Protein 8BDK (pdb70)

InterPro domains:
  IPR003958 Transcription factor CBF/NF-Y/archaeal histone domain [PF00808] (2-62)
  IPR009072 Histone-fold [G3DSA:1.10.20.10] (1-62)
  IPR009072 Histone-fold [SSF47113] (2-60)
  IPR050004 DNA-binding protein HMf-2-like [NF043032] (3-62)

Radius of gyration: 21.97 Å; Cα contacts (8 Å, |Δi|>4): 533; chains: 4; bounding box: 47×57×58 Å

Structure (mmCIF, N/CA/C/O backbone):
data_8BDK
#
_entry.id   8BDK
#
_cell.length_a   42.016
_cell.length_b   81.154
_cell.length_c   53.543
_cell.angle_alpha   90.000
_cell.angle_beta   98.710
_cell.angle_gamma   90.000
#
_symmetry.space_group_name_H-M   'P 1 21 1'
#
loop_
_entity.id
_entity.type
_entity.pdbx_description
1 polymer 'DNA-binding protein HmvA'
2 water water
#
loop_
_atom_site.group_PDB
_atom_site.id
_atom_site.type_symbol
_atom_site.label_atom_id
_atom_site.label_alt_id
_atom_site.label_comp_id
_atom_site.label_asym_id
_atom_site.label_entity_id
_atom_site.label_seq_id
_atom_site.pdbx_PDB_ins_code
_atom_site.Cartn_x
_atom_site.Cartn_y
_atom_site.Cartn_z
_atom_site.occupancy
_atom_site.B_iso_or_equiv
_atom_site.auth_seq_id
_atom_site.auth_comp_id
_atom_site.auth_asym_id
_atom_site.auth_atom_id
_atom_site.pdbx_PDB_model_num
ATOM 1 N N . MET A 1 1 ? 7.257 26.667 92.575 1.00 58.47 1 MET A N 1
ATOM 2 C CA . MET A 1 1 ? 7.905 27.796 93.240 1.00 56.49 1 MET A CA 1
ATOM 3 C C . MET A 1 1 ? 7.770 27.680 94.760 1.00 49.07 1 MET A C 1
ATOM 4 O O . MET A 1 1 ? 6.775 27.161 95.263 1.00 49.99 1 MET A O 1
ATOM 9 N N . LEU A 1 2 ? 8.781 28.169 95.492 1.00 46.00 2 LEU A N 1
ATOM 10 C CA . LEU A 1 2 ? 8.763 28.123 96.950 1.00 43.08 2 LEU A CA 1
ATOM 11 C C . LEU A 1 2 ? 8.001 29.326 97.512 1.00 39.69 2 LEU A C 1
ATOM 12 O O . LEU A 1 2 ? 8.102 30.432 96.976 1.00 39.67 2 LEU A O 1
ATOM 17 N N . PRO A 1 3 ? 7.215 29.136 98.577 1.00 35.34 3 PRO A N 1
ATOM 18 C CA . PRO A 1 3 ? 6.448 30.260 99.144 1.00 38.52 3 PRO A CA 1
ATOM 19 C C . PRO A 1 3 ? 7.358 31.195 99.925 1.00 36.46 3 PRO A C 1
ATOM 20 O O . PRO A 1 3 ? 7.980 30.799 100.914 1.00 30.23 3 PRO A O 1
ATOM 24 N N . LYS A 1 4 ? 7.418 32.457 99.486 1.00 43.44 4 LYS A N 1
ATOM 25 C CA . LYS A 1 4 ? 8.324 33.421 100.106 1.00 40.22 4 LYS A CA 1
ATOM 26 C C . LYS A 1 4 ? 7.991 33.630 101.579 1.00 38.86 4 LYS A C 1
ATOM 27 O O . LYS A 1 4 ? 8.895 33.780 102.413 1.00 34.98 4 LYS A O 1
ATOM 33 N N . ALA A 1 5 ? 6.703 33.599 101.925 1.00 38.65 5 ALA A N 1
ATOM 34 C CA . ALA A 1 5 ? 6.317 33.769 103.322 1.00 41.56 5 ALA A CA 1
ATOM 35 C C . ALA A 1 5 ? 6.872 32.646 104.193 1.00 38.41 5 ALA A C 1
ATOM 36 O O . ALA A 1 5 ? 7.266 32.878 105.343 1.00 37.08 5 ALA A O 1
ATOM 38 N N . THR A 1 6 ? 6.928 31.423 103.662 1.00 38.25 6 THR A N 1
ATOM 39 C CA . THR A 1 6 ? 7.482 30.317 104.440 1.00 38.96 6 THR A CA 1
ATOM 40 C C . THR A 1 6 ? 8.996 30.437 104.582 1.00 33.58 6 THR A C 1
ATOM 41 O O . THR A 1 6 ? 9.539 30.224 105.671 1.00 33.29 6 THR A O 1
ATOM 45 N N . VAL A 1 7 ? 9.692 30.796 103.502 1.00 29.38 7 VAL A N 1
ATOM 46 C CA . VAL A 1 7 ? 11.143 30.962 103.585 1.00 24.48 7 VAL A CA 1
ATOM 47 C C . VAL A 1 7 ? 11.497 32.059 104.587 1.00 25.74 7 VAL A C 1
ATOM 48 O O . VAL A 1 7 ? 12.397 31.898 105.416 1.00 30.68 7 VAL A O 1
ATOM 52 N N . LYS A 1 8 ? 10.810 33.201 104.517 1.00 23.82 8 LYS A N 1
ATOM 53 C CA . LYS A 1 8 ? 11.147 34.281 105.438 1.00 24.01 8 LYS A CA 1
ATOM 54 C C . LYS A 1 8 ? 10.849 33.882 106.877 1.00 32.93 8 LYS A C 1
ATOM 55 O O . LYS A 1 8 ? 11.597 34.238 107.798 1.00 29.27 8 LYS A O 1
ATOM 61 N N . ARG A 1 9 ? 9.769 33.121 107.084 1.00 31.46 9 ARG A N 1
ATOM 62 C CA . ARG A 1 9 ? 9.458 32.626 108.421 1.00 39.60 9 ARG A CA 1
ATOM 63 C C . ARG A 1 9 ? 10.610 31.802 108.981 1.00 34.92 9 ARG A C 1
ATOM 64 O O . ARG A 1 9 ? 10.986 31.960 110.149 1.00 30.99 9 ARG A O 1
ATOM 72 N N . ILE A 1 10 ? 11.180 30.916 108.160 1.00 26.38 10 ILE A N 1
ATOM 73 C CA . ILE A 1 10 ? 12.284 30.077 108.614 1.00 25.80 10 ILE A CA 1
ATOM 74 C C . ILE A 1 10 ? 13.536 30.920 108.832 1.00 33.39 10 ILE A C 1
ATOM 75 O O . ILE A 1 10 ? 14.266 30.728 109.813 1.00 24.96 10 ILE A O 1
ATOM 80 N N . MET A 1 11 ? 13.810 31.864 107.922 1.00 25.38 11 MET A N 1
ATOM 81 C CA . MET A 1 11 ? 14.916 32.796 108.134 1.00 23.51 11 MET A CA 1
ATOM 82 C C . MET A 1 11 ? 14.814 33.494 109.486 1.00 25.72 11 MET A C 1
ATOM 83 O O . MET A 1 11 ? 15.814 33.640 110.195 1.00 29.66 11 MET A O 1
ATOM 88 N N . LYS A 1 12 ? 13.617 33.949 109.858 1.00 30.30 12 LYS A N 1
ATOM 89 C CA . LYS A 1 12 ? 13.503 34.664 111.124 1.00 36.12 12 LYS A CA 1
ATOM 90 C C . LYS A 1 12 ? 13.563 33.731 112.321 1.00 36.06 12 LYS A C 1
ATOM 91 O O . LYS A 1 12 ? 13.559 34.211 113.458 1.00 35.96 12 LYS A O 1
ATOM 97 N N . GLN A 1 13 ? 13.632 32.421 112.093 1.00 35.74 13 GLN A N 1
ATOM 98 C CA . GLN A 1 13 ? 13.960 31.507 113.177 1.00 32.24 13 GLN A CA 1
ATOM 99 C C . GLN A 1 13 ? 15.456 31.492 113.469 1.00 29.65 13 GLN A C 1
ATOM 100 O O . GLN A 1 13 ? 15.868 30.947 114.495 1.00 33.62 13 GLN A O 1
ATOM 106 N N . HIS A 1 14 ? 16.263 32.138 112.627 1.00 27.15 14 HIS A N 1
ATOM 107 C CA . HIS A 1 14 ? 17.703 32.192 112.798 1.00 30.98 14 HIS A CA 1
ATOM 108 C C . HIS A 1 14 ? 18.254 33.611 112.896 1.00 37.93 14 HIS A C 1
ATOM 109 O O . HIS A 1 14 ? 19.481 33.780 112.939 1.00 38.95 14 HIS A O 1
ATOM 116 N N . THR A 1 15 ? 17.397 34.630 112.939 1.00 35.58 15 THR A N 1
ATOM 117 C CA . THR A 1 15 ? 17.863 36.001 113.083 1.00 32.89 15 THR A CA 1
ATOM 118 C C . THR A 1 15 ? 16.757 36.829 113.712 1.00 38.10 15 THR A C 1
ATOM 119 O O . THR A 1 15 ? 15.570 36.585 113.478 1.00 31.21 15 THR A O 1
ATOM 123 N N . ASP A 1 16 ? 17.159 37.790 114.540 1.00 35.06 16 ASP A N 1
ATOM 124 C CA . ASP A 1 16 ? 16.243 38.825 114.984 1.00 43.15 16 ASP A CA 1
ATOM 125 C C . ASP A 1 16 ? 16.129 39.953 113.967 1.00 41.51 16 ASP A C 1
ATOM 126 O O . ASP A 1 16 ? 15.197 40.753 114.053 1.00 43.36 16 ASP A O 1
ATOM 131 N N . PHE A 1 17 ? 17.039 40.022 112.993 1.00 38.67 17 PHE A N 1
ATOM 132 C CA . PHE A 1 17 ? 17.088 41.169 112.091 1.00 37.00 17 PHE A CA 1
ATOM 133 C C . PHE A 1 17 ? 15.833 41.234 111.227 1.00 33.58 17 PHE A C 1
ATOM 134 O O . PHE A 1 17 ? 15.187 40.219 110.956 1.00 33.48 17 PHE A O 1
ATOM 142 N N . ASN A 1 18 ? 15.479 42.447 110.802 1.00 30.54 18 ASN A N 1
ATOM 143 C CA . ASN A 1 18 ? 14.533 42.580 109.708 1.00 31.25 18 ASN A CA 1
ATOM 144 C C . ASN A 1 18 ? 15.150 41.977 108.440 1.00 28.36 18 ASN A C 1
ATOM 145 O O . ASN A 1 18 ? 16.369 41.832 108.324 1.00 25.50 18 ASN A O 1
ATOM 150 N N . ILE A 1 19 ? 14.298 41.610 107.486 1.00 26.48 19 ILE A N 1
ATOM 151 C CA . ILE A 1 19 ? 14.760 40.979 106.252 1.00 24.77 19 ILE A CA 1
ATOM 152 C C . ILE A 1 19 ? 14.009 41.589 105.077 1.00 29.13 19 ILE A C 1
ATOM 153 O O . ILE A 1 19 ? 12.774 41.575 105.049 1.00 29.15 19 ILE A O 1
ATOM 158 N N . SER A 1 20 ? 14.747 42.101 104.097 1.00 26.04 20 SER A N 1
ATOM 159 C CA . SER A 1 20 ? 14.082 42.763 102.982 1.00 35.38 20 SER A CA 1
ATOM 160 C C . SER A 1 20 ? 13.448 41.745 102.036 1.00 29.43 20 SER A C 1
ATOM 161 O O . SER A 1 20 ? 13.853 40.578 101.966 1.00 27.98 20 SER A O 1
ATOM 164 N N . ALA A 1 21 ? 12.434 42.208 101.296 1.00 27.11 21 ALA A N 1
ATOM 165 C CA . ALA A 1 21 ? 11.800 41.351 100.297 1.00 29.66 21 ALA A CA 1
ATOM 166 C C . ALA A 1 21 ? 12.807 40.869 99.261 1.00 30.08 21 ALA A C 1
ATOM 167 O O . ALA A 1 21 ? 12.757 39.712 98.828 1.00 25.72 21 ALA A O 1
ATOM 169 N N . GLU A 1 22 ? 13.740 41.738 98.860 1.00 30.62 22 GLU A N 1
ATOM 170 C CA . GLU A 1 22 ? 14.757 41.325 97.896 1.00 28.18 22 GLU A CA 1
ATOM 171 C C . GLU A 1 22 ? 15.670 40.241 98.468 1.00 25.05 22 GLU A C 1
ATOM 172 O O . GLU A 1 22 ? 16.121 39.353 97.735 1.00 24.91 22 GLU A O 1
ATOM 178 N N . ALA A 1 23 ? 15.991 40.314 99.760 1.00 23.63 23 ALA A N 1
ATOM 179 C CA . ALA A 1 23 ? 16.819 39.262 100.354 1.00 22.02 23 ALA A CA 1
ATOM 180 C C . ALA A 1 23 ? 16.089 37.930 100.354 1.00 20.82 23 ALA A C 1
ATOM 181 O O . ALA A 1 23 ? 16.691 36.882 100.094 1.00 20.12 23 ALA A O 1
ATOM 183 N N . VAL A 1 24 ? 14.800 37.943 100.679 1.00 20.84 24 VAL A N 1
ATOM 184 C CA . VAL A 1 24 ? 14.030 36.702 100.658 1.00 27.08 24 VAL A CA 1
ATOM 185 C C . VAL A 1 24 ? 14.009 36.111 99.250 1.00 26.99 24 VAL A C 1
ATOM 186 O O . VAL A 1 24 ? 14.205 34.905 99.064 1.00 24.83 24 VAL A O 1
ATOM 190 N N . ASP A 1 25 ? 13.798 36.962 98.243 1.00 22.66 25 ASP A N 1
ATOM 191 C CA . ASP A 1 25 ? 13.788 36.531 96.848 1.00 23.88 25 ASP A CA 1
ATOM 192 C C . ASP A 1 25 ? 15.094 35.854 96.465 1.00 26.26 25 ASP A C 1
ATOM 193 O O . ASP A 1 25 ? 15.089 34.820 95.786 1.00 22.98 25 ASP A O 1
ATOM 198 N N . GLU A 1 26 ? 16.227 36.424 96.890 1.00 26.70 26 GLU A N 1
ATOM 199 C CA . GLU A 1 26 ? 17.512 35.851 96.509 1.00 26.44 26 GLU A CA 1
ATOM 200 C C . GLU A 1 26 ? 17.708 34.479 97.140 1.00 22.87 26 GLU A C 1
ATOM 201 O O . GLU A 1 26 ? 18.149 33.541 96.468 1.00 21.55 26 GLU A O 1
ATOM 207 N N . LEU A 1 27 ? 17.382 34.333 98.421 1.00 19.41 27 LEU A N 1
ATOM 208 C CA . LEU A 1 27 ? 17.451 33.000 99.032 1.00 18.05 27 LEU A CA 1
ATOM 209 C C . LEU A 1 27 ? 16.532 32.009 98.320 1.00 17.98 27 LEU A C 1
ATOM 210 O O . LEU A 1 27 ? 16.925 30.868 98.058 1.00 17.45 27 LEU A O 1
ATOM 215 N N . CYS A 1 28 ? 15.305 32.422 97.993 1.00 23.72 28 CYS A N 1
ATOM 216 C CA . CYS A 1 28 ? 14.414 31.544 97.238 1.00 21.26 28 CYS A CA 1
ATOM 217 C C . CYS A 1 28 ? 15.036 31.122 95.915 1.00 25.96 28 CYS A C 1
ATOM 218 O O . CYS A 1 28 ? 14.924 29.957 95.505 1.00 20.07 28 CYS A O 1
ATOM 221 N N . ASN A 1 29 ? 15.684 32.061 95.225 1.00 21.07 29 ASN A N 1
ATOM 222 C CA . ASN A 1 29 ? 16.348 31.730 93.964 1.00 22.15 29 ASN A CA 1
ATOM 223 C C . ASN A 1 29 ? 17.438 30.685 94.174 1.00 24.25 29 ASN A C 1
ATOM 224 O O . ASN A 1 29 ? 17.531 29.700 93.423 1.00 20.93 29 ASN A O 1
ATOM 229 N N . MET A 1 30 ? 18.291 30.894 95.182 1.00 20.36 30 MET A N 1
ATOM 230 C CA . MET A 1 30 ? 19.324 29.908 95.488 1.00 18.96 30 MET A CA 1
ATOM 231 C C . MET A 1 30 ? 18.714 28.560 95.831 1.00 22.62 30 MET A C 1
ATOM 232 O O . MET A 1 30 ? 19.205 27.519 95.380 1.00 18.83 30 MET A O 1
ATOM 237 N N . LEU A 1 31 ? 17.664 28.557 96.658 1.00 22.35 31 LEU A N 1
ATOM 238 C CA . LEU A 1 31 ? 17.022 27.302 97.043 1.00 20.61 31 LEU A CA 1
ATOM 239 C C . LEU A 1 31 ? 16.516 26.542 95.823 1.00 22.79 31 LEU A C 1
ATOM 240 O O . LEU A 1 31 ? 16.689 25.317 95.722 1.00 22.64 31 LEU A O 1
ATOM 245 N N . GLU A 1 32 ? 15.875 27.251 94.889 1.00 23.64 32 GLU A N 1
ATOM 246 C CA . GLU A 1 32 ? 15.382 26.603 93.671 1.00 25.51 32 GLU A CA 1
ATOM 247 C C . GLU A 1 32 ? 16.522 26.032 92.833 1.00 23.78 32 GLU A C 1
ATOM 248 O O . GLU A 1 32 ? 16.400 24.935 92.267 1.00 23.22 32 GLU A O 1
ATOM 254 N N . GLU A 1 33 ? 17.630 26.765 92.723 1.00 24.25 33 GLU A N 1
ATOM 255 C CA . GLU A 1 33 ? 18.793 26.232 92.029 1.00 23.81 33 GLU A CA 1
ATOM 256 C C . GLU A 1 33 ? 19.294 24.967 92.713 1.00 30.08 33 GLU A C 1
ATOM 257 O O . GLU A 1 33 ? 19.641 23.988 92.044 1.00 22.49 33 GLU A O 1
ATOM 263 N N . ILE A 1 34 ? 19.310 24.962 94.048 1.00 17.33 34 ILE A N 1
ATOM 264 C CA . ILE A 1 34 ? 19.754 23.783 94.793 1.00 20.54 34 ILE A CA 1
ATOM 265 C C . ILE A 1 34 ? 18.850 22.593 94.508 1.00 20.55 34 ILE A C 1
ATOM 266 O O . ILE A 1 34 ? 19.330 21.474 94.267 1.00 18.06 34 ILE A O 1
ATOM 271 N N . ILE A 1 35 ? 17.530 22.811 94.562 1.00 17.64 35 ILE A N 1
ATOM 272 C CA . ILE A 1 35 ? 16.584 21.736 94.263 1.00 19.31 35 ILE A CA 1
ATOM 273 C C . ILE A 1 35 ? 16.848 21.166 92.874 1.00 22.20 35 ILE A C 1
ATOM 274 O O . ILE A 1 35 ? 16.845 19.945 92.671 1.00 19.33 35 ILE A O 1
ATOM 279 N N . LYS A 1 36 ? 17.079 22.045 91.903 1.00 18.37 36 LYS A N 1
ATOM 280 C CA . LYS A 1 36 ? 17.360 21.615 90.535 1.00 24.77 36 LYS A CA 1
ATOM 281 C C . LYS A 1 36 ? 18.595 20.727 90.455 1.00 27.34 36 LYS A C 1
ATOM 282 O O . LYS A 1 36 ? 18.551 19.624 89.887 1.00 26.24 36 LYS A O 1
ATOM 288 N N . ILE A 1 37 ? 19.725 21.207 90.969 1.00 20.75 37 ILE A N 1
ATOM 289 C CA . ILE A 1 37 ? 20.949 20.453 90.709 1.00 20.12 37 ILE A CA 1
ATOM 290 C C . ILE A 1 37 ? 21.019 19.207 91.590 1.00 17.46 37 ILE A C 1
ATOM 291 O O . ILE A 1 37 ? 21.580 18.185 91.171 1.00 23.33 37 ILE A O 1
ATOM 296 N N . THR A 1 38 ? 20.439 19.235 92.795 1.00 16.56 38 THR A N 1
ATOM 297 C CA . THR A 1 38 ? 20.393 18.007 93.596 1.00 16.06 38 THR A CA 1
ATOM 298 C C . THR A 1 38 ? 19.558 16.949 92.890 1.00 19.83 38 THR A C 1
ATOM 299 O O . THR A 1 38 ? 19.945 15.773 92.813 1.00 16.39 38 THR A O 1
ATOM 303 N N . THR A 1 39 ? 18.399 17.354 92.368 1.00 19.48 39 THR A N 1
ATOM 304 C CA . THR A 1 39 ? 17.510 16.396 91.721 1.00 17.93 39 THR A CA 1
ATOM 305 C C . THR A 1 39 ? 18.157 15.813 90.478 1.00 23.73 39 THR A C 1
ATOM 306 O O . THR A 1 39 ? 18.043 14.606 90.217 1.00 19.31 39 THR A O 1
ATOM 310 N N . GLU A 1 40 ? 18.877 16.641 89.723 1.00 20.99 40 GLU A N 1
ATOM 311 C CA . GLU A 1 40 ? 19.529 16.147 88.511 1.00 19.36 40 GLU A CA 1
ATOM 312 C C . GLU A 1 40 ? 20.645 15.166 88.854 1.00 20.53 40 GLU A C 1
ATOM 313 O O . GLU A 1 40 ? 20.780 14.105 88.214 1.00 19.21 40 GLU A O 1
ATOM 319 N N . VAL A 1 41 ? 21.459 15.503 89.857 1.00 18.65 41 VAL A N 1
ATOM 320 C CA . VAL A 1 41 ? 22.510 14.597 90.312 1.00 19.66 41 VAL A CA 1
ATOM 321 C C . VAL A 1 41 ? 21.902 13.317 90.883 1.00 17.57 41 VAL A C 1
ATOM 322 O O . VAL A 1 41 ? 22.388 12.207 90.615 1.00 21.49 41 VAL A O 1
ATOM 326 N N . ALA A 1 42 ? 20.831 13.443 91.674 1.00 21.00 42 ALA A N 1
ATOM 327 C CA . ALA A 1 42 ? 20.191 12.245 92.210 1.00 19.84 42 ALA A CA 1
ATOM 328 C C . ALA A 1 42 ? 19.720 11.320 91.089 1.00 19.46 42 ALA A C 1
ATOM 329 O O . ALA A 1 42 ? 19.896 10.095 91.172 1.00 18.78 42 ALA A O 1
ATOM 331 N N . GLU A 1 43 ? 19.122 11.883 90.028 1.00 18.22 43 GLU A N 1
ATOM 332 C CA . GLU A 1 43 ? 18.685 11.047 88.906 1.00 25.17 43 GLU A CA 1
ATOM 333 C C . GLU A 1 43 ? 19.864 10.337 88.252 1.00 19.32 43 GLU A C 1
ATOM 334 O O . GLU A 1 43 ? 19.775 9.147 87.901 1.00 19.79 43 GLU A O 1
ATOM 340 N N . GLN A 1 44 ? 20.987 11.042 88.090 1.00 19.22 44 GLN A N 1
ATOM 341 C CA . GLN A 1 44 ? 22.169 10.408 87.519 1.00 26.00 44 GLN A CA 1
ATOM 342 C C . GLN A 1 44 ? 22.635 9.253 88.393 1.00 19.46 44 GLN A C 1
ATOM 343 O O . GLN A 1 44 ? 23.137 8.243 87.893 1.00 20.05 44 GLN A O 1
ATOM 349 N N . ASN A 1 45 ? 22.474 9.390 89.704 1.00 18.84 45 ASN A N 1
ATOM 350 C CA . ASN A 1 45 ? 22.902 8.342 90.619 1.00 21.17 45 ASN A CA 1
ATOM 351 C C . ASN A 1 45 ? 21.967 7.136 90.566 1.00 22.15 45 ASN A C 1
ATOM 352 O O . ASN A 1 45 ? 22.424 5.994 90.639 1.00 21.16 45 ASN A O 1
ATOM 357 N N . ALA A 1 46 ? 20.661 7.366 90.438 1.00 19.34 46 ALA A N 1
ATOM 358 C CA . ALA A 1 46 ? 19.728 6.256 90.314 1.00 23.07 46 ALA A CA 1
ATOM 359 C C . ALA A 1 46 ? 19.950 5.498 89.008 1.00 22.11 46 ALA A C 1
ATOM 360 O O . ALA A 1 46 ? 19.834 4.267 88.962 1.00 21.47 46 ALA A O 1
ATOM 362 N N . ARG A 1 47 ? 20.283 6.223 87.937 1.00 20.57 47 ARG A N 1
ATOM 363 C CA . ARG A 1 47 ? 20.598 5.586 86.662 1.00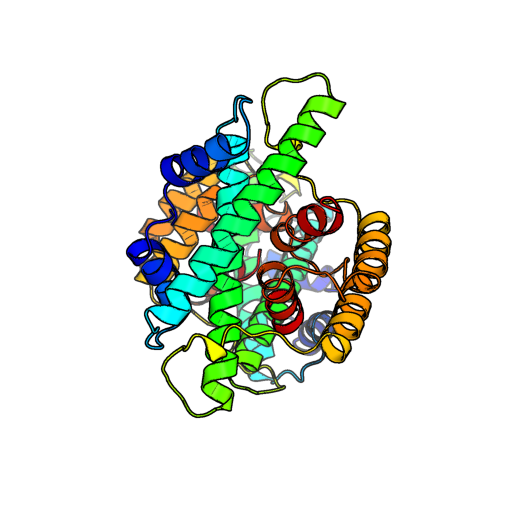 21.36 47 ARG A CA 1
ATOM 364 C C . ARG A 1 47 ? 21.772 4.626 86.769 1.00 30.15 47 ARG A C 1
ATOM 365 O O . ARG A 1 47 ? 21.734 3.534 86.193 1.00 28.46 47 ARG A O 1
ATOM 373 N N . LYS A 1 48 ? 22.841 5.027 87.459 1.00 21.15 48 LYS A N 1
ATOM 374 C CA . LYS A 1 48 ? 24.002 4.159 87.598 1.00 21.79 48 LYS A CA 1
ATOM 375 C C . LYS A 1 48 ? 23.651 2.822 88.241 1.00 26.66 48 LYS A C 1
ATOM 376 O O . LYS A 1 48 ? 24.375 1.842 88.033 1.00 27.26 48 LYS A O 1
ATOM 382 N N . GLU A 1 49 ? 22.570 2.765 89.019 1.00 26.68 49 GLU A N 1
ATOM 383 C CA . GLU A 1 49 ? 22.075 1.528 89.601 1.00 26.36 49 GLU A CA 1
ATOM 384 C C . GLU A 1 49 ? 20.889 0.947 88.831 1.00 24.98 49 GLU A C 1
ATOM 385 O O . GLU A 1 49 ? 20.235 0.024 89.327 1.00 25.87 49 GLU A O 1
ATOM 391 N N . GLY A 1 50 ? 20.581 1.478 87.650 1.00 23.02 50 GLY A N 1
ATOM 392 C CA . GLY A 1 50 ? 19.515 0.914 86.841 1.00 25.29 50 GLY A CA 1
ATOM 393 C C . GLY A 1 50 ? 18.120 1.148 87.368 1.00 24.78 50 GLY A C 1
ATOM 394 O O . GLY A 1 50 ? 17.183 0.457 86.959 1.00 27.01 50 GLY A O 1
ATOM 395 N N . ARG A 1 51 ? 17.952 2.102 88.272 1.00 27.89 51 ARG A N 1
ATOM 396 C CA . ARG A 1 51 ? 16.652 2.427 88.832 1.00 32.28 51 ARG A CA 1
ATOM 397 C C . ARG A 1 51 ? 16.003 3.592 88.093 1.00 28.66 51 ARG A C 1
ATOM 398 O O . ARG A 1 51 ? 16.674 4.457 87.525 1.00 32.20 51 ARG A O 1
ATOM 406 N N . LYS A 1 52 ? 14.674 3.634 88.164 1.00 26.81 52 LYS A N 1
ATOM 407 C CA . LYS A 1 52 ? 13.898 4.762 87.658 1.00 31.31 52 LYS A CA 1
ATOM 408 C C . LYS A 1 52 ? 13.244 5.548 88.785 1.00 32.88 52 LYS A C 1
ATOM 409 O O . LYS A 1 52 ? 12.290 6.301 88.545 1.00 30.39 52 LYS A O 1
ATOM 415 N N . THR A 1 53 ? 13.740 5.365 90.007 1.00 27.67 53 THR A N 1
ATOM 416 C CA . THR A 1 53 ? 13.220 5.976 91.216 1.00 25.20 53 THR A CA 1
ATOM 417 C C . THR A 1 53 ? 14.399 6.536 91.987 1.00 23.87 53 THR A C 1
ATOM 418 O O . THR A 1 53 ? 15.369 5.813 92.250 1.00 21.34 53 THR A O 1
ATOM 422 N N . ILE A 1 54 ? 14.310 7.816 92.338 1.00 22.86 54 ILE A N 1
ATOM 423 C CA . ILE A 1 54 ? 15.318 8.462 93.170 1.00 21.01 54 ILE A CA 1
ATOM 424 C C . ILE A 1 54 ? 15.077 8.063 94.618 1.00 20.90 54 ILE A C 1
ATOM 425 O O . ILE A 1 54 ? 13.953 8.153 95.124 1.00 23.23 54 ILE A O 1
ATOM 430 N N . LYS A 1 55 ? 16.125 7.589 95.271 1.00 18.91 55 LYS A N 1
ATOM 431 C CA . LYS A 1 55 ? 16.077 7.147 96.653 1.00 19.24 55 LYS A CA 1
ATOM 432 C C . LYS A 1 55 ? 17.055 7.980 97.469 1.00 20.16 55 LYS A C 1
ATOM 433 O O . LYS A 1 55 ? 17.890 8.702 96.920 1.00 19.69 55 LYS A O 1
ATOM 439 N N . ALA A 1 56 ? 16.922 7.874 98.795 1.00 24.18 56 ALA A N 1
ATOM 440 C CA . ALA A 1 56 ? 17.815 8.590 99.694 1.00 27.19 56 ALA A CA 1
ATOM 441 C C . ALA A 1 56 ? 19.275 8.280 99.393 1.00 29.98 56 ALA A C 1
ATOM 442 O O . ALA A 1 56 ? 20.143 9.142 99.585 1.00 22.67 56 ALA A O 1
ATOM 444 N N . ARG A 1 57 ? 19.566 7.071 98.891 1.00 26.29 57 ARG A N 1
ATOM 445 C CA . ARG A 1 57 ? 20.951 6.731 98.617 1.00 22.15 57 ARG A CA 1
ATOM 446 C C . ARG A 1 57 ? 21.526 7.522 97.448 1.00 17.14 57 ARG A C 1
ATOM 447 O O . ARG A 1 57 ? 22.745 7.491 97.239 1.00 16.35 57 ARG A O 1
ATOM 455 N N . ASP A 1 58 ? 20.697 8.234 96.695 1.00 19.18 58 ASP A N 1
ATOM 456 C CA . ASP A 1 58 ? 21.161 8.983 95.533 1.00 18.84 58 ASP A CA 1
ATOM 457 C C . ASP A 1 58 ? 21.633 10.386 95.896 1.00 21.86 58 ASP A C 1
ATOM 458 O O . ASP A 1 58 ? 22.121 11.122 95.032 1.00 22.72 58 ASP A O 1
ATOM 463 N N . ILE A 1 59 ? 21.525 10.755 97.159 1.00 17.22 59 ILE A N 1
ATOM 464 C CA . ILE A 1 59 ? 22.112 11.981 97.672 1.00 18.90 59 ILE A CA 1
ATOM 465 C C . ILE A 1 59 ? 23.286 11.556 98.543 1.00 21.19 59 ILE A C 1
ATOM 466 O O . ILE A 1 59 ? 23.097 10.947 99.603 1.00 25.68 59 ILE A O 1
ATOM 471 N N . LYS A 1 60 ? 24.501 11.817 98.066 1.00 19.56 60 LYS A N 1
ATOM 472 C CA . LYS A 1 60 ? 25.710 11.158 98.543 1.00 19.98 60 LYS A CA 1
ATOM 473 C C . LYS A 1 60 ? 26.648 12.162 99.186 1.00 28.42 60 LYS A C 1
ATOM 474 O O . LYS A 1 60 ? 26.713 13.322 98.781 1.00 24.92 60 LYS A O 1
ATOM 480 N N . GLN A 1 61 ? 27.400 11.690 100.169 1.00 35.04 61 GLN A N 1
ATOM 481 C CA . GLN A 1 61 ? 28.557 12.400 100.695 1.00 40.36 61 GLN A CA 1
ATOM 482 C C . GLN A 1 61 ? 29.782 11.582 100.311 1.00 52.65 61 GLN A C 1
ATOM 483 O O . GLN A 1 61 ? 29.955 10.452 100.780 1.00 62.37 61 GLN A O 1
ATOM 489 N N . CYS A 1 62 ? 30.619 12.125 99.437 1.00 59.13 62 CYS A N 1
ATOM 490 C CA . CYS A 1 62 ? 31.869 11.443 99.147 1.00 66.17 62 CYS A CA 1
ATOM 491 C C . CYS A 1 62 ? 32.744 11.443 100.393 1.00 67.58 62 CYS A C 1
ATOM 492 O O . CYS A 1 62 ? 32.674 12.352 101.228 1.00 71.48 62 CYS A O 1
ATOM 495 N N . ASP A 1 63 ? 33.561 10.403 100.532 1.00 62.55 63 ASP A N 1
ATOM 496 C CA . ASP A 1 63 ? 34.493 10.388 101.648 1.00 63.76 63 ASP A CA 1
ATOM 497 C C . ASP A 1 63 ? 35.394 11.617 101.578 1.00 57.04 63 ASP A C 1
ATOM 498 O O . ASP A 1 63 ? 35.641 12.173 100.505 1.00 56.63 63 ASP A O 1
ATOM 503 N N . ASP A 1 64 ? 35.865 12.048 102.750 1.00 53.57 64 ASP A N 1
ATOM 504 C CA . ASP A 1 64 ? 36.504 13.351 102.886 1.00 59.47 64 ASP A CA 1
ATOM 505 C C . ASP A 1 64 ? 37.639 13.560 101.895 1.00 61.72 64 ASP A C 1
ATOM 506 O O . ASP A 1 64 ? 37.846 14.684 101.420 1.00 59.52 64 ASP A O 1
ATOM 511 N N . GLU A 1 65 ? 38.383 12.502 101.567 1.00 65.06 65 GLU A N 1
ATOM 512 C CA . GLU A 1 65 ? 39.549 12.673 100.709 1.00 67.40 65 GLU A CA 1
ATOM 513 C C . GLU A 1 65 ? 39.153 12.894 99.253 1.00 56.26 65 GLU A C 1
ATOM 514 O O . GLU A 1 65 ? 39.821 13.649 98.538 1.00 58.42 65 GLU A O 1
ATOM 520 N N . ARG A 1 66 ? 38.073 12.255 98.792 1.00 47.03 66 ARG A N 1
ATOM 521 C CA . ARG A 1 66 ? 37.601 12.511 97.432 1.00 44.47 66 ARG A CA 1
ATOM 522 C C . ARG A 1 66 ? 36.898 13.859 97.336 1.00 40.04 66 ARG A C 1
ATOM 523 O O . ARG A 1 66 ? 37.060 14.582 96.348 1.00 40.53 66 ARG A O 1
ATOM 531 N N . LEU A 1 67 ? 36.106 14.211 98.349 1.00 41.46 67 LEU A N 1
ATOM 532 C CA . LEU A 1 67 ? 35.432 15.504 98.333 1.00 35.18 67 LEU A CA 1
ATOM 533 C C . LEU A 1 67 ? 36.437 16.648 98.422 1.00 42.67 67 LEU A C 1
ATOM 534 O O . LEU A 1 67 ? 36.165 17.756 97.948 1.00 39.92 67 LEU A O 1
ATOM 539 N N . LYS A 1 68 ? 37.606 16.395 99.011 1.00 45.28 68 LYS A N 1
ATOM 540 C CA . LYS A 1 68 ? 38.646 17.417 99.070 1.00 41.47 68 LYS A CA 1
ATOM 541 C C . LYS A 1 68 ? 39.242 17.680 97.690 1.00 46.19 68 LYS A C 1
ATOM 542 O O . LYS A 1 68 ? 39.519 18.831 97.337 1.00 41.76 68 LYS A O 1
ATOM 548 N N . ARG A 1 69 ? 39.458 16.626 96.897 1.00 46.00 69 ARG A N 1
ATOM 549 C CA . ARG A 1 69 ? 39.880 16.827 95.514 1.00 46.98 69 ARG A CA 1
ATOM 550 C C . ARG A 1 69 ? 38.785 17.502 94.696 1.00 40.98 69 ARG A C 1
ATOM 551 O O . ARG A 1 69 ? 39.069 18.378 93.875 1.00 41.46 69 ARG A O 1
ATOM 559 N N . LYS A 1 70 ? 37.530 17.096 94.902 1.00 38.21 70 LYS A N 1
ATOM 560 C CA . LYS A 1 70 ? 36.430 17.609 94.100 1.00 35.85 70 LYS A CA 1
ATOM 561 C C . LYS A 1 70 ? 36.200 19.085 94.366 1.00 39.56 70 LYS A C 1
ATOM 562 O O . LYS A 1 70 ? 35.799 19.824 93.459 1.00 46.17 70 LYS A O 1
ATOM 568 N N . ILE A 1 71 ? 36.456 19.529 95.597 1.00 34.67 71 ILE A N 1
ATOM 569 C CA . ILE A 1 71 ? 36.365 20.950 95.912 1.00 40.30 71 ILE A CA 1
ATOM 570 C C . ILE A 1 71 ? 37.546 21.702 95.310 1.00 44.12 71 ILE A C 1
ATOM 571 O O . ILE A 1 71 ? 37.381 22.778 94.717 1.00 47.06 71 ILE A O 1
ATOM 576 N N . MET A 1 72 ? 38.749 21.138 95.430 1.00 39.11 72 MET A N 1
ATOM 577 C CA . MET A 1 72 ? 39.928 21.785 94.867 1.00 46.60 72 MET A CA 1
ATOM 578 C C . MET A 1 72 ? 39.789 21.963 93.360 1.00 47.26 72 MET A C 1
ATOM 579 O O . MET A 1 72 ? 40.151 23.011 92.815 1.00 49.46 72 MET A O 1
ATOM 584 N N . GLU A 1 73 ? 39.284 20.943 92.666 1.00 45.17 73 GLU A N 1
ATOM 585 C CA . GLU A 1 73 ? 39.062 21.075 91.229 1.00 50.94 73 GLU A CA 1
ATOM 586 C C . GLU A 1 73 ? 37.988 22.113 90.927 1.00 52.59 73 GLU A C 1
ATOM 587 O O . GLU A 1 73 ? 38.090 22.853 89.940 1.00 53.26 73 GLU A O 1
ATOM 593 N N . LEU A 1 74 ? 36.955 22.183 91.772 1.00 50.14 74 LEU A N 1
ATOM 594 C CA . LEU A 1 74 ? 35.908 23.184 91.603 1.00 45.28 74 LEU A CA 1
ATOM 595 C C . LEU A 1 74 ? 36.460 24.596 91.725 1.00 49.06 74 LEU A C 1
ATOM 596 O O . LEU A 1 74 ? 35.924 25.528 91.108 1.00 50.48 74 LEU A O 1
ATOM 601 N N . SER A 1 75 ? 37.534 24.773 92.504 1.00 48.62 75 SER A N 1
ATOM 602 C CA . SER A 1 75 ? 38.099 26.102 92.712 1.00 51.48 75 SER A CA 1
ATOM 603 C C . SER A 1 75 ? 38.574 26.734 91.415 1.00 57.76 75 SER A C 1
ATOM 604 O O . SER A 1 75 ? 38.795 27.948 91.376 1.00 67.97 75 SER A O 1
ATOM 607 N N . GLU A 1 76 ? 38.726 25.944 90.354 1.00 55.22 76 GLU A N 1
ATOM 608 C CA . GLU A 1 76 ? 39.197 26.452 89.074 1.00 60.47 76 GLU A CA 1
ATOM 609 C C . GLU A 1 76 ? 38.136 26.333 87.982 1.00 63.83 76 GLU A C 1
ATOM 610 O O . GLU A 1 76 ? 38.472 26.319 86.796 1.00 71.92 76 GLU A O 1
ATOM 616 N N . ARG A 1 77 ? 36.860 26.245 88.355 1.00 61.51 77 ARG A N 1
ATOM 617 C CA . ARG A 1 77 ? 35.759 26.383 87.408 1.00 55.11 77 ARG A CA 1
ATOM 618 C C . ARG A 1 77 ? 34.839 27.537 87.806 1.00 49.07 77 ARG A C 1
ATOM 619 O O . ARG A 1 77 ? 33.641 27.508 87.524 1.00 48.69 77 ARG A O 1
ATOM 627 N N . THR A 1 78 ? 35.396 28.571 88.447 1.00 43.99 78 THR A N 1
ATOM 628 C CA . THR A 1 78 ? 34.597 29.660 89.001 1.00 56.86 78 THR A CA 1
ATOM 629 C C . THR A 1 78 ? 34.187 30.685 87.946 1.00 59.24 78 THR A C 1
ATOM 630 O O . THR A 1 78 ? 33.112 31.287 88.054 1.00 62.29 78 THR A O 1
ATOM 634 N N . ASP A 1 79 ? 35.008 30.898 86.918 1.00 60.27 79 ASP A N 1
ATOM 635 C CA . ASP A 1 79 ? 34.751 32.008 86.005 1.00 62.71 79 ASP A CA 1
ATOM 636 C C . ASP A 1 79 ? 33.490 31.812 85.168 1.00 59.21 79 ASP A C 1
ATOM 637 O O . ASP A 1 79 ? 32.907 32.802 84.712 1.00 61.18 79 ASP A O 1
ATOM 642 N N . LYS A 1 80 ? 33.042 30.573 84.968 1.00 52.37 80 LYS A N 1
ATOM 643 C CA . LYS A 1 80 ? 31.792 30.307 84.268 1.00 47.54 80 LYS A CA 1
ATOM 644 C C . LYS A 1 80 ? 30.731 29.744 85.203 1.00 43.02 80 LYS A C 1
ATOM 645 O O . LYS A 1 80 ? 29.712 29.218 84.748 1.00 42.38 80 LYS A O 1
ATOM 651 N N . MET A 1 81 ? 30.949 29.875 86.495 1.00 40.41 81 MET A N 1
ATOM 652 C CA . MET A 1 81 ? 30.067 29.357 87.534 1.00 34.89 81 MET A CA 1
ATOM 653 C C . MET A 1 81 ? 28.820 30.230 87.674 1.00 42.58 81 MET A C 1
ATOM 654 O O . MET A 1 81 ? 28.936 31.460 87.734 1.00 32.36 81 MET A O 1
ATOM 659 N N . PRO A 1 82 ? 27.625 29.636 87.724 1.00 34.94 82 PRO A N 1
ATOM 660 C CA . PRO A 1 82 ? 26.406 30.438 87.904 1.00 34.27 82 PRO A CA 1
ATOM 661 C C . PRO A 1 82 ? 26.478 31.303 89.158 1.00 33.87 82 PRO A C 1
ATOM 662 O O . PRO A 1 82 ? 27.101 30.932 90.158 1.00 31.01 82 PRO A O 1
ATOM 666 N N . ILE A 1 83 ? 25.854 32.489 89.075 1.00 28.50 83 ILE A N 1
ATOM 667 C CA . ILE A 1 83 ? 25.873 33.428 90.197 1.00 32.24 83 ILE A CA 1
ATOM 668 C C . ILE A 1 83 ? 25.265 32.794 91.435 1.00 21.75 83 ILE A C 1
ATOM 669 O O . ILE A 1 83 ? 25.779 32.945 92.549 1.00 23.77 83 ILE A O 1
ATOM 674 N N . LEU A 1 84 ? 24.148 32.091 91.261 1.00 20.70 84 LEU A N 1
ATOM 675 C CA . LEU A 1 84 ? 23.501 31.446 92.395 1.00 26.05 84 LEU A CA 1
ATOM 676 C C . LEU A 1 84 ? 24.417 30.434 93.069 1.00 25.13 84 LEU A C 1
ATOM 677 O O . LEU A 1 8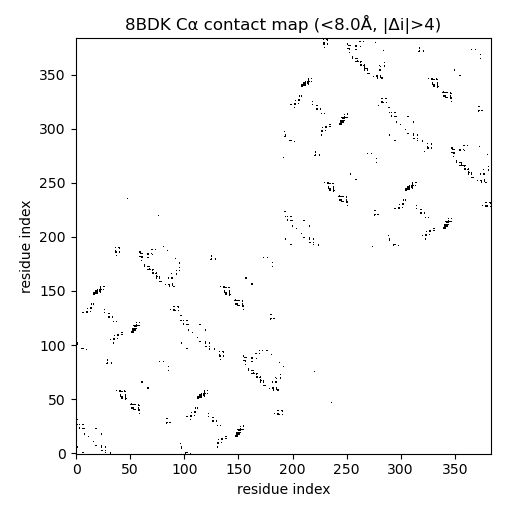4 ? 24.351 30.260 94.291 1.00 28.92 84 LEU A O 1
ATOM 682 N N . ILE A 1 85 ? 25.275 29.762 92.300 1.00 24.97 85 ILE A N 1
ATOM 683 C CA . ILE A 1 85 ? 26.212 28.808 92.887 1.00 24.21 85 ILE A CA 1
ATOM 684 C C . ILE A 1 85 ? 27.357 29.533 93.584 1.00 22.46 85 ILE A C 1
ATOM 685 O O . ILE A 1 85 ? 27.787 29.122 94.659 1.00 19.63 85 ILE A O 1
ATOM 690 N N . LYS A 1 86 ? 27.889 30.606 92.976 1.00 20.71 86 LYS A N 1
ATOM 691 C CA . LYS A 1 86 ? 28.899 31.407 93.661 1.00 22.60 86 LYS A CA 1
ATOM 692 C C . LYS A 1 86 ? 28.374 31.896 95.007 1.00 26.08 86 LYS A C 1
ATOM 693 O O . LYS A 1 86 ? 29.112 31.923 95.999 1.00 22.26 86 LYS A O 1
ATOM 699 N N . GLU A 1 87 ? 27.104 32.310 95.047 1.00 21.36 87 GLU A N 1
ATOM 700 C CA . GLU A 1 87 ? 26.515 32.802 96.286 1.00 21.85 87 GLU A CA 1
ATOM 701 C C . GLU A 1 87 ? 26.450 31.698 97.329 1.00 21.10 87 GLU A C 1
ATOM 702 O O . GLU A 1 87 ? 26.791 31.912 98.499 1.00 28.47 87 GLU A O 1
ATOM 708 N N . MET A 1 88 ? 25.991 30.508 96.927 1.00 21.11 88 MET A N 1
ATOM 709 C CA A MET A 1 88 ? 25.992 29.362 97.828 0.50 19.89 88 MET A CA 1
ATOM 710 C CA B MET A 1 88 ? 25.990 29.368 97.839 0.50 19.90 88 MET A CA 1
ATOM 711 C C . MET A 1 88 ? 27.389 29.110 98.386 1.00 20.43 88 MET A C 1
ATOM 712 O O . MET A 1 88 ? 27.570 28.941 99.599 1.00 21.35 88 MET A O 1
ATOM 721 N N . LEU A 1 89 ? 28.382 29.072 97.504 1.00 20.39 89 LEU A N 1
ATOM 722 C CA . LEU A 1 89 ? 29.747 28.789 97.936 1.00 21.27 89 LEU A CA 1
ATOM 723 C C . LEU A 1 89 ? 30.279 29.904 98.815 1.00 22.41 89 LEU A C 1
ATOM 724 O O . LEU A 1 89 ? 31.039 29.655 99.758 1.00 24.89 89 LEU A O 1
ATOM 729 N N . ASN A 1 90 ? 29.906 31.145 98.505 1.00 22.81 90 ASN A N 1
ATOM 730 C CA . ASN A 1 90 ? 30.299 32.267 99.352 1.00 24.56 90 ASN A CA 1
ATOM 731 C C . ASN A 1 90 ? 29.771 32.081 100.766 1.00 25.02 90 ASN A C 1
ATOM 732 O O . ASN A 1 90 ? 30.500 32.289 101.744 1.00 26.53 90 ASN A O 1
ATOM 737 N N . VAL A 1 91 ? 28.507 31.668 100.885 1.00 24.15 91 VAL A N 1
ATOM 738 C CA . VAL A 1 91 ? 27.903 31.399 102.190 1.00 25.12 91 VAL A CA 1
ATOM 739 C C . VAL A 1 91 ? 28.648 30.272 102.898 1.00 25.36 91 VAL A C 1
ATOM 740 O O . VAL A 1 91 ? 29.033 30.393 104.070 1.00 27.08 91 VAL A O 1
ATOM 744 N N . ILE A 1 92 ? 28.857 29.149 102.190 1.00 24.11 92 ILE A N 1
ATOM 745 C CA . ILE A 1 92 ? 29.495 27.985 102.799 1.00 24.83 92 ILE A CA 1
ATOM 746 C C . ILE A 1 92 ? 30.906 28.324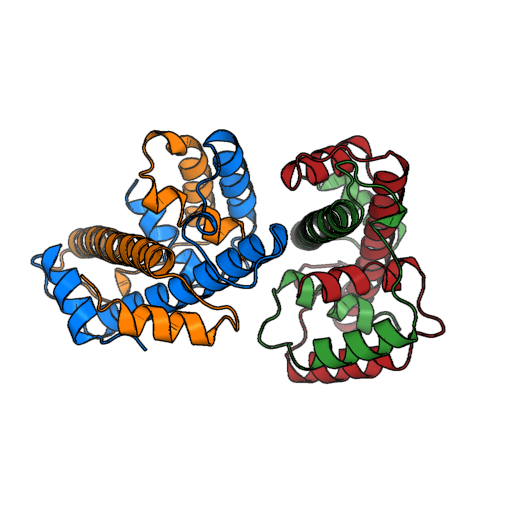 103.252 1.00 33.73 92 ILE A C 1
ATOM 747 O O . ILE A 1 92 ? 31.339 27.916 104.335 1.00 38.77 92 ILE A O 1
ATOM 752 N N . THR A 1 93 ? 31.654 29.067 102.436 1.00 25.72 93 THR A N 1
ATOM 753 C CA . THR A 1 93 ? 33.020 29.388 102.833 1.00 27.29 93 THR A CA 1
ATOM 754 C C . THR A 1 93 ? 33.052 30.459 103.914 1.00 33.73 93 THR A C 1
ATOM 755 O O . THR A 1 93 ? 33.944 30.436 104.770 1.00 36.76 93 THR A O 1
ATOM 759 N N . SER A 1 94 ? 32.083 31.382 103.918 1.00 29.03 94 SER A N 1
ATOM 760 C CA . SER A 1 94 ? 32.021 32.387 104.977 1.00 47.40 94 SER A CA 1
ATOM 761 C C . SER A 1 94 ? 31.592 31.799 106.315 1.00 46.13 94 SER A C 1
ATOM 762 O O . SER A 1 94 ? 31.911 32.369 107.360 1.00 49.21 94 SER A O 1
ATOM 765 N N . GLU A 1 95 ? 30.867 30.684 106.303 1.00 46.79 95 GLU A N 1
ATOM 766 C CA . GLU A 1 95 ? 30.338 30.119 107.535 1.00 48.15 95 GLU A CA 1
ATOM 767 C C . GLU A 1 95 ? 31.364 29.225 108.226 1.00 57.34 95 GLU A C 1
ATOM 768 O O . GLU A 1 95 ? 31.469 29.238 109.458 1.00 57.21 95 GLU A O 1
ATOM 774 N N . LEU A 1 96 ? 32.125 28.449 107.454 1.00 59.61 96 LEU A N 1
ATOM 775 C CA . LEU A 1 96 ? 33.167 27.582 108.003 1.00 65.54 96 LEU A CA 1
ATOM 776 C C . LEU A 1 96 ? 34.489 28.332 108.164 1.00 71.55 96 LEU A C 1
ATOM 777 O O . LEU A 1 96 ? 34.509 29.512 108.525 1.00 74.93 96 LEU A O 1
ATOM 782 N N . MET B 1 1 ? 11.037 23.565 108.849 1.00 64.80 1 MET B N 1
ATOM 783 C CA . MET B 1 1 ? 10.096 22.675 108.183 1.00 65.91 1 MET B CA 1
ATOM 784 C C . MET B 1 1 ? 9.483 23.303 106.936 1.00 59.49 1 MET B C 1
ATOM 785 O O . MET B 1 1 ? 8.525 24.058 107.008 1.00 59.01 1 MET B O 1
ATOM 790 N N . LEU B 1 2 ? 10.065 22.984 105.776 1.00 59.95 2 LEU B N 1
ATOM 791 C CA . LEU B 1 2 ? 9.434 23.308 104.510 1.00 56.06 2 LEU B CA 1
ATOM 792 C C . LEU B 1 2 ? 8.349 22.284 104.201 1.00 49.90 2 LEU B C 1
ATOM 793 O O . LEU B 1 2 ? 8.427 21.134 104.645 1.00 53.21 2 LEU B O 1
ATOM 798 N N . PRO B 1 3 ? 7.329 22.667 103.442 1.00 45.10 3 PRO B N 1
ATOM 799 C CA . PRO B 1 3 ? 6.307 21.685 103.061 1.00 41.75 3 PRO B CA 1
ATOM 800 C C . PRO B 1 3 ? 6.891 20.660 102.098 1.00 37.05 3 PRO B C 1
ATOM 801 O O . PRO B 1 3 ? 7.279 21.004 100.979 1.00 32.39 3 PRO B O 1
ATOM 805 N N . LYS B 1 4 ? 6.986 19.400 102.528 1.00 32.59 4 LYS B N 1
ATOM 806 C CA . LYS B 1 4 ? 7.677 18.409 101.709 1.00 34.99 4 LYS B CA 1
ATOM 807 C C . LYS B 1 4 ? 6.967 18.179 100.384 1.00 31.73 4 LYS B C 1
ATOM 808 O O . LYS B 1 4 ? 7.616 17.849 99.387 1.00 29.09 4 LYS B O 1
ATOM 814 N N . ALA B 1 5 ? 5.652 18.391 100.341 1.00 36.39 5 ALA B N 1
ATOM 815 C CA . ALA B 1 5 ? 4.911 18.198 99.097 1.00 43.79 5 ALA B CA 1
ATOM 816 C C . ALA B 1 5 ? 5.324 19.206 98.030 1.00 43.39 5 ALA B C 1
ATOM 817 O O . ALA B 1 5 ? 5.403 18.867 96.844 1.00 46.97 5 ALA B O 1
ATOM 819 N N . THR B 1 6 ? 5.571 20.456 98.418 1.00 42.89 6 THR B N 1
ATOM 820 C CA . THR B 1 6 ? 5.902 21.446 97.403 1.00 38.30 6 THR B CA 1
ATOM 821 C C . THR B 1 6 ? 7.361 21.341 96.971 1.00 35.90 6 THR B C 1
ATOM 822 O O . THR B 1 6 ? 7.683 21.637 95.814 1.00 36.90 6 THR B O 1
ATOM 826 N N . VAL B 1 7 ? 8.251 20.892 97.860 1.00 29.21 7 VAL B N 1
ATOM 827 C CA . VAL B 1 7 ? 9.626 20.627 97.442 1.00 27.32 7 VAL B CA 1
ATOM 828 C C . VAL B 1 7 ? 9.668 19.485 96.429 1.00 29.37 7 VAL B C 1
ATOM 829 O O . VAL B 1 7 ? 10.363 19.570 95.408 1.00 29.09 7 VAL B O 1
ATOM 833 N N . LYS B 1 8 ? 8.926 18.404 96.683 1.00 31.61 8 LYS B N 1
ATOM 834 C CA . LYS B 1 8 ? 8.894 17.304 95.723 1.00 31.11 8 LYS B CA 1
ATOM 835 C C . LYS B 1 8 ? 8.299 17.756 94.397 1.00 35.61 8 LYS B C 1
ATOM 836 O O . LYS B 1 8 ? 8.764 17.349 93.327 1.00 34.65 8 LYS B O 1
ATOM 842 N N . ARG B 1 9 ? 7.289 18.625 94.446 1.00 40.53 9 ARG B N 1
ATOM 843 C CA . ARG B 1 9 ? 6.721 19.157 93.215 1.00 41.27 9 ARG B CA 1
ATOM 844 C C . ARG B 1 9 ? 7.761 19.921 92.399 1.00 39.97 9 ARG B C 1
ATOM 845 O O . ARG B 1 9 ? 7.809 19.788 91.172 1.00 36.31 9 ARG B O 1
ATOM 853 N N . ILE B 1 10 ? 8.600 20.731 93.059 1.00 29.49 10 ILE B N 1
ATOM 854 C CA . ILE B 1 10 ? 9.691 21.401 92.350 1.00 29.77 10 ILE B CA 1
ATOM 855 C C . ILE B 1 10 ? 10.685 20.382 91.792 1.00 30.25 10 ILE B C 1
ATOM 856 O O . ILE B 1 10 ? 11.204 20.548 90.680 1.00 28.77 10 ILE B O 1
ATOM 861 N N . MET B 1 11 ? 10.995 19.330 92.562 1.00 25.67 11 MET B N 1
ATOM 862 C CA . MET B 1 11 ? 11.898 18.297 92.063 1.00 27.86 11 MET B CA 1
ATOM 863 C C . MET B 1 11 ? 11.401 17.717 90.746 1.00 28.68 11 MET B C 1
ATOM 864 O O . MET B 1 11 ? 12.188 17.488 89.826 1.00 32.36 11 MET B O 1
ATOM 869 N N . LYS B 1 12 ? 10.093 17.466 90.644 1.00 27.22 12 LYS B N 1
ATOM 870 C CA . LYS B 1 12 ? 9.538 16.812 89.463 1.00 32.03 12 LYS B CA 1
ATOM 871 C C . LYS B 1 12 ? 9.529 17.709 88.238 1.00 34.18 12 LYS B C 1
ATOM 872 O O . LYS B 1 12 ? 9.219 17.223 87.147 1.00 33.35 12 LYS B O 1
ATOM 878 N N . GLN B 1 13 ? 9.864 18.990 88.383 1.00 33.27 13 GLN B N 1
ATOM 879 C CA . GLN B 1 13 ? 10.084 19.850 87.227 1.00 37.31 13 GLN B CA 1
ATOM 880 C C . GLN B 1 13 ? 11.449 19.626 86.588 1.00 32.92 13 GLN B C 1
ATOM 881 O O . GLN B 1 13 ? 11.736 20.223 85.546 1.00 50.67 13 GLN B O 1
ATOM 887 N N . HIS B 1 14 ? 12.292 18.784 87.191 1.00 32.11 14 HIS B N 1
ATOM 888 C CA . HIS B 1 14 ? 13.642 18.552 86.715 1.00 29.30 14 HIS B CA 1
ATOM 889 C C . HIS B 1 14 ? 13.979 17.081 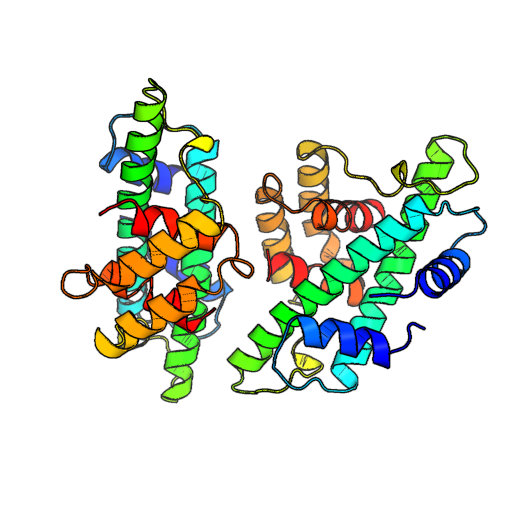86.558 1.00 32.20 14 HIS B C 1
ATOM 890 O O . HIS B 1 14 ? 15.122 16.762 86.217 1.00 33.52 14 HIS B O 1
ATOM 897 N N . THR B 1 15 ? 13.049 16.175 86.849 1.00 29.21 15 THR B N 1
ATOM 898 C CA . THR B 1 15 ? 13.298 14.764 86.600 1.00 25.82 15 THR B CA 1
ATOM 899 C C . THR B 1 15 ? 11.985 14.094 86.236 1.00 32.41 15 THR B C 1
ATOM 900 O O . THR B 1 15 ? 10.926 14.489 86.726 1.00 31.77 15 THR B O 1
ATOM 904 N N . ASP B 1 16 ? 12.060 13.102 85.349 1.00 33.40 16 ASP B N 1
ATOM 905 C CA . ASP B 1 16 ? 10.929 12.234 85.063 1.00 30.71 16 ASP B CA 1
ATOM 906 C C . ASP B 1 16 ? 10.834 11.041 86.013 1.00 28.24 16 ASP B C 1
ATOM 907 O O . ASP B 1 16 ? 9.846 10.302 85.960 1.00 29.88 16 ASP B O 1
ATOM 912 N N . PHE B 1 17 ? 11.834 10.823 86.859 1.00 31.04 17 PHE B N 1
ATOM 913 C CA . PHE B 1 17 ? 11.843 9.658 87.733 1.00 30.89 17 PHE B CA 1
ATOM 914 C C . PHE B 1 17 ? 10.834 9.818 88.872 1.00 29.08 17 PHE B C 1
ATOM 915 O O . PHE B 1 17 ? 10.492 10.931 89.287 1.00 26.40 17 PHE B O 1
ATOM 923 N N . ASN B 1 18 ? 10.374 8.679 89.393 1.00 32.96 18 ASN B N 1
ATOM 924 C CA . ASN B 1 18 ? 9.747 8.667 90.707 1.00 30.52 18 ASN B CA 1
ATOM 925 C C . ASN B 1 18 ? 10.737 9.177 91.748 1.00 24.44 18 ASN B C 1
ATOM 926 O O . ASN B 1 18 ? 11.950 9.214 91.518 1.00 25.58 18 ASN B O 1
ATOM 931 N N . ILE B 1 19 ? 10.205 9.597 92.901 1.00 24.54 19 ILE B N 1
ATOM 932 C CA . ILE B 1 19 ? 11.009 10.146 93.995 1.00 20.23 19 ILE B CA 1
ATOM 933 C C . ILE B 1 19 ? 10.445 9.629 95.317 1.00 22.91 19 ILE B C 1
ATOM 934 O O . ILE B 1 19 ? 9.266 9.849 95.619 1.00 23.11 19 ILE B O 1
ATOM 939 N N . SER B 1 20 ? 11.280 8.952 96.107 1.00 22.03 20 SER B N 1
ATOM 940 C CA . SER B 1 20 ? 10.833 8.393 97.378 1.00 22.13 20 SER B CA 1
ATOM 941 C C . SER B 1 20 ? 10.674 9.488 98.433 1.00 33.03 20 SER B C 1
ATOM 942 O O . SER B 1 20 ? 11.267 10.565 98.343 1.00 26.90 20 SER B O 1
ATOM 945 N N . ALA B 1 21 ? 9.872 9.181 99.458 1.00 36.30 21 ALA B N 1
ATOM 946 C CA . ALA B 1 21 ? 9.702 10.103 100.578 1.00 40.50 21 ALA B CA 1
ATOM 947 C C . ALA B 1 21 ? 11.034 10.412 101.246 1.00 35.18 21 ALA B C 1
ATOM 948 O O . ALA B 1 21 ? 11.295 11.560 101.615 1.00 30.15 21 ALA B O 1
ATOM 950 N N . GLU B 1 22 ? 11.900 9.405 101.396 1.00 37.64 22 GLU B N 1
ATOM 951 C CA . GLU B 1 22 ? 13.147 9.631 102.121 1.00 34.39 22 GLU B CA 1
ATOM 952 C C . GLU B 1 22 ? 14.085 10.543 101.345 1.00 28.48 22 GLU B C 1
ATOM 953 O O . GLU B 1 22 ? 14.822 11.330 101.953 1.00 26.83 22 GLU B O 1
ATOM 959 N N . ALA B 1 23 ? 14.058 10.464 100.009 1.00 26.18 23 ALA B N 1
ATOM 960 C CA . ALA B 1 23 ? 14.834 11.395 99.196 1.00 24.29 23 ALA B CA 1
ATOM 961 C C . ALA B 1 23 ? 14.336 12.821 99.379 1.00 22.41 23 ALA B C 1
ATOM 962 O O . ALA B 1 23 ? 15.138 13.750 99.533 1.00 22.46 23 ALA B O 1
ATOM 964 N N . VAL B 1 24 ? 13.009 13.015 99.351 1.00 22.21 24 VAL B N 1
ATOM 965 C CA . VAL B 1 24 ? 12.445 14.350 99.560 1.00 21.50 24 VAL B CA 1
ATOM 966 C C . VAL B 1 24 ? 12.866 14.886 100.920 1.00 22.19 24 VAL B C 1
ATOM 967 O O . VAL B 1 24 ? 13.291 16.037 101.038 1.00 28.97 24 VAL B O 1
ATOM 971 N N . ASP B 1 25 ? 12.797 14.041 101.957 1.00 27.59 25 ASP B N 1
ATOM 972 C CA . ASP B 1 25 ? 13.191 14.453 103.306 1.00 30.73 25 ASP B CA 1
ATOM 973 C C . ASP B 1 25 ? 14.641 14.920 103.338 1.00 26.59 25 ASP B C 1
ATOM 974 O O . ASP B 1 25 ? 14.964 15.944 103.954 1.00 24.04 25 ASP B O 1
ATOM 979 N N . GLU B 1 26 ? 15.532 14.164 102.697 1.00 24.08 26 GLU B N 1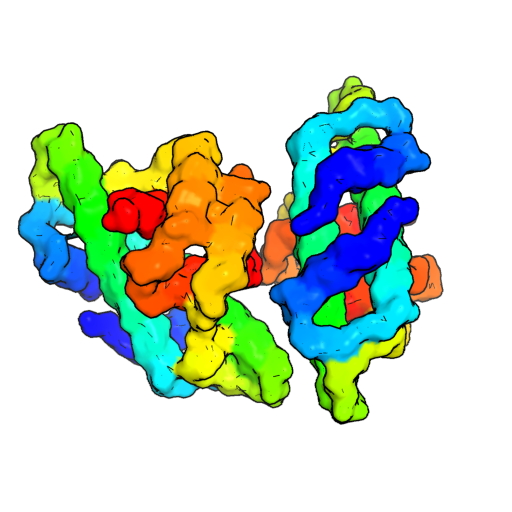
ATOM 980 C CA . GLU B 1 26 ? 16.949 14.513 102.677 1.00 26.38 26 GLU B CA 1
ATOM 981 C C . GLU B 1 26 ? 17.164 15.883 102.054 1.00 26.08 26 GLU B C 1
ATOM 982 O O . GLU B 1 26 ? 17.827 16.749 102.637 1.00 24.67 26 GLU B O 1
ATOM 988 N N . LEU B 1 27 ? 16.606 16.096 100.865 1.00 19.66 27 LEU B N 1
ATOM 989 C CA . LEU B 1 27 ? 16.716 17.409 100.237 1.00 17.94 27 LEU B CA 1
ATOM 990 C C . LEU B 1 27 ? 16.152 18.503 101.142 1.00 17.97 27 LEU B C 1
ATOM 991 O O . LEU B 1 27 ? 16.733 19.586 101.250 1.00 21.55 27 LEU B O 1
ATOM 996 N N . CYS B 1 28 ? 15.011 18.251 101.788 1.00 24.85 28 CYS B N 1
ATOM 997 C CA . CYS B 1 28 ? 14.445 19.262 102.677 1.00 27.38 28 CYS B CA 1
ATOM 998 C C . CYS B 1 28 ? 15.396 19.592 103.823 1.00 28.99 28 CYS B C 1
ATOM 999 O O . CYS B 1 28 ? 15.529 20.760 104.215 1.00 30.97 28 CYS B O 1
ATOM 1002 N N . ASN B 1 29 ? 16.048 18.575 104.388 1.00 25.11 29 ASN B N 1
ATOM 1003 C CA . ASN B 1 29 ? 17.082 18.829 105.386 1.00 24.97 29 ASN B CA 1
ATOM 1004 C C . ASN B 1 29 ? 18.174 19.746 104.835 1.00 22.40 29 ASN B C 1
ATOM 1005 O O . ASN B 1 29 ? 18.608 20.686 105.513 1.00 23.31 29 ASN B O 1
ATOM 1010 N N . MET B 1 30 ? 18.641 19.475 103.611 1.00 20.29 30 MET B N 1
ATOM 1011 C CA . MET B 1 30 ? 19.645 20.322 102.976 1.00 18.17 30 MET B CA 1
ATOM 1012 C C . MET B 1 30 ? 19.140 21.735 102.826 1.00 20.19 30 MET B C 1
ATOM 1013 O O . MET B 1 30 ? 19.866 22.688 103.107 1.00 23.95 30 MET B O 1
ATOM 1018 N N . LEU B 1 31 ? 17.894 21.888 102.384 1.00 16.53 31 LEU B N 1
ATOM 1019 C CA . LEU B 1 31 ? 17.344 23.226 102.177 1.00 15.86 31 LEU B CA 1
ATOM 1020 C C . LEU B 1 31 ? 17.257 23.993 103.495 1.00 17.34 31 LEU B C 1
ATOM 1021 O O . LEU B 1 31 ? 17.598 25.177 103.551 1.00 21.28 31 LEU B O 1
ATOM 1026 N N . GLU B 1 32 ? 16.787 23.335 104.560 1.00 19.62 32 GLU B N 1
ATOM 1027 C CA . GLU B 1 32 ? 16.709 23.986 105.863 1.00 23.28 32 GLU B CA 1
ATOM 1028 C C . GLU B 1 32 ? 18.088 24.412 106.351 1.00 26.01 32 GLU B C 1
ATOM 1029 O O . GLU B 1 32 ? 18.243 25.503 106.912 1.00 24.62 32 GLU B O 1
ATOM 1035 N N . GLU B 1 33 ? 19.110 23.581 106.113 1.00 25.07 33 GLU B N 1
ATOM 1036 C CA . GLU B 1 33 ? 20.470 23.969 106.471 1.00 23.09 33 GLU B CA 1
ATOM 1037 C C . GLU B 1 33 ? 20.937 25.173 105.656 1.00 20.65 33 GLU B C 1
ATOM 1038 O O . GLU B 1 33 ? 21.581 26.078 106.197 1.00 20.15 33 GLU B O 1
ATOM 1044 N N . ILE B 1 34 ? 20.640 25.192 104.358 1.00 16.49 34 ILE B N 1
ATOM 1045 C CA . ILE B 1 34 ? 21.009 26.345 103.525 1.00 15.43 34 ILE B CA 1
ATOM 1046 C C . ILE B 1 34 ? 20.318 27.611 104.011 1.00 16.03 34 ILE B C 1
ATOM 1047 O O . ILE B 1 34 ? 20.928 28.689 104.048 1.00 15.31 34 ILE B O 1
ATOM 1052 N N . ILE B 1 35 ? 19.036 27.516 104.373 1.00 21.09 35 ILE B N 1
ATOM 1053 C CA . ILE B 1 35 ? 18.357 28.692 104.913 1.00 20.79 35 ILE B CA 1
ATOM 1054 C C . ILE B 1 35 ? 19.088 29.193 106.149 1.00 23.29 35 ILE B C 1
ATOM 1055 O O . ILE B 1 35 ? 19.319 30.398 106.305 1.00 21.60 35 ILE B O 1
ATOM 1060 N N . LYS B 1 36 ? 19.475 28.272 107.036 1.00 20.07 36 LYS B N 1
ATOM 1061 C CA . LYS B 1 36 ? 20.142 28.651 108.274 1.00 19.32 36 LYS B CA 1
ATOM 1062 C C . LYS B 1 36 ? 21.458 29.349 108.002 1.00 24.05 36 LYS B C 1
ATOM 1063 O O . LYS B 1 36 ? 21.723 30.424 108.553 1.00 21.50 36 LYS B O 1
ATOM 1069 N N . ILE B 1 37 ? 22.312 28.751 107.175 1.00 17.96 37 ILE B N 1
ATOM 1070 C CA . ILE B 1 37 ? 23.652 29.320 107.086 1.00 24.49 37 ILE B CA 1
ATOM 1071 C C . ILE B 1 37 ? 23.651 30.584 106.220 1.00 19.44 37 ILE B C 1
ATOM 1072 O O . ILE B 1 37 ? 24.409 31.525 106.504 1.00 19.78 37 ILE B O 1
ATOM 1077 N N . THR B 1 38 ? 22.768 30.649 105.213 1.00 15.95 38 THR B N 1
ATOM 1078 C CA . THR B 1 38 ? 22.644 31.863 104.403 1.00 15.45 38 THR B CA 1
ATOM 1079 C C . THR B 1 38 ? 22.182 33.034 105.263 1.00 24.46 38 THR B C 1
ATOM 1080 O O . THR B 1 38 ? 22.714 34.145 105.152 1.00 22.03 38 THR B O 1
ATOM 1084 N N . THR B 1 39 ? 21.208 32.796 106.148 1.00 16.53 39 THR B N 1
ATOM 1085 C CA . THR B 1 39 ? 20.723 33.859 107.024 1.00 17.44 39 THR B CA 1
ATOM 1086 C C . THR B 1 39 ? 21.792 34.273 108.025 1.00 18.07 39 THR B C 1
ATOM 1087 O O . THR B 1 39 ? 21.959 35.464 108.302 1.00 18.48 39 THR B O 1
ATOM 1091 N N . GLU B 1 40 ? 22.516 33.301 108.585 1.00 18.50 40 GLU B N 1
ATOM 1092 C CA . GLU B 1 40 ? 23.534 33.614 109.579 1.00 26.02 40 GLU B CA 1
ATOM 1093 C C . GLU B 1 40 ? 24.668 34.423 108.972 1.00 27.01 40 GLU B C 1
ATOM 1094 O O . GLU B 1 40 ? 25.145 35.387 109.587 1.00 22.41 40 GLU B O 1
ATOM 1100 N N . VAL B 1 41 ? 25.106 34.049 107.761 1.00 23.37 41 VAL B N 1
ATOM 1101 C CA . VAL B 1 41 ? 26.141 34.811 107.070 1.00 20.67 41 VAL B CA 1
ATOM 1102 C C . VAL B 1 41 ? 25.614 36.189 106.676 1.00 20.08 41 VAL B C 1
ATOM 1103 O O . VAL B 1 41 ? 26.304 37.207 106.843 1.00 20.95 41 VAL B O 1
ATOM 1107 N N . ALA B 1 42 ? 24.372 36.241 106.175 1.00 19.16 42 ALA B N 1
ATOM 1108 C CA . ALA B 1 42 ? 23.738 37.514 105.840 1.00 22.30 42 ALA B CA 1
ATOM 1109 C C . ALA B 1 42 ? 23.713 38.467 107.033 1.00 22.22 42 ALA B C 1
ATOM 1110 O O . ALA B 1 42 ? 24.010 39.657 106.888 1.00 22.38 42 ALA B O 1
ATOM 1112 N N . GLU B 1 43 ? 23.339 37.974 108.218 1.00 18.99 43 GLU B N 1
ATOM 1113 C CA . GLU B 1 43 ? 23.308 38.845 109.391 1.00 20.17 43 GLU B CA 1
ATOM 1114 C C . GLU B 1 43 ? 24.689 39.410 109.701 1.00 25.60 43 GLU B C 1
ATOM 1115 O O . GLU B 1 43 ? 24.818 40.584 110.080 1.00 22.20 43 GLU B O 1
ATOM 1121 N N . GLN B 1 44 ? 25.736 38.593 109.533 1.00 21.97 44 GLN B N 1
ATOM 1122 C CA . GLN B 1 44 ? 27.098 39.047 109.795 1.00 28.13 44 GLN B CA 1
ATOM 1123 C C . GLN B 1 44 ? 27.513 40.154 108.833 1.00 27.82 44 GLN B C 1
ATOM 1124 O O . GLN B 1 44 ? 28.146 41.135 109.246 1.00 25.13 44 GLN B O 1
ATOM 1130 N N . ASN B 1 45 ? 27.185 40.000 107.544 1.00 20.31 45 ASN B N 1
ATOM 1131 C CA . ASN B 1 45 ? 27.450 41.046 106.560 1.00 25.86 45 ASN B CA 1
ATOM 1132 C C . ASN B 1 45 ? 26.645 42.310 106.867 1.00 21.34 45 ASN B C 1
ATOM 1133 O O . ASN B 1 45 ? 27.124 43.428 106.662 1.00 23.44 45 ASN B O 1
ATOM 1138 N N . ALA B 1 46 ? 25.409 42.153 107.334 1.00 21.04 46 ALA B N 1
ATOM 1139 C CA . ALA B 1 46 ? 24.638 43.312 107.744 1.00 24.11 46 ALA B CA 1
ATOM 1140 C C . ALA B 1 46 ? 25.317 44.022 108.913 1.00 32.85 46 ALA B C 1
ATOM 1141 O O . ALA B 1 46 ? 25.466 45.251 108.904 1.00 24.07 46 ALA B O 1
ATOM 1143 N N . ARG B 1 47 ? 25.788 43.249 109.897 1.00 22.82 47 ARG B N 1
ATOM 1144 C CA . ARG B 1 47 ? 26.471 43.820 111.054 1.00 24.81 47 ARG B CA 1
ATOM 1145 C C . ARG B 1 47 ? 27.750 44.539 110.652 1.00 28.28 47 ARG B C 1
ATOM 1146 O O . ARG B 1 47 ? 28.041 45.629 111.155 1.00 26.69 47 ARG B O 1
ATOM 1154 N N . LYS B 1 48 ? 28.536 43.939 109.754 1.00 29.56 48 LYS B N 1
ATOM 1155 C CA . LYS B 1 48 ? 29.792 44.564 109.352 1.00 31.60 48 LYS B CA 1
ATOM 1156 C C . LYS B 1 48 ? 29.574 45.969 108.802 1.00 33.09 48 LYS B C 1
ATOM 1157 O O . LYS B 1 48 ? 30.479 46.810 108.880 1.00 35.48 48 LYS B O 1
ATOM 1163 N N . GLU B 1 49 ? 28.388 46.241 108.250 1.00 31.39 49 GLU B N 1
ATOM 1164 C CA . GLU B 1 49 ? 28.048 47.544 107.690 1.00 33.90 49 GLU B CA 1
ATOM 1165 C C . GLU B 1 49 ? 27.138 48.353 108.606 1.00 36.08 49 GLU B C 1
ATOM 1166 O O . GLU B 1 49 ? 26.634 49.410 108.200 1.00 28.74 49 GLU B O 1
ATOM 1172 N N . GLY B 1 50 ? 26.931 47.886 109.833 1.00 31.78 50 GLY B N 1
ATOM 1173 C CA . GLY B 1 50 ? 26.215 48.657 110.826 1.00 29.39 50 GLY B CA 1
ATOM 1174 C C . GLY B 1 50 ? 24.715 48.624 110.690 1.00 30.00 50 GLY B C 1
ATOM 1175 O O . GLY B 1 50 ? 24.047 49.540 111.158 1.00 30.03 50 GLY B O 1
ATOM 1176 N N . ARG B 1 51 ? 24.158 47.596 110.057 1.00 27.19 51 ARG B N 1
ATOM 1177 C CA . ARG B 1 51 ? 22.721 47.546 109.836 1.00 29.43 51 ARG B CA 1
ATOM 1178 C C . ARG B 1 51 ? 22.067 46.482 110.707 1.00 30.15 51 ARG B C 1
ATOM 1179 O O . ARG B 1 51 ? 22.700 45.517 111.143 1.00 31.05 51 ARG B O 1
ATOM 1187 N N . LYS B 1 52 ? 20.767 46.664 110.934 1.00 28.77 52 LYS B N 1
ATOM 1188 C CA . LYS B 1 52 ? 19.941 45.683 111.622 1.00 41.06 52 LYS B CA 1
ATOM 1189 C C . LYS B 1 52 ? 18.868 45.122 110.697 1.00 38.46 52 LYS B C 1
ATOM 1190 O O . LYS B 1 52 ? 17.843 44.619 111.168 1.00 29.94 52 LYS B O 1
ATOM 1196 N N . THR B 1 53 ? 19.094 45.215 109.387 1.00 29.49 53 THR B N 1
ATOM 1197 C CA . THR B 1 53 ? 18.211 44.682 108.358 1.00 32.98 53 THR B CA 1
ATOM 1198 C C . THR B 1 53 ? 19.059 43.905 107.364 1.00 31.06 53 THR B C 1
ATOM 1199 O O . THR B 1 53 ? 20.083 44.411 106.898 1.00 25.23 53 THR B O 1
ATOM 1203 N N . ILE B 1 54 ? 18.649 42.676 107.063 1.00 24.59 54 ILE B N 1
ATOM 1204 C CA . ILE B 1 54 ? 19.282 41.887 106.015 1.00 23.48 54 ILE B CA 1
ATOM 1205 C C . ILE B 1 54 ? 18.746 42.378 104.679 1.00 25.85 54 ILE B C 1
ATOM 1206 O O . ILE B 1 54 ? 17.529 42.412 104.456 1.00 25.40 54 ILE B O 1
ATOM 1211 N N . LYS B 1 55 ? 19.647 42.790 103.799 1.00 23.76 55 LYS B N 1
ATOM 1212 C CA . LYS B 1 55 ? 19.285 43.227 102.461 1.00 25.14 55 LYS B CA 1
ATOM 1213 C C . LYS B 1 55 ? 19.940 42.310 101.432 1.00 25.46 55 LYS B C 1
ATOM 1214 O O . LYS B 1 55 ? 20.797 41.487 101.756 1.00 23.52 55 LYS B O 1
ATOM 1217 N N . ALA B 1 56 ? 19.525 42.466 100.171 1.00 26.24 56 ALA B N 1
ATOM 1218 C CA . ALA B 1 56 ? 20.016 41.583 99.114 1.00 26.82 56 ALA B CA 1
ATOM 1219 C C . ALA B 1 56 ? 21.536 41.632 98.994 1.00 28.52 56 ALA B C 1
ATOM 1220 O O . ALA B 1 56 ? 22.166 40.622 98.659 1.00 32.73 56 ALA B O 1
ATOM 1222 N N . ARG B 1 57 ? 22.138 42.791 99.275 1.00 28.80 57 ARG B N 1
ATOM 1223 C CA . ARG B 1 57 ? 23.591 42.938 99.245 1.00 30.29 57 ARG B CA 1
ATOM 1224 C C . ARG B 1 57 ? 24.300 42.013 100.235 1.00 29.12 57 ARG B C 1
ATOM 1225 O O . ARG B 1 57 ? 25.494 41.745 100.069 1.00 30.83 57 ARG B O 1
ATOM 1233 N N . ASP B 1 58 ? 23.611 41.555 101.281 1.00 26.78 58 ASP B N 1
ATOM 1234 C CA . ASP B 1 58 ? 24.227 40.669 102.266 1.00 26.63 58 ASP B CA 1
ATOM 1235 C C . ASP B 1 58 ? 24.265 39.219 101.806 1.00 25.36 58 ASP B C 1
ATOM 1236 O O . ASP B 1 58 ? 24.953 38.397 102.424 1.00 25.47 58 ASP B O 1
ATOM 1241 N N . ILE B 1 59 ? 23.560 38.890 100.735 1.00 25.32 59 ILE B N 1
ATOM 1242 C CA . ILE B 1 59 ? 23.709 37.606 100.063 1.00 25.86 59 ILE B CA 1
ATOM 1243 C C . ILE B 1 59 ? 24.568 37.929 98.840 1.00 41.92 59 ILE B C 1
ATOM 1244 O O . ILE B 1 59 ? 24.101 38.444 97.824 1.00 37.20 59 ILE B O 1
ATOM 1249 N N . LYS B 1 60 ? 25.864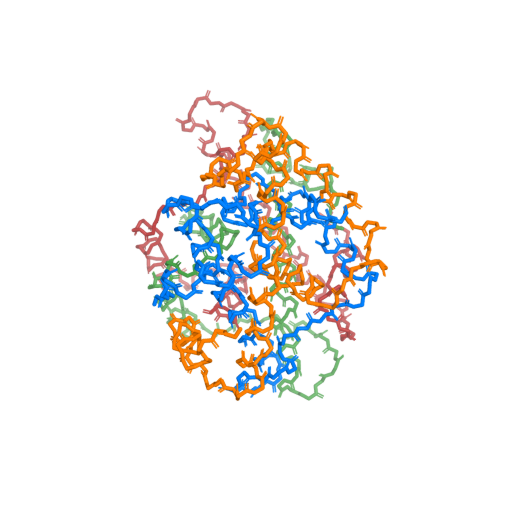 37.689 98.974 1.00 51.63 60 LYS B N 1
ATOM 1250 C CA . LYS B 1 60 ? 26.858 38.378 98.173 1.00 63.88 60 LYS B CA 1
ATOM 1251 C C . LYS B 1 60 ? 27.794 37.397 97.489 1.00 75.64 60 LYS B C 1
ATOM 1252 O O . LYS B 1 60 ? 27.969 36.250 97.917 1.00 80.44 60 LYS B O 1
ATOM 1258 N N . GLN B 1 61 ? 28.393 37.881 96.413 1.00 75.63 61 GLN B N 1
ATOM 1259 C CA . GLN B 1 61 ? 29.567 37.271 95.820 1.00 75.11 61 GLN B CA 1
ATOM 1260 C C . GLN B 1 61 ? 30.683 38.299 95.878 1.00 74.57 61 GLN B C 1
ATOM 1261 O O . GLN B 1 61 ? 30.455 39.490 95.642 1.00 70.60 61 GLN B O 1
ATOM 1267 N N . CYS B 1 62 ? 31.876 37.846 96.242 1.00 80.74 62 CYS B N 1
ATOM 1268 C CA . CYS B 1 62 ? 33.038 38.718 96.210 1.00 85.33 62 CYS B CA 1
ATOM 1269 C C . CYS B 1 62 ? 33.581 38.729 94.788 1.00 83.59 62 CYS B C 1
ATOM 1270 O O . CYS B 1 62 ? 32.816 38.877 93.830 1.00 84.86 62 CYS B O 1
ATOM 1273 N N . ASP B 1 63 ? 34.888 38.574 94.631 1.00 82.06 63 ASP B N 1
ATOM 1274 C CA . ASP B 1 63 ? 35.464 38.385 93.311 1.00 84.75 63 ASP B CA 1
ATOM 1275 C C . ASP B 1 63 ? 35.611 36.897 93.040 1.00 80.93 63 ASP B C 1
ATOM 1276 O O . ASP B 1 63 ? 35.526 36.063 93.944 1.00 76.70 63 ASP B O 1
ATOM 1281 N N . ASP B 1 64 ? 35.826 36.569 91.766 1.00 92.21 64 ASP B N 1
ATOM 1282 C CA . ASP B 1 64 ? 36.282 35.229 91.431 1.00 92.23 64 ASP B CA 1
ATOM 1283 C C . ASP B 1 64 ? 37.662 34.953 92.014 1.00 96.16 64 ASP B C 1
ATOM 1284 O O . ASP B 1 64 ? 38.070 33.789 92.095 1.00 94.75 64 ASP B O 1
ATOM 1289 N N . GLU B 1 65 ? 38.385 35.999 92.429 1.00 99.13 65 GLU B N 1
ATOM 1290 C CA . GLU B 1 65 ? 39.703 35.822 93.029 1.00 97.95 65 GLU B CA 1
ATOM 1291 C C . GLU B 1 65 ? 39.597 35.440 94.501 1.00 89.25 65 GLU B C 1
ATOM 1292 O O . GLU B 1 65 ? 40.255 34.496 94.952 1.00 83.47 65 GLU B O 1
ATOM 1298 N N . ARG B 1 66 ? 38.781 36.163 95.269 1.00 85.79 66 ARG B N 1
ATOM 1299 C CA . ARG B 1 66 ? 38.629 35.823 96.679 1.00 85.41 66 ARG B CA 1
ATOM 1300 C C . ARG B 1 66 ? 37.846 34.529 96.851 1.00 78.64 66 ARG B C 1
ATOM 1301 O O . ARG B 1 66 ? 38.142 33.733 97.750 1.00 74.72 66 ARG B O 1
ATOM 1309 N N . LEU B 1 67 ? 36.836 34.310 96.003 1.00 76.45 67 LEU B N 1
ATOM 1310 C CA . LEU B 1 67 ? 36.070 33.068 96.061 1.00 67.09 67 LEU B CA 1
ATOM 1311 C C . LEU B 1 67 ? 36.960 31.862 95.792 1.00 68.17 67 LEU B C 1
ATOM 1312 O O . LEU B 1 67 ? 36.897 30.862 96.517 1.00 60.71 67 LEU B O 1
ATOM 1317 N N . LYS B 1 68 ? 37.800 31.945 94.756 1.00 69.45 68 LYS B N 1
ATOM 1318 C CA . LYS B 1 68 ? 38.733 30.866 94.444 1.00 63.96 68 LYS B CA 1
ATOM 1319 C C . LYS B 1 68 ? 39.621 30.529 95.638 1.00 65.39 68 LYS B C 1
ATOM 1320 O O . LYS B 1 68 ? 39.883 29.353 95.911 1.00 62.28 68 LYS B O 1
ATOM 1326 N N . ARG B 1 69 ? 40.090 31.545 96.364 1.00 70.58 69 ARG B N 1
ATOM 1327 C CA . ARG B 1 69 ? 40.938 31.289 97.524 1.00 72.73 69 ARG B CA 1
ATOM 1328 C C . ARG B 1 69 ? 40.164 30.597 98.641 1.00 68.93 69 ARG B C 1
ATOM 1329 O O . ARG B 1 69 ? 40.685 29.683 99.291 1.00 67.94 69 ARG B O 1
ATOM 1337 N N . LYS B 1 70 ? 38.922 31.019 98.881 1.00 70.99 70 LYS B N 1
ATOM 1338 C CA . LYS B 1 70 ? 38.143 30.432 99.965 1.00 68.03 70 LYS B CA 1
ATOM 1339 C C . LYS B 1 70 ? 37.704 29.009 99.638 1.00 63.54 70 LYS B C 1
ATOM 1340 O O . LYS B 1 70 ? 37.535 28.191 100.550 1.00 56.06 70 LYS B O 1
ATOM 1346 N N . ILE B 1 71 ? 37.511 28.700 98.352 1.00 63.57 71 ILE B N 1
ATOM 1347 C CA . ILE B 1 71 ? 37.158 27.343 97.950 1.00 51.03 71 ILE B CA 1
ATOM 1348 C C . ILE B 1 71 ? 38.355 26.417 98.120 1.00 56.36 71 ILE B C 1
ATOM 1349 O O . ILE B 1 71 ? 38.210 25.257 98.529 1.00 51.43 71 ILE B O 1
ATOM 1354 N N . MET B 1 72 ? 39.556 26.916 97.817 1.00 57.80 72 MET B N 1
ATOM 1355 C CA . MET B 1 72 ? 40.773 26.172 98.123 1.00 57.14 72 MET B CA 1
ATOM 1356 C C . MET B 1 72 ? 40.869 25.879 99.614 1.00 58.09 72 MET B C 1
ATOM 1357 O O . MET B 1 72 ? 41.042 24.727 100.024 1.00 56.37 72 MET B O 1
ATOM 1362 N N . GLU B 1 73 ? 40.753 26.920 100.444 1.00 65.37 73 GLU B N 1
ATOM 1363 C CA . GLU B 1 73 ? 40.863 26.734 101.887 1.00 66.01 73 GLU B CA 1
ATOM 1364 C C . GLU B 1 73 ? 39.717 25.889 102.431 1.00 58.35 73 GLU B C 1
ATOM 1365 O O . GLU B 1 73 ? 39.884 25.189 103.436 1.00 59.09 73 GLU B O 1
ATOM 1371 N N . LEU B 1 74 ? 38.557 25.925 101.773 1.00 53.88 74 LEU B N 1
ATOM 1372 C CA . LEU B 1 74 ? 37.463 25.038 102.151 1.00 49.45 74 LEU B CA 1
ATOM 1373 C C . LEU B 1 74 ? 37.857 23.575 101.973 1.00 52.31 74 LEU B C 1
ATOM 1374 O O . LEU B 1 74 ? 37.474 22.720 102.781 1.00 49.33 74 LEU B O 1
ATOM 1379 N N . SER B 1 75 ? 38.631 23.270 100.925 1.00 50.45 75 SER B N 1
ATOM 1380 C CA . SER B 1 75 ? 39.008 21.886 100.650 1.00 50.24 75 SER B CA 1
ATOM 1381 C C . SER B 1 75 ? 39.762 21.260 101.816 1.00 58.01 75 SER B C 1
ATOM 1382 O O . SER B 1 75 ? 39.704 20.041 102.007 1.00 61.11 75 SER B O 1
ATOM 1385 N N . GLU B 1 76 ? 40.461 22.065 102.609 1.00 59.96 76 GLU B N 1
ATOM 1386 C CA . GLU B 1 76 ? 41.194 21.561 103.760 1.00 60.91 76 GLU B CA 1
ATOM 1387 C C . GLU B 1 76 ? 40.352 21.518 105.031 1.00 54.92 76 GLU B C 1
ATOM 1388 O O . GLU B 1 76 ? 40.903 21.310 106.114 1.00 65.14 76 GLU B O 1
ATOM 1394 N N . ARG B 1 77 ? 39.033 21.694 104.926 1.00 51.00 77 ARG B N 1
ATOM 1395 C CA . ARG B 1 77 ? 38.167 21.785 106.099 1.00 56.77 77 ARG B CA 1
ATOM 1396 C C . ARG B 1 77 ? 37.045 20.752 106.064 1.00 52.77 77 ARG B C 1
ATOM 1397 O O . ARG B 1 77 ? 35.969 20.987 106.620 1.00 54.29 77 ARG B O 1
ATOM 1405 N N . THR B 1 78 ? 37.282 19.601 105.430 1.00 48.17 78 THR B N 1
ATOM 1406 C CA . THR B 1 78 ? 36.257 18.562 105.365 1.00 50.57 78 THR B CA 1
ATOM 1407 C C . THR B 1 78 ? 35.903 18.020 106.749 1.00 52.36 78 THR B C 1
ATOM 1408 O O . THR B 1 78 ? 34.769 17.580 106.971 1.00 54.23 78 THR B O 1
ATOM 1412 N N . ASP B 1 79 ? 36.851 18.044 107.688 1.00 55.73 79 ASP B N 1
ATOM 1413 C CA . ASP B 1 79 ? 36.651 17.383 108.974 1.00 63.79 79 ASP B CA 1
ATOM 1414 C C . ASP B 1 79 ? 35.639 18.115 109.843 1.00 66.07 79 ASP B C 1
ATOM 1415 O O . ASP B 1 79 ? 34.955 17.487 110.661 1.00 66.41 79 ASP B O 1
ATOM 1420 N N . LYS B 1 80 ? 35.541 19.436 109.703 1.00 66.39 80 LYS B N 1
ATOM 1421 C CA . LYS B 1 80 ? 34.554 20.219 110.432 1.00 66.01 80 LYS B CA 1
ATOM 1422 C C . LYS B 1 80 ? 33.268 20.406 109.639 1.00 63.35 80 LYS B C 1
ATOM 1423 O O . LYS B 1 80 ? 32.370 21.117 110.101 1.00 61.24 80 LYS B O 1
ATOM 1429 N N . MET B 1 81 ? 33.162 19.777 108.467 1.00 60.74 81 MET B N 1
ATOM 1430 C CA . MET B 1 81 ? 31.981 19.930 107.620 1.00 46.50 81 MET B CA 1
ATOM 1431 C C . MET B 1 81 ? 30.866 19.017 108.103 1.00 37.70 81 MET B C 1
ATOM 1432 O O . MET B 1 81 ? 31.056 17.800 108.162 1.00 36.95 81 MET B O 1
ATOM 1437 N N . PRO B 1 82 ? 29.693 19.553 108.437 1.00 38.27 82 PRO B N 1
ATOM 1438 C CA . PRO B 1 82 ? 28.538 18.688 108.687 1.00 37.88 82 PRO B CA 1
ATOM 1439 C C . PRO B 1 82 ? 28.090 17.958 107.432 1.00 32.66 82 PRO B C 1
ATOM 1440 O O . PRO B 1 82 ? 28.299 18.415 106.303 1.00 27.75 82 PRO B O 1
ATOM 1444 N N . ILE B 1 83 ? 27.437 16.811 107.648 1.00 33.50 83 ILE B N 1
ATOM 1445 C CA . ILE B 1 83 ? 27.060 15.936 106.535 1.00 27.62 83 ILE B CA 1
ATOM 1446 C C . ILE B 1 83 ? 26.257 16.699 105.487 1.00 28.42 83 ILE B C 1
ATOM 1447 O O . ILE B 1 83 ? 26.461 16.527 104.275 1.00 23.88 83 ILE B O 1
ATOM 1452 N N . LEU B 1 84 ? 25.351 17.575 105.933 1.00 26.90 84 LEU B N 1
ATOM 1453 C CA . LEU B 1 84 ? 24.485 18.283 104.990 1.00 24.62 84 LEU B CA 1
ATOM 1454 C C . LEU B 1 84 ? 25.281 19.223 104.093 1.00 27.24 84 LEU B C 1
ATOM 1455 O O . LEU B 1 84 ? 24.949 19.388 102.913 1.00 18.84 84 LEU B O 1
ATOM 1460 N N . ILE B 1 85 ? 26.320 19.861 104.641 1.00 25.84 85 ILE B N 1
ATOM 1461 C CA . ILE B 1 85 ? 27.202 20.699 103.840 1.00 23.30 85 ILE B CA 1
ATOM 1462 C C . ILE B 1 85 ? 28.009 19.847 102.862 1.00 26.21 85 ILE B C 1
ATOM 1463 O O . ILE B 1 85 ? 28.266 20.256 101.720 1.00 23.23 85 ILE B O 1
ATOM 1468 N N . LYS B 1 86 ? 28.464 18.681 103.308 1.00 21.69 86 LYS B N 1
ATOM 1469 C CA . LYS B 1 86 ? 29.167 17.760 102.415 1.00 22.39 86 LYS B CA 1
ATOM 1470 C C . LYS B 1 86 ? 28.278 17.331 101.254 1.00 24.17 86 LYS B C 1
ATOM 1471 O O . LYS B 1 86 ? 28.742 17.218 100.110 1.00 21.17 86 LYS B O 1
ATOM 1477 N N . GLU B 1 87 ? 27.006 17.059 101.527 1.00 20.58 87 GLU B N 1
ATOM 1478 C CA . GLU B 1 87 ? 26.117 16.649 100.447 1.00 20.52 87 GLU B CA 1
ATOM 1479 C C . GLU B 1 87 ? 25.874 17.794 99.481 1.00 22.73 87 GLU B C 1
ATOM 1480 O O . GLU B 1 87 ? 25.819 17.583 98.266 1.00 20.88 87 GLU B O 1
ATOM 1486 N N . MET B 1 88 ? 25.709 19.010 100.002 1.00 17.79 88 MET B N 1
ATOM 1487 C CA A MET B 1 88 ? 25.586 20.164 99.121 0.50 17.34 88 MET B CA 1
ATOM 1488 C CA B MET B 1 88 ? 25.601 20.184 99.134 0.50 17.34 88 MET B CA 1
ATOM 1489 C C . MET B 1 88 ? 26.810 20.298 98.221 1.00 22.91 88 MET B C 1
ATOM 1490 O O . MET B 1 88 ? 26.682 20.452 96.997 1.00 19.52 88 MET B O 1
ATOM 1499 N N . LEU B 1 89 ? 28.006 20.252 98.808 1.00 21.68 89 LEU B N 1
ATOM 1500 C CA . LEU B 1 89 ? 29.235 20.369 98.041 1.00 23.69 89 LEU B CA 1
ATOM 1501 C C . LEU B 1 89 ? 29.422 19.197 97.092 1.00 20.38 89 LEU B C 1
ATOM 1502 O O . LEU B 1 89 ? 29.970 19.374 96.002 1.00 23.27 89 LEU B O 1
ATOM 1507 N N . ASN B 1 90 ? 28.982 17.998 97.477 1.00 20.47 90 ASN B N 1
ATOM 1508 C CA . ASN B 1 90 ? 29.063 16.884 96.540 1.00 21.76 90 ASN B CA 1
ATOM 1509 C C . ASN B 1 90 ? 28.162 17.127 95.339 1.00 25.46 90 ASN B C 1
ATOM 1510 O O . ASN B 1 90 ? 28.549 16.861 94.198 1.00 22.60 90 ASN B O 1
ATOM 1515 N N . VAL B 1 91 ? 26.956 17.637 95.585 1.00 19.90 91 VAL B N 1
ATOM 1516 C CA . VAL B 1 91 ? 26.045 17.984 94.502 1.00 24.43 91 VAL B CA 1
ATOM 1517 C C . VAL B 1 91 ? 26.671 19.047 93.597 1.00 23.88 91 VAL B C 1
ATOM 1518 O O . VAL B 1 91 ? 26.716 18.895 92.368 1.00 24.26 91 VAL B O 1
ATOM 1522 N N . ILE B 1 92 ? 27.206 20.117 94.191 1.00 20.17 92 ILE B N 1
ATOM 1523 C CA . ILE B 1 92 ? 27.760 21.215 93.395 1.00 22.59 92 ILE B CA 1
ATOM 1524 C C . ILE B 1 92 ? 28.945 20.755 92.552 1.00 23.07 92 ILE B C 1
ATOM 1525 O O . ILE B 1 92 ? 29.123 21.209 91.412 1.00 24.83 92 ILE B O 1
ATOM 1530 N N . THR B 1 93 ? 29.800 19.887 93.108 1.00 23.14 93 THR B N 1
ATOM 1531 C CA . THR B 1 93 ? 30.954 19.385 92.366 1.00 35.49 93 THR B CA 1
ATOM 1532 C C . THR B 1 93 ? 30.617 18.215 91.450 1.00 34.58 93 THR B C 1
ATOM 1533 O O . THR B 1 93 ? 31.454 17.839 90.627 1.00 32.54 93 THR B O 1
ATOM 1537 N N . SER B 1 94 ? 29.438 17.611 91.588 1.00 25.48 94 SER B N 1
ATOM 1538 C CA . SER B 1 94 ? 29.025 16.592 90.637 1.00 37.61 94 SER B CA 1
ATOM 1539 C C . SER B 1 94 ? 28.285 17.186 89.451 1.00 41.10 94 SER B C 1
ATOM 1540 O O . SER B 1 94 ? 28.408 16.673 88.332 1.00 39.46 94 SER B O 1
ATOM 1543 N N . GLU B 1 95 ? 27.539 18.271 89.674 1.00 47.64 95 GLU B N 1
ATOM 1544 C CA . GLU B 1 95 ? 26.739 18.914 88.640 1.00 58.50 95 GLU B CA 1
ATOM 1545 C C . GLU B 1 95 ? 27.606 19.821 87.780 1.00 65.13 95 GLU B C 1
ATOM 1546 O O . GLU B 1 95 ? 28.406 19.337 86.973 1.00 68.34 95 GLU B O 1
ATOM 1552 N N . LEU B 1 96 ? 27.466 21.129 87.958 1.00 69.00 96 LEU B N 1
ATOM 1553 C CA . LEU B 1 96 ? 28.109 22.110 87.098 1.00 74.02 96 LEU B CA 1
ATOM 1554 C C . LEU B 1 96 ? 28.701 23.262 87.901 1.00 81.81 96 LEU B C 1
ATOM 1555 O O . LEU B 1 96 ? 29.294 23.060 88.960 1.00 83.68 96 LEU B O 1
ATOM 1561 N N . MET C 1 1 ? 44.366 15.888 87.589 1.00 48.13 1 MET D N 1
ATOM 1562 C CA . MET C 1 1 ? 43.889 16.419 86.316 1.00 43.73 1 MET D CA 1
ATOM 1563 C C . MET C 1 1 ? 44.977 16.376 85.249 1.00 37.33 1 MET D C 1
ATOM 1564 O O . MET C 1 1 ? 46.122 16.039 85.530 1.00 41.50 1 MET D O 1
ATOM 1569 N N . LEU C 1 2 ? 44.612 16.722 84.020 1.00 30.26 2 LEU D N 1
ATOM 1570 C CA . LEU C 1 2 ? 45.588 16.737 82.943 1.00 31.96 2 LEU D CA 1
ATOM 1571 C C . LEU C 1 2 ? 46.499 17.952 83.077 1.00 37.91 2 LEU D C 1
ATOM 1572 O O . LEU C 1 2 ? 46.023 19.063 83.336 1.00 41.30 2 LEU D O 1
ATOM 1577 N N . PRO C 1 3 ? 47.802 17.786 82.880 1.00 37.19 3 PRO D N 1
ATOM 1578 C CA . PRO C 1 3 ? 48.712 18.923 83.049 1.00 39.54 3 PRO D CA 1
ATOM 1579 C C . PRO C 1 3 ? 48.521 19.937 81.930 1.00 39.13 3 PRO D C 1
ATOM 1580 O O . PRO C 1 3 ? 48.380 19.578 80.758 1.00 32.44 3 PRO D O 1
ATOM 1584 N N . LYS C 1 4 ? 48.483 21.217 82.313 1.00 39.80 4 LYS D N 1
ATOM 1585 C CA . LYS C 1 4 ? 48.180 22.275 81.354 1.00 31.61 4 LYS D CA 1
ATOM 1586 C C . LYS C 1 4 ? 49.224 22.338 80.243 1.00 32.43 4 LYS D C 1
ATOM 1587 O O . LYS C 1 4 ? 48.894 22.625 79.086 1.00 29.86 4 LYS D O 1
ATOM 1593 N N . ALA C 1 5 ? 50.492 22.084 80.575 1.00 33.44 5 ALA D N 1
ATOM 1594 C CA . ALA C 1 5 ? 51.546 22.169 79.569 1.00 38.95 5 ALA D CA 1
ATOM 1595 C C . ALA C 1 5 ? 51.423 21.071 78.523 1.00 37.81 5 ALA D C 1
ATOM 1596 O O . ALA C 1 5 ? 51.787 21.283 77.360 1.00 41.02 5 ALA D O 1
ATOM 1598 N N . THR C 1 6 ? 50.941 19.893 78.923 1.00 38.49 6 THR D N 1
ATOM 1599 C CA . THR C 1 6 ? 50.766 18.802 77.977 1.00 32.55 6 THR D CA 1
ATOM 1600 C C . THR C 1 6 ? 49.660 19.112 76.981 1.00 28.32 6 THR D C 1
ATOM 1601 O O . THR C 1 6 ? 49.837 18.924 75.773 1.00 33.15 6 THR D O 1
ATOM 1605 N N . VAL C 1 7 ? 48.516 19.604 77.466 1.00 23.85 7 VAL D N 1
ATOM 1606 C CA . VAL C 1 7 ? 47.406 19.921 76.568 1.00 24.24 7 VAL D CA 1
ATOM 1607 C C . VAL C 1 7 ? 47.771 21.077 75.644 1.00 23.17 7 VAL D C 1
ATOM 1608 O O . VAL C 1 7 ? 47.407 21.074 74.464 1.00 22.49 7 VAL D O 1
ATOM 1612 N N . LYS C 1 8 ? 48.510 22.071 76.149 1.00 23.86 8 LYS D N 1
ATOM 1613 C CA . LYS C 1 8 ? 48.962 23.156 75.278 1.00 28.39 8 LYS D CA 1
ATOM 1614 C C . LYS C 1 8 ? 49.922 22.642 74.209 1.00 29.30 8 LYS D C 1
ATOM 1615 O O . LYS C 1 8 ? 49.819 23.015 73.034 1.00 26.56 8 LYS D O 1
ATOM 1621 N N . ARG C 1 9 ? 50.858 21.781 74.605 1.00 29.19 9 ARG D N 1
ATOM 1622 C CA . ARG C 1 9 ? 51.771 21.133 73.668 1.00 37.67 9 ARG D CA 1
ATOM 1623 C C . ARG C 1 9 ? 51.023 20.442 72.532 1.00 27.20 9 ARG D C 1
ATOM 1624 O O . ARG C 1 9 ? 51.418 20.545 71.366 1.00 41.35 9 ARG D O 1
ATOM 1632 N N . ILE C 1 10 ? 49.942 19.728 72.854 1.00 28.48 10 ILE D N 1
ATOM 1633 C CA . ILE C 1 10 ? 49.182 19.028 71.824 1.00 31.13 10 ILE D CA 1
ATOM 1634 C C . ILE C 1 10 ? 48.408 20.020 70.966 1.00 32.28 10 ILE D C 1
ATOM 1635 O O . ILE C 1 10 ? 48.271 19.829 69.753 1.00 27.29 10 ILE D O 1
ATOM 1640 N N . MET C 1 11 ? 47.894 21.095 71.572 1.00 21.82 11 MET D N 1
ATOM 1641 C CA . MET C 1 11 ? 47.247 22.143 70.780 1.00 24.97 11 MET D CA 1
ATOM 1642 C C . MET C 1 11 ? 48.202 22.714 69.736 1.00 29.77 11 MET D C 1
ATOM 1643 O O . MET C 1 11 ? 47.824 22.886 68.573 1.00 29.18 11 MET D O 1
ATOM 1648 N N . LYS C 1 12 ? 49.450 23.001 70.129 1.00 29.73 12 LYS D N 1
ATOM 1649 C CA . LYS C 1 12 ? 50.412 23.617 69.223 1.00 31.68 12 LYS D CA 1
ATOM 1650 C C . LYS C 1 12 ? 50.863 22.683 68.112 1.00 28.35 12 LYS D C 1
ATOM 1651 O O . LYS C 1 12 ? 51.583 23.121 67.211 1.00 38.85 12 LYS D O 1
ATOM 1657 N N . GLN C 1 13 ? 50.449 21.425 68.142 1.00 28.02 13 GLN D N 1
ATOM 1658 C CA . GLN C 1 13 ? 50.611 20.566 66.981 1.00 38.69 13 GLN D CA 1
ATOM 1659 C C . GLN C 1 13 ? 49.599 20.860 65.882 1.00 42.85 13 GLN D C 1
ATOM 1660 O O . GLN C 1 13 ? 49.786 20.400 64.754 1.00 31.34 13 GLN D O 1
ATOM 1666 N N . HIS C 1 14 ? 48.533 21.600 66.179 1.00 34.87 14 HIS D N 1
ATOM 1667 C CA . HIS C 1 14 ? 47.475 21.846 65.213 1.00 31.36 14 HIS D CA 1
ATOM 1668 C C . HIS C 1 14 ? 47.303 23.321 64.877 1.00 35.39 14 HIS D C 1
ATOM 1669 O O . HIS C 1 14 ? 46.440 23.661 64.056 1.00 31.41 14 HIS D O 1
ATOM 1676 N N . THR C 1 15 ? 48.110 24.198 65.468 1.00 27.98 15 THR D N 1
ATOM 1677 C CA . THR C 1 15 ? 48.062 25.621 65.178 1.00 26.28 15 THR D CA 1
ATOM 1678 C C . THR C 1 15 ? 49.447 26.214 65.426 1.00 35.13 15 THR D C 1
ATOM 1679 O O . THR C 1 15 ? 50.205 25.738 66.280 1.00 37.98 15 THR D O 1
ATOM 1683 N N . ASP C 1 16 ? 49.786 27.227 64.640 1.00 31.47 16 ASP D N 1
ATOM 1684 C CA . ASP C 1 16 ? 50.971 28.038 64.874 1.00 38.07 16 ASP D CA 1
ATOM 1685 C C . ASP C 1 16 ? 50.666 29.282 65.704 1.00 40.43 16 ASP D C 1
ATOM 1686 O O . ASP C 1 16 ? 51.587 30.031 66.040 1.00 41.46 16 ASP D O 1
ATOM 1688 N N . PHE C 1 17 ? 49.397 29.507 66.043 1.00 35.89 17 PHE D N 1
ATOM 1689 C CA . PHE C 1 17 ? 48.980 30.669 66.812 1.00 32.25 17 PHE D CA 1
ATOM 1690 C C . PHE C 1 17 ? 49.480 30.581 68.250 1.00 34.28 17 PHE D C 1
ATOM 1691 O O . PHE C 1 17 ? 49.688 29.493 68.793 1.00 31.55 17 PHE D O 1
ATOM 1699 N N . ASN C 1 18 ? 49.669 31.739 68.877 1.00 32.35 18 ASN D N 1
ATOM 1700 C CA . ASN C 1 18 ? 49.822 31.729 70.324 1.00 34.79 18 ASN D CA 1
ATOM 1701 C C . ASN C 1 18 ? 48.514 31.292 70.970 1.00 31.35 18 ASN D C 1
ATOM 1702 O O . ASN C 1 18 ? 47.440 31.396 70.376 1.00 30.04 18 ASN D O 1
ATOM 1707 N N . ILE C 1 19 ? 48.606 30.794 72.203 1.00 28.15 19 ILE D N 1
ATOM 1708 C CA . ILE C 1 19 ? 47.435 30.323 72.936 1.00 26.98 19 ILE D CA 1
ATOM 1709 C C . ILE C 1 19 ? 47.492 30.872 74.357 1.00 23.46 19 ILE D C 1
ATOM 1710 O O . ILE C 1 19 ? 48.485 30.669 75.057 1.00 26.55 19 ILE D O 1
ATOM 1715 N N . SER C 1 20 ? 46.432 31.563 74.783 1.00 23.12 20 SER D N 1
ATOM 1716 C CA . SER C 1 20 ? 46.386 32.127 76.127 1.00 27.23 20 SER D CA 1
ATOM 1717 C C . SER C 1 20 ? 46.220 31.027 77.178 1.00 31.40 20 SER D C 1
ATOM 1718 O O . SER C 1 20 ? 45.643 29.967 76.915 1.00 23.80 20 SER D O 1
ATOM 1721 N N . ALA C 1 21 ? 46.710 31.302 78.391 1.00 26.55 21 ALA D N 1
ATOM 1722 C CA . ALA C 1 21 ? 46.532 30.354 79.493 1.00 27.10 21 ALA D CA 1
ATOM 1723 C C . ALA C 1 21 ? 45.057 30.057 79.721 1.00 25.95 21 ALA D C 1
ATOM 1724 O O . ALA C 1 21 ? 44.677 28.907 79.981 1.00 26.20 21 ALA D O 1
ATOM 1726 N N . GLU C 1 22 ? 44.204 31.076 79.588 1.00 26.10 22 GLU D N 1
ATOM 1727 C CA . GLU C 1 22 ? 42.772 30.881 79.796 1.00 25.60 22 GLU D CA 1
ATOM 1728 C C . GLU C 1 22 ? 42.173 29.951 78.738 1.00 23.19 22 GLU D C 1
ATOM 1729 O O . GLU C 1 22 ? 41.291 29.139 79.045 1.00 22.69 22 GLU D O 1
ATOM 1735 N N . ALA C 1 23 ? 42.645 30.041 77.491 1.00 27.99 23 ALA D N 1
ATOM 1736 C CA . ALA C 1 23 ? 42.188 29.102 76.462 1.00 20.26 23 ALA D CA 1
ATOM 1737 C C . ALA C 1 23 ? 42.596 27.677 76.804 1.00 20.66 23 ALA D C 1
ATOM 1738 O O . ALA C 1 23 ? 41.779 26.747 76.718 1.00 21.78 23 ALA D O 1
ATOM 1740 N N . VAL C 1 24 ? 43.870 27.474 77.156 1.00 20.46 24 VAL D N 1
ATOM 1741 C CA . VAL C 1 24 ? 44.318 26.136 77.546 1.00 20.35 24 VAL D CA 1
ATOM 1742 C C . VAL C 1 24 ? 43.450 25.583 78.669 1.00 25.65 24 VAL D C 1
ATOM 1743 O O . VAL C 1 24 ? 43.033 24.423 78.637 1.00 28.75 24 VAL D O 1
ATOM 1747 N N . ASP C 1 25 ? 43.174 26.404 79.684 1.00 29.41 25 ASP D N 1
ATOM 1748 C CA . ASP C 1 25 ? 42.371 25.944 80.815 1.00 25.56 25 ASP D CA 1
ATOM 1749 C C . ASP C 1 25 ? 40.974 25.532 80.373 1.00 23.79 25 ASP D C 1
ATOM 1750 O O . ASP C 1 25 ? 40.426 24.533 80.856 1.00 22.81 25 ASP D O 1
ATOM 1755 N N . GLU C 1 26 ? 40.359 26.320 79.497 1.00 20.81 26 GLU D N 1
ATOM 1756 C CA . GLU C 1 26 ? 39.016 25.985 79.056 1.00 22.68 26 GLU D CA 1
ATOM 1757 C C . GLU C 1 26 ? 38.997 24.621 78.375 1.00 22.28 26 GLU D C 1
ATOM 1758 O O . GLU C 1 26 ? 38.117 23.799 78.639 1.00 18.24 26 GLU D O 1
ATOM 1764 N N . LEU C 1 27 ? 39.979 24.351 77.521 1.00 17.57 27 LEU D N 1
ATOM 1765 C CA . LEU C 1 27 ? 40.032 23.036 76.892 1.00 19.47 27 LEU D CA 1
ATOM 1766 C C . LEU C 1 27 ? 40.281 21.947 77.935 1.00 23.42 27 LEU D C 1
ATOM 1767 O O . LEU C 1 27 ? 39.637 20.896 77.909 1.00 16.13 27 LEU D O 1
ATOM 1772 N N . CYS C 1 28 ? 41.179 22.195 78.886 1.00 17.87 28 CYS D N 1
ATOM 1773 C CA . CYS C 1 28 ? 41.387 21.223 79.965 1.00 21.72 28 CYS D CA 1
ATOM 1774 C C . CYS C 1 28 ? 40.089 20.894 80.695 1.00 22.97 28 CYS D C 1
ATOM 1775 O O . CYS C 1 28 ? 39.821 19.727 81.004 1.00 31.59 28 CYS D O 1
ATOM 1778 N N . ASN C 1 29 ? 39.275 21.905 80.984 1.00 21.96 29 ASN D N 1
ATOM 1779 C CA . ASN C 1 29 ? 37.994 21.654 81.633 1.00 20.16 29 ASN D CA 1
ATOM 1780 C C . ASN C 1 29 ? 37.105 20.773 80.769 1.00 22.93 29 ASN D C 1
ATOM 1781 O O . ASN C 1 29 ? 36.452 19.852 81.282 1.00 21.54 29 ASN D O 1
ATOM 1786 N N . MET C 1 30 ? 37.079 21.031 79.451 1.00 18.98 30 MET D N 1
ATOM 1787 C CA . MET C 1 30 ? 36.318 20.187 78.529 1.00 16.52 30 MET D CA 1
ATOM 1788 C C . MET C 1 30 ? 36.819 18.752 78.540 1.00 20.41 30 MET D C 1
ATOM 1789 O O . MET C 1 30 ? 36.016 17.810 78.527 1.00 22.83 30 MET D O 1
ATOM 1794 N N . LEU C 1 31 ? 38.141 18.563 78.517 1.00 17.96 31 LEU D N 1
ATOM 1795 C CA . LEU C 1 31 ? 38.684 17.205 78.471 1.00 15.17 31 LEU D CA 1
ATOM 1796 C C . LEU C 1 31 ? 38.346 16.432 79.744 1.00 24.03 31 LEU D C 1
ATOM 1797 O O . LEU C 1 31 ? 38.015 15.240 79.683 1.00 21.06 31 LEU D O 1
ATOM 1802 N N . GLU C 1 32 ? 38.417 17.100 80.902 1.00 17.07 32 GLU D N 1
ATOM 1803 C CA . GLU C 1 32 ? 38.062 16.462 82.171 1.00 18.20 32 GLU D CA 1
ATOM 1804 C C . GLU C 1 32 ? 36.609 16.018 82.171 1.00 30.65 32 GLU D C 1
ATOM 1805 O O . GLU C 1 32 ? 36.293 14.912 82.630 1.00 28.08 32 GLU D O 1
ATOM 1811 N N . GLU C 1 33 ? 35.711 16.859 81.642 1.00 17.94 33 GLU D N 1
ATOM 1812 C CA . GLU C 1 33 ? 34.311 16.465 81.537 1.00 19.75 33 GLU D CA 1
ATOM 1813 C C . GLU C 1 33 ? 34.147 15.271 80.606 1.00 18.64 33 GLU D C 1
ATOM 1814 O O . GLU C 1 33 ? 33.315 14.391 80.854 1.00 20.12 33 GLU D O 1
ATOM 1820 N N . ILE C 1 34 ? 34.919 15.239 79.525 1.00 15.71 34 ILE D N 1
ATOM 1821 C CA . ILE C 1 34 ? 34.850 14.109 78.594 1.00 14.92 34 ILE D CA 1
ATOM 1822 C C . ILE C 1 34 ? 35.337 12.828 79.259 1.00 21.48 34 ILE D C 1
ATOM 1823 O O . ILE C 1 34 ? 34.691 11.779 79.157 1.00 17.74 34 ILE D O 1
ATOM 1828 N N . ILE C 1 35 ? 36.492 12.875 79.929 1.00 15.83 35 ILE D N 1
ATOM 1829 C CA . ILE C 1 35 ? 36.946 11.685 80.646 1.00 15.61 35 ILE D CA 1
ATOM 1830 C C . ILE C 1 35 ? 35.861 11.217 81.603 1.00 20.53 35 ILE D C 1
ATOM 1831 O O . ILE C 1 35 ? 35.579 10.018 81.712 1.00 18.49 35 ILE D O 1
ATOM 1836 N N . LYS C 1 36 ? 35.178 12.162 82.250 1.00 19.38 36 LYS D N 1
ATOM 1837 C CA . LYS C 1 36 ? 34.198 11.789 83.256 1.00 20.57 36 LYS D CA 1
ATOM 1838 C C . LYS C 1 36 ? 32.981 11.112 82.633 1.00 28.58 36 LYS D C 1
ATOM 1839 O O . LYS C 1 36 ? 32.574 10.032 83.075 1.00 21.63 36 LYS D O 1
ATOM 1845 N N . ILE C 1 37 ? 32.371 11.730 81.614 1.00 17.58 37 ILE D N 1
ATOM 1846 C CA . ILE C 1 37 ? 31.127 11.150 81.114 1.00 21.82 37 ILE D CA 1
ATOM 1847 C C . ILE C 1 37 ? 31.417 9.883 80.308 1.00 19.55 37 ILE D C 1
ATOM 1848 O O . ILE C 1 37 ? 30.618 8.934 80.324 1.00 18.48 37 ILE D O 1
ATOM 1853 N N . THR C 1 38 ? 32.579 9.814 79.655 1.00 15.84 38 THR D N 1
ATOM 1854 C CA . THR C 1 38 ? 32.943 8.585 78.949 1.00 17.40 38 THR D CA 1
ATOM 1855 C C . THR C 1 38 ? 33.134 7.431 79.927 1.00 22.93 38 THR D C 1
ATOM 1856 O O . THR C 1 38 ? 32.720 6.297 79.647 1.00 17.60 38 THR D O 1
ATOM 1860 N N . THR C 1 39 ? 33.720 7.706 81.096 1.00 16.14 39 THR D N 1
ATOM 1861 C CA . THR C 1 39 ? 33.951 6.638 82.065 1.00 16.82 39 THR D CA 1
ATOM 1862 C C . THR C 1 39 ? 32.636 6.159 82.658 1.00 22.22 39 THR D C 1
ATOM 1863 O O . THR C 1 39 ? 32.410 4.952 82.784 1.00 17.92 39 THR D O 1
ATOM 1867 N N . GLU C 1 40 ? 31.738 7.096 82.977 1.00 19.55 40 GLU D N 1
ATOM 1868 C CA . GLU C 1 40 ? 30.442 6.755 83.569 1.00 24.44 40 GLU D CA 1
ATOM 1869 C C . GLU C 1 40 ? 29.604 5.896 82.639 1.00 23.58 40 GLU D C 1
ATOM 1870 O O . GLU C 1 40 ? 28.992 4.907 83.069 1.00 20.46 40 GLU D O 1
ATOM 1876 N N . VAL C 1 41 ? 29.528 6.286 81.365 1.00 18.71 41 VAL D N 1
ATOM 1877 C CA . VAL C 1 41 ? 28.794 5.503 80.373 1.00 18.92 41 VAL D CA 1
ATOM 1878 C C . VAL C 1 41 ? 29.458 4.151 80.169 1.00 19.90 41 VAL D C 1
ATOM 1879 O O . VAL C 1 41 ? 28.778 3.116 80.090 1.00 19.07 41 VAL D O 1
ATOM 1883 N N . ALA C 1 42 ? 30.795 4.146 80.065 1.00 17.36 42 ALA D N 1
ATOM 1884 C CA . ALA C 1 42 ? 31.534 2.902 79.903 1.00 21.42 42 ALA D CA 1
ATOM 1885 C C . ALA C 1 42 ? 31.243 1.924 81.042 1.00 22.30 42 ALA D C 1
ATOM 1886 O O . ALA C 1 42 ? 30.997 0.735 80.796 1.00 23.33 42 ALA D O 1
ATOM 1888 N N . GLU C 1 43 ? 31.255 2.401 82.290 1.00 18.44 43 GLU D N 1
ATOM 1889 C CA . GLU C 1 43 ? 30.893 1.529 83.408 1.00 19.54 43 GLU D CA 1
ATOM 1890 C C . GLU C 1 43 ? 29.469 1.010 83.252 1.00 23.68 43 GLU D C 1
ATOM 1891 O O . GLU C 1 43 ? 29.192 -0.162 83.531 1.00 23.25 43 GLU D O 1
ATOM 1897 N N . GLN C 1 44 ? 28.552 1.856 82.778 1.00 20.60 44 GLN D N 1
ATOM 1898 C CA . GLN C 1 44 ? 27.179 1.399 82.593 1.00 27.07 44 GLN D CA 1
ATOM 1899 C C . GLN C 1 44 ? 27.109 0.283 81.556 1.00 28.04 44 GLN D C 1
ATOM 1900 O O . GLN C 1 44 ? 26.442 -0.739 81.779 1.00 22.71 44 GLN D O 1
ATOM 1906 N N . ASN C 1 45 ? 27.818 0.440 80.430 1.00 20.64 45 ASN D N 1
ATOM 1907 C CA . ASN C 1 45 ? 27.849 -0.627 79.435 1.00 22.10 45 ASN D CA 1
ATOM 1908 C C . ASN C 1 45 ? 28.459 -1.902 80.011 1.00 28.94 45 ASN D C 1
ATOM 1909 O O . ASN C 1 45 ? 27.987 -3.012 79.732 1.00 21.86 45 ASN D O 1
ATOM 1914 N N . ALA C 1 46 ? 29.521 -1.765 80.807 1.00 20.22 46 ALA D N 1
ATOM 1915 C CA . ALA C 1 46 ? 30.121 -2.937 81.428 1.00 23.55 46 ALA D CA 1
ATOM 1916 C C . ALA C 1 46 ? 29.123 -3.620 82.352 1.00 22.26 46 ALA D C 1
ATOM 1917 O O . ALA C 1 46 ? 28.995 -4.848 82.327 1.00 22.45 46 ALA D O 1
ATOM 1919 N N . ARG C 1 47 ? 28.369 -2.832 83.132 1.00 22.18 47 ARG D N 1
ATOM 1920 C CA . ARG C 1 47 ? 27.414 -3.402 84.081 1.00 28.97 47 ARG D CA 1
ATOM 1921 C C . ARG C 1 47 ? 26.316 -4.186 83.377 1.00 26.82 47 ARG D C 1
ATOM 1922 O O . ARG C 1 47 ? 25.880 -5.236 83.862 1.00 28.19 47 ARG D O 1
ATOM 1930 N N . LYS C 1 48 ? 25.823 -3.666 82.255 1.00 24.46 48 LYS D N 1
ATOM 1931 C CA . LYS C 1 48 ? 24.756 -4.345 81.538 1.00 30.84 48 LYS D CA 1
ATOM 1932 C C . LYS C 1 48 ? 25.193 -5.711 81.035 1.00 31.22 48 LYS D C 1
ATOM 1933 O O . LYS C 1 48 ? 24.340 -6.580 80.818 1.00 27.42 48 LYS D O 1
ATOM 1939 N N . GLU C 1 49 ? 26.499 -5.917 80.841 1.00 28.27 49 GLU D N 1
ATOM 1940 C CA . GLU C 1 49 ? 27.037 -7.190 80.379 1.00 31.77 49 GLU D CA 1
ATOM 1941 C C . GLU C 1 49 ? 27.616 -8.033 81.512 1.00 33.65 49 GLU D C 1
ATOM 1942 O O . GLU C 1 49 ? 28.292 -9.036 81.248 1.00 33.13 49 GLU D O 1
ATOM 1948 N N . GLY C 1 50 ? 27.348 -7.666 82.761 1.00 31.11 50 GLY D N 1
ATOM 1949 C CA . GLY C 1 50 ? 27.754 -8.487 83.886 1.00 29.78 50 GLY D CA 1
ATOM 1950 C C . GLY C 1 50 ? 29.179 -8.296 84.349 1.00 27.85 50 GLY D C 1
ATOM 1951 O O . GLY C 1 50 ? 29.636 -9.051 85.206 1.00 29.08 50 GLY D O 1
ATOM 1952 N N . ARG C 1 51 ? 29.895 -7.304 83.837 1.00 24.21 51 ARG D N 1
ATOM 1953 C CA . ARG C 1 51 ? 31.321 -7.190 84.098 1.00 24.03 51 ARG D CA 1
ATOM 1954 C C . ARG C 1 51 ? 31.609 -6.101 85.128 1.00 28.95 51 ARG D C 1
ATOM 1955 O O . ARG C 1 51 ? 30.815 -5.179 85.339 1.00 31.97 51 ARG D O 1
ATOM 1963 N N . LYS C 1 52 ? 32.772 -6.225 85.776 1.00 24.60 52 LYS D N 1
ATOM 1964 C CA . LYS C 1 52 ? 33.325 -5.177 86.630 1.00 25.91 52 LYS D CA 1
ATOM 1965 C C . LYS C 1 52 ? 34.650 -4.655 86.082 1.00 24.43 52 LYS D C 1
ATOM 1966 O O . LYS C 1 52 ? 35.455 -4.082 86.825 1.00 27.69 52 LYS D O 1
ATOM 1972 N N . THR C 1 53 ? 34.894 -4.861 84.794 1.00 25.60 53 THR D N 1
ATOM 1973 C CA . THR C 1 53 ? 36.056 -4.327 84.103 1.00 26.73 53 THR D CA 1
ATOM 1974 C C . THR C 1 53 ? 35.565 -3.567 82.881 1.00 22.76 53 THR D C 1
ATOM 1975 O O . THR C 1 53 ? 34.733 -4.081 82.126 1.00 27.36 53 THR D O 1
ATOM 1979 N N . ILE C 1 54 ? 36.052 -2.339 82.706 1.00 21.05 54 ILE D N 1
ATOM 1980 C CA . ILE C 1 54 ? 35.717 -1.553 81.527 1.00 20.60 54 ILE D CA 1
ATOM 1981 C C . ILE C 1 54 ? 36.591 -2.002 80.365 1.00 22.95 54 ILE D C 1
ATOM 1982 O O . ILE C 1 54 ? 37.823 -2.040 80.465 1.00 21.25 54 ILE D O 1
ATOM 1987 N N . LYS C 1 55 ? 35.957 -2.354 79.260 1.00 20.25 55 LYS D N 1
ATOM 1988 C CA . LYS C 1 55 ? 36.667 -2.838 78.089 1.00 22.74 55 LYS D CA 1
ATOM 1989 C C . LYS C 1 55 ? 36.441 -1.874 76.934 1.00 20.69 55 LYS D C 1
ATOM 1990 O O . LYS C 1 55 ? 35.543 -1.030 76.974 1.00 20.79 55 LYS D O 1
ATOM 1996 N N . ALA C 1 56 ? 37.263 -2.013 75.892 1.00 18.73 56 ALA D N 1
ATOM 1997 C CA . ALA C 1 56 ? 37.152 -1.117 74.744 1.00 19.73 56 ALA D CA 1
ATOM 1998 C C . ALA C 1 56 ? 35.753 -1.161 74.136 1.00 37.02 56 ALA D C 1
ATOM 1999 O O . ALA C 1 56 ? 35.269 -0.145 73.623 1.00 21.82 56 ALA D O 1
ATOM 2001 N N . ARG C 1 57 ? 35.085 -2.321 74.206 1.00 21.24 57 ARG D N 1
ATOM 2002 C CA . ARG C 1 57 ? 33.719 -2.452 73.706 1.00 22.85 57 ARG D CA 1
ATOM 2003 C C . ARG C 1 57 ? 32.732 -1.562 74.450 1.00 22.62 57 ARG D C 1
ATOM 2004 O O . ARG C 1 57 ? 31.645 -1.283 73.932 1.00 24.67 57 ARG D O 1
ATOM 2012 N N . ASP C 1 58 ? 33.067 -1.123 75.660 1.00 20.83 58 ASP D N 1
ATOM 2013 C CA . ASP C 1 58 ? 32.158 -0.280 76.431 1.00 24.72 58 ASP D CA 1
ATOM 2014 C C . ASP C 1 58 ? 32.195 1.185 75.987 1.00 22.69 58 ASP D C 1
ATOM 2015 O O . ASP C 1 58 ? 31.333 1.982 76.386 1.00 23.64 58 ASP D O 1
ATOM 2020 N N . ILE C 1 59 ? 33.164 1.539 75.163 1.00 25.71 59 ILE D N 1
ATOM 2021 C CA . ILE C 1 59 ? 33.184 2.789 74.417 1.00 26.92 59 ILE D CA 1
ATOM 2022 C C . ILE C 1 59 ? 32.844 2.404 72.979 1.00 36.01 59 ILE D C 1
ATOM 2023 O O . ILE C 1 59 ? 33.672 1.826 72.266 1.00 34.17 59 ILE D O 1
ATOM 2028 N N . LYS C 1 60 ? 31.603 2.639 72.558 1.00 48.54 60 LYS D N 1
ATOM 2029 C CA . LYS C 1 60 ? 31.085 1.972 71.368 1.00 56.98 60 LYS D CA 1
ATOM 2030 C C . LYS C 1 60 ? 30.448 2.963 70.406 1.00 67.69 60 LYS D C 1
ATOM 2031 O O . LYS C 1 60 ? 30.353 4.169 70.668 1.00 67.21 60 LYS D O 1
ATOM 2037 N N . GLN C 1 61 ? 30.007 2.420 69.275 1.00 73.97 61 GLN D N 1
ATOM 2038 C CA . GLN C 1 61 ? 29.277 3.171 68.260 1.00 77.44 61 GLN D CA 1
ATOM 2039 C C . GLN C 1 61 ? 27.923 2.495 68.075 1.00 79.95 61 GLN D C 1
ATOM 2040 O O . GLN C 1 61 ? 27.820 1.460 67.409 1.00 80.50 61 GLN D O 1
ATOM 2046 N N . CYS C 1 62 ? 26.893 3.054 68.708 1.00 82.21 62 CYS D N 1
ATOM 2047 C CA . CYS C 1 62 ? 25.531 2.792 68.268 1.00 85.49 62 CYS D CA 1
ATOM 2048 C C . CYS C 1 62 ? 25.447 3.095 66.782 1.00 83.19 62 CYS D C 1
ATOM 2049 O O . CYS C 1 62 ? 25.945 4.126 66.324 1.00 84.17 62 CYS D O 1
ATOM 2052 N N . ASP C 1 63 ? 24.841 2.185 66.026 1.00 79.92 63 ASP D N 1
ATOM 2053 C CA . ASP C 1 63 ? 24.879 2.309 64.577 1.00 82.10 63 ASP D CA 1
ATOM 2054 C C . ASP C 1 63 ? 24.263 3.626 64.130 1.00 89.76 63 ASP D C 1
ATOM 2055 O O . ASP C 1 63 ? 23.519 4.284 64.863 1.00 94.18 63 ASP D O 1
ATOM 2060 N N . ASP C 1 64 ? 24.578 3.999 62.891 1.00 70.57 64 ASP D N 1
ATOM 2061 C CA . ASP C 1 64 ? 24.183 5.293 62.356 1.00 80.70 64 ASP D CA 1
ATOM 2062 C C . ASP C 1 64 ? 22.672 5.479 62.306 1.00 84.24 64 ASP D C 1
ATOM 2063 O O . ASP C 1 64 ? 22.217 6.621 62.186 1.00 83.99 64 ASP D O 1
ATOM 2068 N N . GLU C 1 65 ? 21.888 4.398 62.396 1.00 82.49 65 GLU D N 1
ATOM 2069 C CA . GLU C 1 65 ? 20.444 4.535 62.557 1.00 76.65 65 GLU D CA 1
ATOM 2070 C C . GLU C 1 65 ? 20.108 5.033 63.956 1.00 73.50 65 GLU D C 1
ATOM 2071 O O . GLU C 1 65 ? 19.422 6.050 64.119 1.00 73.16 65 GLU D O 1
ATOM 2077 N N . ARG C 1 66 ? 20.583 4.320 64.980 1.00 70.86 66 ARG D N 1
ATOM 2078 C CA . ARG C 1 66 ? 20.463 4.808 66.347 1.00 68.55 66 ARG D CA 1
ATOM 2079 C C . ARG C 1 66 ? 21.017 6.223 66.470 1.00 60.61 66 ARG D C 1
ATOM 2080 O O . ARG C 1 66 ? 20.348 7.123 66.990 1.00 55.32 66 ARG D O 1
ATOM 2088 N N . LEU C 1 67 ? 22.237 6.440 65.970 1.00 55.43 67 LEU D N 1
ATOM 2089 C CA . LEU C 1 67 ? 22.934 7.690 66.249 1.00 51.51 67 LEU D CA 1
ATOM 2090 C C . LEU C 1 67 ? 22.242 8.872 65.584 1.00 55.63 67 LEU D C 1
ATOM 2091 O O . LEU C 1 67 ? 22.031 9.911 66.221 1.00 54.23 67 LEU D O 1
ATOM 2096 N N . LYS C 1 68 ? 21.883 8.738 64.304 1.00 55.32 68 LYS D N 1
ATOM 2097 C CA . LYS C 1 68 ? 21.142 9.802 63.629 1.00 55.16 68 LYS D CA 1
ATOM 2098 C C . LYS C 1 68 ? 19.930 10.231 64.446 1.00 52.85 68 LYS D C 1
ATOM 2099 O O . LYS C 1 68 ? 19.674 11.430 64.617 1.00 51.30 68 LYS D O 1
ATOM 2105 N N . ARG C 1 69 ? 19.206 9.258 65.004 1.00 51.41 69 ARG D N 1
ATOM 2106 C CA . ARG C 1 69 ? 18.013 9.551 65.790 1.00 54.34 69 ARG D CA 1
ATOM 2107 C C . ARG C 1 69 ? 18.367 10.168 67.138 1.00 51.76 69 ARG D C 1
ATOM 2108 O O . ARG C 1 69 ? 17.717 11.125 67.578 1.00 55.92 69 ARG D O 1
ATOM 2116 N N . LYS C 1 70 ? 19.389 9.634 67.812 1.00 49.61 70 LYS D N 1
ATOM 2117 C CA . LYS C 1 70 ? 19.736 10.144 69.133 1.00 44.35 70 LYS D CA 1
ATOM 2118 C C . LYS C 1 70 ? 20.249 11.575 69.064 1.00 41.32 70 LYS D C 1
ATOM 2119 O O . LYS C 1 70 ? 20.010 12.362 69.983 1.00 40.97 70 LYS D O 1
ATOM 2125 N N . ILE C 1 71 ? 20.949 11.930 67.987 1.00 39.53 71 ILE D N 1
ATOM 2126 C CA . ILE C 1 71 ? 21.385 13.308 67.794 1.00 37.22 71 ILE D CA 1
ATOM 2127 C C . ILE C 1 71 ? 20.182 14.227 67.590 1.00 46.54 71 ILE D C 1
ATOM 2128 O O . ILE C 1 71 ? 20.154 15.359 68.095 1.00 41.21 71 ILE D O 1
ATOM 2133 N N . MET C 1 72 ? 19.159 13.746 66.873 1.00 42.63 72 MET D N 1
ATOM 2134 C CA . MET C 1 72 ? 17.939 14.529 66.679 1.00 50.76 72 MET D CA 1
ATOM 2135 C C . MET C 1 72 ? 17.303 14.906 68.013 1.00 51.76 72 MET D C 1
ATOM 2136 O O . MET C 1 72 ? 16.938 16.066 68.234 1.00 47.20 72 MET D O 1
ATOM 2141 N N . GLU C 1 73 ? 17.155 13.929 68.911 1.00 53.63 73 GLU D N 1
ATOM 2142 C CA . GLU C 1 73 ? 16.559 14.193 70.216 1.00 53.97 73 GLU D CA 1
ATOM 2143 C C . GLU C 1 73 ? 17.436 15.103 71.067 1.00 50.56 73 GLU D C 1
ATOM 2144 O O . GLU C 1 73 ? 16.919 15.915 71.842 1.00 56.99 73 GLU D O 1
ATOM 2150 N N . LEU C 1 74 ? 18.757 14.986 70.933 1.00 45.95 74 LEU D N 1
ATOM 2151 C CA . LEU C 1 74 ? 19.668 15.846 71.680 1.00 39.20 74 LEU D CA 1
ATOM 2152 C C . LEU C 1 74 ? 19.490 17.310 71.297 1.00 43.12 74 LEU D C 1
ATOM 2153 O O . LEU C 1 74 ? 19.636 18.195 72.149 1.00 42.64 74 LEU D O 1
ATOM 2158 N N . SER C 1 75 ? 19.161 17.582 70.025 1.00 42.83 75 SER D N 1
ATOM 2159 C CA . SER C 1 75 ? 19.022 18.962 69.563 1.00 39.86 75 SER D CA 1
ATOM 2160 C C . SER C 1 75 ? 17.851 19.675 70.231 1.00 43.29 75 SER D C 1
ATOM 2161 O O . SER C 1 75 ? 17.854 20.907 70.324 1.00 43.41 75 SER D O 1
ATOM 2164 N N . GLU C 1 76 ? 16.846 18.932 70.692 1.00 46.56 76 GLU D N 1
ATOM 2165 C CA . GLU C 1 76 ? 15.716 19.555 71.369 1.00 56.75 76 GLU D CA 1
ATOM 2166 C C . GLU C 1 76 ? 16.030 19.936 72.812 1.00 56.80 76 GLU D C 1
ATOM 2167 O O . GLU C 1 76 ? 15.301 20.745 73.396 1.00 63.76 76 GLU D O 1
ATOM 2173 N N . ARG C 1 77 ? 17.099 19.386 73.389 1.00 51.28 77 ARG D N 1
ATOM 2174 C CA . ARG C 1 77 ? 17.425 19.535 74.808 1.00 49.49 77 ARG D CA 1
ATOM 2175 C C . ARG C 1 77 ? 18.582 20.497 75.049 1.00 48.76 77 ARG D C 1
ATOM 2176 O O . ARG C 1 77 ? 19.432 20.245 75.912 1.00 40.31 77 ARG D O 1
ATOM 2184 N N . THR C 1 78 ? 18.646 21.611 74.314 1.00 44.88 78 THR D N 1
ATOM 2185 C CA . THR C 1 78 ? 19.737 22.560 74.531 1.00 50.79 78 THR D CA 1
ATOM 2186 C C . THR C 1 78 ? 19.576 23.315 75.848 1.00 57.18 78 THR D C 1
ATOM 2187 O O . THR C 1 78 ? 20.576 23.713 76.453 1.00 59.23 78 THR D O 1
ATOM 2191 N N . ASP C 1 79 ? 18.335 23.504 76.312 1.00 62.34 79 ASP D N 1
ATOM 2192 C CA . ASP C 1 79 ? 18.097 24.191 77.581 1.00 66.16 79 ASP D CA 1
ATOM 2193 C C . ASP C 1 79 ? 18.710 23.449 78.763 1.00 68.46 79 ASP D C 1
ATOM 2194 O O . ASP C 1 79 ? 19.083 24.075 79.763 1.00 69.56 79 ASP D O 1
ATOM 2199 N N . LYS C 1 80 ? 18.812 22.124 78.676 1.00 66.80 80 LYS D N 1
ATOM 2200 C CA . LYS C 1 80 ? 19.274 21.299 79.782 1.00 63.95 80 LYS D CA 1
ATOM 2201 C C . LYS C 1 80 ? 20.742 20.916 79.657 1.00 58.43 80 LYS D C 1
ATOM 2202 O O . LYS C 1 80 ? 21.196 20.006 80.361 1.00 60.40 80 LYS D O 1
ATOM 2208 N N . MET C 1 81 ? 21.504 21.600 78.773 1.00 48.20 81 MET D N 1
ATOM 2209 C CA . MET C 1 81 ? 22.872 21.155 78.537 1.00 47.91 81 MET D CA 1
ATOM 2210 C C . MET C 1 81 ? 23.857 21.874 79.451 1.00 44.10 81 MET D C 1
ATOM 2211 O O . MET C 1 81 ? 23.771 23.092 79.626 1.00 53.67 81 MET D O 1
ATOM 2216 N N . PRO C 1 82 ? 24.776 21.102 80.018 1.00 38.84 82 PRO D N 1
ATOM 2217 C CA . PRO C 1 82 ? 25.940 21.690 80.686 1.00 28.98 82 PRO D CA 1
ATOM 2218 C C . PRO C 1 82 ? 26.785 22.496 79.714 1.00 34.07 82 PRO D C 1
ATOM 2219 O O . PRO C 1 82 ? 26.890 22.165 78.531 1.00 26.92 82 PRO D O 1
ATOM 2223 N N . ILE C 1 83 ? 27.414 23.549 80.241 1.00 34.38 83 ILE D N 1
ATOM 2224 C CA . ILE C 1 83 ? 28.213 24.451 79.414 1.00 29.23 83 ILE D CA 1
ATOM 2225 C C . ILE C 1 83 ? 29.278 23.678 78.651 1.00 27.29 83 ILE D C 1
ATOM 2226 O O . ILE C 1 83 ? 29.432 23.832 77.437 1.00 24.42 83 ILE D O 1
ATOM 2231 N N . LEU C 1 84 ? 30.026 22.830 79.355 1.00 24.69 84 LEU D N 1
ATOM 2232 C CA . LEU C 1 84 ? 31.126 22.103 78.725 1.00 26.45 84 LEU D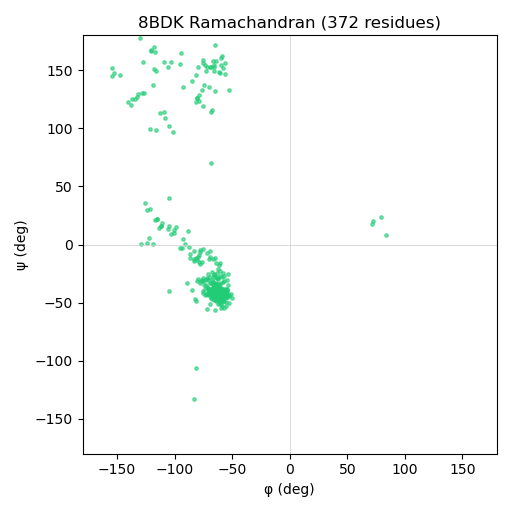 CA 1
ATOM 2233 C C . LEU C 1 84 ? 30.631 21.218 77.588 1.00 23.49 84 LEU D C 1
ATOM 2234 O O . LEU C 1 84 ? 31.282 21.121 76.538 1.00 24.31 84 LEU D O 1
ATOM 2239 N N . ILE C 1 85 ? 29.476 20.574 77.777 1.00 27.96 85 ILE D N 1
ATOM 2240 C CA . ILE C 1 85 ? 28.873 19.784 76.712 1.00 31.83 85 ILE D CA 1
ATOM 2241 C C . ILE C 1 85 ? 28.475 20.689 75.553 1.00 20.94 85 ILE D C 1
ATOM 2242 O O . ILE C 1 85 ? 28.713 20.369 74.381 1.00 20.32 85 ILE D O 1
ATOM 2247 N N . LYS C 1 86 ? 27.857 21.827 75.867 1.00 21.72 86 LYS D N 1
ATOM 2248 C CA . LYS C 1 86 ? 27.493 22.807 74.847 1.00 21.85 86 LYS D CA 1
ATOM 2249 C C . LYS C 1 86 ? 28.701 23.214 74.024 1.00 20.07 86 LYS D C 1
ATOM 2250 O O . LYS C 1 86 ? 28.608 23.364 72.798 1.00 22.29 86 LYS D O 1
ATOM 2256 N N . GLU C 1 87 ? 29.842 23.421 74.685 1.00 18.95 87 GLU D N 1
ATOM 2257 C CA . GLU C 1 87 ? 31.050 23.810 73.974 1.00 17.79 87 GLU D CA 1
ATOM 2258 C C . GLU C 1 87 ? 31.580 22.657 73.134 1.00 18.97 87 GLU D C 1
ATOM 2259 O O . GLU C 1 87 ? 32.043 22.864 72.007 1.00 22.34 87 GLU D O 1
ATOM 2265 N N . MET C 1 88 ? 31.545 21.436 73.678 1.00 20.02 88 MET D N 1
ATOM 2266 C CA A MET C 1 88 ? 31.923 20.261 72.896 0.50 17.56 88 MET D CA 1
ATOM 2267 C CA B MET C 1 88 ? 31.950 20.289 72.885 0.50 17.54 88 MET D CA 1
ATOM 2268 C C . MET C 1 88 ? 31.095 20.169 71.628 1.00 18.17 88 MET D C 1
ATOM 2269 O O . MET C 1 88 ? 31.624 19.918 70.534 1.00 18.93 88 MET D O 1
ATOM 2278 N N . LEU C 1 89 ? 29.782 20.364 71.761 1.00 19.07 89 LEU D N 1
ATOM 2279 C CA . LEU C 1 89 ? 28.886 20.199 70.628 1.00 20.81 89 LEU D CA 1
ATOM 2280 C C . LEU C 1 89 ? 29.036 21.338 69.630 1.00 21.57 89 LEU D C 1
ATOM 2281 O O . LEU C 1 89 ? 28.929 21.114 68.418 1.00 24.21 89 LEU D O 1
ATOM 2286 N N . ASN C 1 90 ? 29.300 22.553 70.112 1.00 24.30 90 ASN D N 1
ATOM 2287 C CA . ASN C 1 90 ? 29.586 23.648 69.194 1.00 23.48 90 ASN D CA 1
ATOM 2288 C C . ASN C 1 90 ? 30.825 23.353 68.360 1.00 19.60 90 ASN D C 1
ATOM 2289 O O . ASN C 1 90 ? 30.820 23.537 67.138 1.00 27.76 90 ASN D O 1
ATOM 2294 N N . VAL C 1 91 ? 31.890 22.872 69.003 1.00 18.49 91 VAL D N 1
ATOM 2295 C CA . VAL C 1 91 ? 33.106 22.498 68.287 1.00 18.56 91 VAL D CA 1
ATOM 2296 C C . VAL C 1 91 ? 32.822 21.402 67.254 1.00 25.71 91 VAL D C 1
ATOM 2297 O O . VAL C 1 91 ? 33.261 21.482 66.101 1.00 24.50 91 VAL D O 1
ATOM 2301 N N . ILE C 1 92 ? 32.089 20.361 67.649 1.00 19.58 92 ILE D N 1
ATOM 2302 C CA . ILE C 1 92 ? 31.813 19.250 66.736 1.00 20.79 92 ILE D CA 1
ATOM 2303 C C . ILE C 1 92 ? 30.969 19.700 65.550 1.00 23.16 92 ILE D C 1
ATOM 2304 O O . ILE C 1 92 ? 31.187 19.259 64.412 1.00 24.27 92 ILE D O 1
ATOM 2309 N N . THR C 1 93 ? 29.962 20.536 65.796 1.00 25.12 93 THR D N 1
ATOM 2310 C CA . THR C 1 93 ? 29.106 20.995 64.708 1.00 35.76 93 THR D CA 1
ATOM 2311 C C . THR C 1 93 ? 29.713 22.135 63.901 1.00 33.35 93 THR D C 1
ATOM 2312 O O . THR C 1 93 ? 29.179 22.463 62.840 1.00 38.94 93 THR D O 1
ATOM 2316 N N . SER C 1 94 ? 30.779 22.771 64.388 1.00 27.90 94 SER D N 1
ATOM 2317 C CA . SER C 1 94 ? 31.449 23.792 63.592 1.00 35.32 94 SER D CA 1
ATOM 2318 C C . SER C 1 94 ? 32.404 23.150 62.599 1.00 43.50 94 SER D C 1
ATOM 2319 O O . SER C 1 94 ? 32.390 23.486 61.410 1.00 49.19 94 SER D O 1
ATOM 2322 N N . GLU C 1 95 ? 33.211 22.191 63.071 1.00 43.85 95 GLU D N 1
ATOM 2323 C CA . GLU C 1 95 ? 34.185 21.488 62.243 1.00 53.75 95 GLU D CA 1
ATOM 2324 C C . GLU C 1 95 ? 33.518 20.595 61.208 1.00 59.90 95 GLU D C 1
ATOM 2325 O O . GLU C 1 95 ? 33.588 19.367 61.311 1.00 58.41 95 GLU D O 1
ATOM 2327 N N . LEU C 1 96 ? 32.879 21.198 60.210 1.00 69.27 96 LEU D N 1
ATOM 2328 C CA . LEU C 1 96 ? 32.216 20.442 59.151 1.00 71.50 96 LEU D CA 1
ATOM 2329 C C . LEU C 1 96 ? 32.751 20.835 57.777 1.00 72.96 96 LEU D C 1
ATOM 2330 O O . LEU C 1 96 ? 32.268 20.354 56.749 1.00 73.39 96 LEU D O 1
ATOM 2332 N N . MET D 1 1 ? 50.060 12.722 71.920 1.00 69.81 1 MET E N 1
ATOM 2333 C CA . MET D 1 1 ? 50.351 11.766 72.983 1.00 60.51 1 MET E CA 1
ATOM 2334 C C . MET D 1 1 ? 50.021 12.312 74.380 1.00 45.03 1 MET E C 1
ATOM 2335 O O . MET D 1 1 ? 50.841 12.989 75.010 1.00 41.88 1 MET E O 1
ATOM 2340 N N . LEU D 1 2 ? 48.832 12.017 74.847 1.00 39.16 2 LEU E N 1
ATOM 2341 C CA . LEU D 1 2 ? 48.484 12.234 76.241 1.00 39.07 2 LEU E CA 1
ATOM 2342 C C . LEU D 1 2 ? 49.010 11.086 77.106 1.00 35.71 2 LEU E C 1
ATOM 2343 O O . LEU D 1 2 ? 49.029 9.934 76.669 1.00 35.82 2 LEU E O 1
ATOM 2348 N N . PRO D 1 3 ? 49.415 11.368 78.345 1.00 36.19 3 PRO E N 1
ATOM 2349 C CA . PRO D 1 3 ? 49.883 10.296 79.239 1.00 31.94 3 PRO E CA 1
ATOM 2350 C C . PRO D 1 3 ? 48.736 9.361 79.606 1.00 28.01 3 PRO E C 1
ATOM 2351 O O . PRO D 1 3 ? 47.784 9.761 80.276 1.00 29.74 3 PRO E O 1
ATOM 2355 N N . LYS D 1 4 ? 48.854 8.103 79.185 1.00 33.06 4 LYS E N 1
ATOM 2356 C CA . LYS D 1 4 ? 47.787 7.133 79.420 1.00 28.73 4 LYS E CA 1
ATOM 2357 C C . LYS D 1 4 ? 47.629 6.805 80.905 1.00 26.23 4 LYS E C 1
ATOM 2358 O O . LYS D 1 4 ? 46.501 6.658 81.391 1.00 25.78 4 LYS E O 1
ATOM 2364 N N . ALA D 1 5 ? 48.732 6.715 81.655 1.00 24.53 5 ALA E N 1
ATOM 2365 C CA . ALA D 1 5 ? 48.593 6.480 83.093 1.00 29.69 5 ALA E CA 1
ATOM 2366 C C . ALA D 1 5 ? 47.808 7.603 83.767 1.00 30.09 5 ALA E C 1
ATOM 2367 O O . ALA D 1 5 ? 47.007 7.337 84.667 1.00 30.27 5 ALA E O 1
ATOM 2369 N N . THR D 1 6 ? 47.989 8.855 83.316 1.00 30.62 6 THR E N 1
ATOM 2370 C CA . THR D 1 6 ? 47.230 9.972 83.879 1.00 24.85 6 THR E CA 1
ATOM 2371 C C . THR D 1 6 ? 45.771 9.929 83.453 1.00 27.10 6 THR E C 1
ATOM 2372 O O . THR D 1 6 ? 44.876 10.173 84.270 1.00 28.24 6 THR E O 1
ATOM 2376 N N . VAL D 1 7 ? 45.502 9.630 82.179 1.00 20.31 7 VAL E N 1
ATOM 2377 C CA . VAL D 1 7 ? 44.112 9.468 81.767 1.00 19.06 7 VAL E CA 1
ATOM 2378 C C . VAL D 1 7 ? 43.448 8.370 82.591 1.00 23.44 7 VAL E C 1
ATOM 2379 O O . VAL D 1 7 ? 42.306 8.516 83.044 1.00 23.12 7 VAL E O 1
ATOM 2383 N N . LYS D 1 8 ? 44.147 7.249 82.796 1.00 24.97 8 LYS E N 1
ATOM 2384 C CA . LYS D 1 8 ? 43.539 6.156 83.553 1.00 18.49 8 LYS E CA 1
ATOM 2385 C C . LYS D 1 8 ? 43.332 6.558 85.005 1.00 24.54 8 LYS E C 1
ATOM 2386 O O . LYS D 1 8 ? 42.294 6.242 85.604 1.00 24.95 8 LYS E O 1
ATOM 2392 N N . ARG D 1 9 ? 44.308 7.258 85.591 1.00 22.39 9 ARG E N 1
ATOM 2393 C CA . ARG D 1 9 ? 44.119 7.786 86.937 1.00 29.65 9 ARG E CA 1
ATOM 2394 C C . ARG D 1 9 ? 42.853 8.629 87.032 1.00 24.49 9 ARG E C 1
ATOM 2395 O O . ARG D 1 9 ? 42.080 8.496 87.991 1.00 24.89 9 ARG E O 1
ATOM 2403 N N . ILE D 1 10 ? 42.619 9.504 86.055 1.00 23.05 10 ILE E N 1
ATOM 2404 C CA . ILE D 1 10 ? 41.409 10.319 86.111 1.00 27.00 10 ILE E CA 1
ATOM 2405 C C . ILE D 1 10 ? 40.173 9.448 85.912 1.00 27.37 10 ILE E C 1
ATOM 2406 O O . ILE D 1 10 ? 39.142 9.653 86.564 1.00 20.75 10 ILE E O 1
ATOM 2411 N N . MET D 1 11 ? 40.255 8.450 85.030 1.00 18.36 11 MET E N 1
ATOM 2412 C CA . MET D 1 11 ? 39.118 7.546 84.876 1.00 18.01 11 MET E CA 1
ATOM 2413 C C . MET D 1 11 ? 38.756 6.887 86.211 1.00 24.45 11 MET E C 1
ATOM 2414 O O . MET D 1 11 ? 37.577 6.768 86.553 1.00 26.19 11 MET E O 1
ATOM 2419 N N . LYS D 1 12 ? 39.763 6.496 86.995 1.00 20.34 12 LYS E N 1
ATOM 2420 C CA . LYS D 1 12 ? 39.544 5.813 88.272 1.00 22.59 12 LYS E CA 1
ATOM 2421 C C . LYS D 1 12 ? 38.949 6.725 89.338 1.00 39.38 12 LYS E C 1
ATOM 2422 O O . LYS D 1 12 ? 38.530 6.235 90.396 1.00 27.34 12 LYS E O 1
ATOM 2428 N N . GLN D 1 13 ? 38.935 8.035 89.109 1.00 24.43 13 GLN E N 1
ATOM 2429 C CA . GLN D 1 13 ? 38.247 8.934 90.025 1.00 27.01 13 GLN E CA 1
ATOM 2430 C C . GLN D 1 13 ? 36.745 8.918 89.815 1.00 27.26 13 GLN E C 1
ATOM 2431 O O . GLN D 1 13 ? 36.022 9.516 90.608 1.00 32.44 13 GLN E O 1
ATOM 2437 N N . HIS D 1 14 ? 36.259 8.232 88.777 1.00 25.01 14 HIS E N 1
ATOM 2438 C CA . HIS D 1 14 ? 34.834 8.182 88.479 1.00 26.65 14 HIS E CA 1
ATOM 2439 C C . HIS D 1 14 ? 34.297 6.761 88.408 1.00 33.65 14 HIS E C 1
ATOM 2440 O O . HIS D 1 14 ? 33.105 6.572 88.137 1.00 35.17 14 HIS E O 1
ATOM 2447 N N . THR D 1 15 ? 35.140 5.762 88.636 1.00 28.70 15 THR E N 1
ATOM 2448 C CA . THR D 1 15 ? 34.690 4.381 88.713 1.00 28.52 15 THR E CA 1
ATOM 2449 C C . THR D 1 15 ? 35.675 3.611 89.574 1.00 27.19 15 THR E C 1
ATOM 2450 O O . THR D 1 15 ? 36.857 3.955 89.647 1.00 34.69 15 THR E O 1
ATOM 2454 N N . ASP D 1 16 ? 35.191 2.565 90.232 1.00 29.69 16 ASP E N 1
ATOM 2455 C CA . ASP D 1 16 ? 36.118 1.629 90.847 1.00 31.55 16 ASP E CA 1
ATOM 2456 C C . ASP D 1 16 ? 36.217 0.346 90.049 1.00 34.17 16 ASP E C 1
ATOM 2457 O O . ASP D 1 16 ? 36.729 -0.652 90.559 1.00 42.11 16 ASP E O 1
ATOM 2462 N N . PHE D 1 17 ? 35.747 0.357 88.800 1.00 27.95 17 PHE E N 1
ATOM 2463 C CA . PHE D 1 17 ? 35.972 -0.773 87.913 1.00 27.41 17 PHE E CA 1
ATOM 2464 C C . PHE D 1 17 ? 37.432 -0.810 87.462 1.00 29.48 17 PHE E C 1
ATOM 2465 O O . PHE D 1 17 ? 38.093 0.223 87.344 1.00 32.46 17 PHE E O 1
ATOM 2473 N N . ASN D 1 18 ? 37.934 -2.022 87.220 1.00 33.19 18 ASN E N 1
ATOM 2474 C CA . ASN D 1 18 ? 39.137 -2.207 86.422 1.00 28.07 18 ASN E CA 1
ATOM 2475 C C . ASN D 1 18 ? 38.943 -1.550 85.054 1.00 28.20 18 ASN E C 1
ATOM 2476 O O . ASN D 1 18 ? 37.816 -1.351 84.591 1.00 30.32 18 ASN E O 1
ATOM 2481 N N . ILE D 1 19 ? 40.052 -1.200 84.400 1.00 27.23 19 ILE E N 1
ATOM 2482 C CA . ILE D 1 19 ? 39.996 -0.559 83.083 1.00 21.44 19 ILE E CA 1
ATOM 2483 C C . ILE D 1 19 ? 41.073 -1.170 82.195 1.00 22.56 19 ILE E C 1
ATOM 2484 O O . ILE D 1 19 ? 42.264 -1.095 82.517 1.00 25.70 19 ILE E O 1
ATOM 2489 N N . SER D 1 20 ? 40.664 -1.775 81.086 1.00 23.23 20 SER E N 1
ATOM 2490 C CA . SER D 1 20 ? 41.636 -2.392 80.199 1.00 27.73 20 SER E CA 1
ATOM 2491 C C . SER D 1 20 ? 42.501 -1.329 79.527 1.00 24.43 20 SER E C 1
ATOM 2492 O O . SER D 1 20 ? 42.075 -0.186 79.313 1.00 22.59 20 SER E O 1
ATOM 2495 N N . ALA D 1 21 ? 43.728 -1.724 79.177 1.00 22.94 21 ALA E N 1
ATOM 2496 C CA . ALA D 1 21 ? 44.598 -0.823 78.422 1.00 33.96 21 ALA E CA 1
ATOM 2497 C C . ALA D 1 21 ? 43.928 -0.353 77.135 1.00 34.32 21 ALA E C 1
ATOM 2498 O O . ALA D 1 21 ? 44.061 0.813 76.750 1.00 23.40 21 ALA E O 1
ATOM 2500 N N . GLU D 1 22 ? 43.185 -1.241 76.469 1.00 28.70 22 GLU E N 1
ATOM 2501 C CA . GLU D 1 22 ? 42.531 -0.863 75.219 1.00 28.59 22 GLU E CA 1
ATOM 2502 C C . GLU D 1 22 ? 41.449 0.190 75.446 1.00 25.95 22 GLU E C 1
ATOM 2503 O O . GLU D 1 22 ? 41.250 1.073 74.603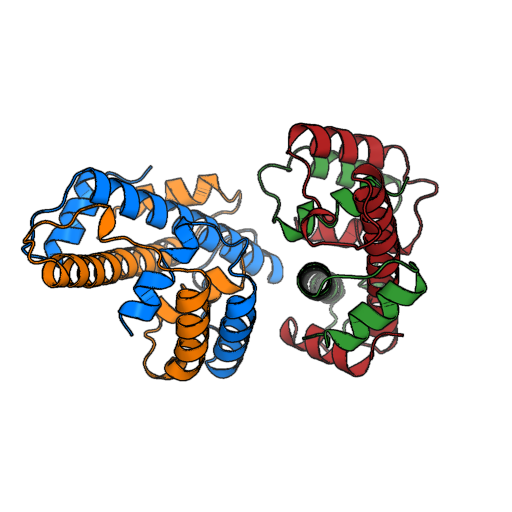 1.00 25.98 22 GLU E O 1
ATOM 2509 N N . ALA D 1 23 ? 40.732 0.121 76.567 1.00 28.27 23 ALA E N 1
ATOM 2510 C CA . ALA D 1 23 ? 39.754 1.173 76.851 1.00 27.16 23 ALA E CA 1
ATOM 2511 C C . ALA D 1 23 ? 40.435 2.513 77.100 1.00 25.67 23 ALA E C 1
ATOM 2512 O O . ALA D 1 23 ? 39.916 3.570 76.710 1.00 21.04 23 ALA E O 1
ATOM 2514 N N . VAL D 1 24 ? 41.587 2.497 77.768 1.00 29.00 24 VAL E N 1
ATOM 2515 C CA . VAL D 1 24 ? 42.332 3.734 77.975 1.00 16.66 24 VAL E CA 1
ATOM 2516 C C . VAL D 1 24 ? 42.790 4.308 76.635 1.00 18.07 24 VAL E C 1
ATOM 2517 O O . VAL D 1 24 ? 42.620 5.506 76.364 1.00 17.31 24 VAL E O 1
ATOM 2521 N N . ASP D 1 25 ? 43.371 3.459 75.780 1.00 20.76 25 ASP E N 1
ATOM 2522 C CA . ASP D 1 25 ? 43.766 3.879 74.432 1.00 27.90 25 ASP E CA 1
ATOM 2523 C C . ASP D 1 25 ? 42.631 4.583 73.703 1.00 22.30 25 ASP E C 1
ATOM 2524 O O . ASP D 1 25 ? 42.835 5.626 73.073 1.00 21.95 25 ASP E O 1
ATOM 2529 N N . GLU D 1 26 ? 41.427 4.012 73.760 1.00 25.31 26 GLU E N 1
ATOM 2530 C CA . GLU D 1 26 ? 40.335 4.556 72.965 1.00 23.15 26 GLU E CA 1
ATOM 2531 C C . GLU D 1 26 ? 39.919 5.932 73.470 1.00 23.92 26 GLU E C 1
ATOM 2532 O O . GLU D 1 26 ? 39.660 6.840 72.673 1.00 24.24 26 GLU E O 1
ATOM 2538 N N . LEU D 1 27 ? 39.844 6.103 74.786 1.00 20.85 27 LEU E N 1
ATOM 2539 C CA . LEU D 1 27 ? 39.566 7.430 75.333 1.00 18.80 27 LEU E CA 1
ATOM 2540 C C . LEU D 1 27 ? 40.691 8.405 75.008 1.00 21.41 27 LEU E C 1
ATOM 2541 O O . LEU D 1 27 ? 40.433 9.545 74.598 1.00 15.71 27 LEU E O 1
ATOM 2546 N N . CYS D 1 28 ? 41.946 7.979 75.158 1.00 17.08 28 CYS E N 1
ATOM 2547 C CA . CYS D 1 28 ? 43.050 8.844 74.755 1.00 21.60 28 CYS E CA 1
ATOM 2548 C C . CYS D 1 28 ? 42.912 9.272 73.300 1.00 29.76 28 CYS E C 1
ATOM 2549 O O . CYS D 1 28 ? 43.179 10.432 72.953 1.00 22.71 28 CYS E O 1
ATOM 2552 N N . ASN D 1 29 ? 42.485 8.347 72.436 1.00 19.31 29 ASN E N 1
ATOM 2553 C CA . ASN D 1 29 ? 42.245 8.683 71.031 1.00 20.92 29 ASN E CA 1
ATOM 2554 C C . ASN D 1 29 ? 41.153 9.738 70.891 1.00 24.50 29 ASN E C 1
ATOM 2555 O O . ASN D 1 29 ? 41.278 10.682 70.093 1.00 25.72 29 ASN E O 1
ATOM 2560 N N . MET D 1 30 ? 40.057 9.570 71.629 1.00 20.14 30 MET E N 1
ATOM 2561 C CA . MET D 1 30 ? 38.971 10.547 71.599 1.00 23.36 30 MET E CA 1
ATOM 2562 C C . MET D 1 30 ? 39.452 11.910 72.063 1.00 20.20 30 MET E C 1
ATOM 2563 O O . MET D 1 30 ? 39.129 12.935 71.449 1.00 22.74 30 MET E O 1
ATOM 2568 N N . LEU D 1 31 ? 40.209 11.944 73.163 1.00 24.32 31 LEU E N 1
ATOM 2569 C CA . LEU D 1 31 ? 40.690 13.216 73.701 1.00 25.14 31 LEU E CA 1
ATOM 2570 C C . LEU D 1 31 ? 41.605 13.928 72.711 1.00 25.06 31 LEU E C 1
ATOM 2571 O O . LEU D 1 31 ? 41.522 15.157 72.549 1.00 21.60 31 LEU E O 1
ATOM 2576 N N . GLU D 1 32 ? 42.512 13.177 72.075 1.00 18.04 32 GLU E N 1
ATOM 2577 C CA . GLU D 1 32 ? 43.386 13.759 71.058 1.00 21.06 32 GLU E CA 1
ATOM 2578 C C . GLU D 1 32 ? 42.568 14.361 69.919 1.00 23.81 32 GLU E C 1
ATOM 2579 O O . GLU D 1 32 ? 42.913 15.423 69.389 1.00 25.77 32 GLU E O 1
ATOM 2585 N N . GLU D 1 33 ? 41.470 13.704 69.539 1.00 22.30 33 GLU E N 1
ATOM 2586 C CA . GLU D 1 33 ? 40.647 14.231 68.461 1.00 23.93 33 GLU E CA 1
ATOM 2587 C C . GLU D 1 33 ? 39.944 15.518 68.891 1.00 21.61 33 GLU E C 1
ATOM 2588 O O . GLU D 1 33 ? 39.941 16.498 68.142 1.00 18.74 33 GLU E O 1
ATOM 2594 N N . ILE D 1 34 ? 39.376 15.548 70.105 1.00 15.18 34 ILE E N 1
ATOM 2595 C CA . ILE D 1 34 ? 38.745 16.774 70.611 1.00 19.34 34 ILE E CA 1
ATOM 2596 C C . ILE D 1 34 ? 39.740 17.926 70.649 1.00 21.30 34 ILE E C 1
ATOM 2597 O O . ILE D 1 34 ? 39.403 19.067 70.287 1.00 23.14 34 ILE E O 1
ATOM 2602 N N . ILE D 1 35 ? 40.963 17.662 71.120 1.00 19.70 35 ILE E N 1
ATOM 2603 C CA . ILE D 1 35 ? 41.987 18.708 71.164 1.00 18.46 35 ILE E CA 1
ATOM 2604 C C . ILE D 1 35 ? 42.212 19.283 69.773 1.00 23.21 35 ILE E C 1
ATOM 2605 O O . ILE D 1 35 ? 42.229 20.506 69.576 1.00 22.48 35 ILE E O 1
ATOM 2610 N N . LYS D 1 36 ? 42.396 18.404 68.787 1.00 18.43 36 LYS E N 1
ATOM 2611 C CA . LYS D 1 36 ? 42.636 18.832 67.409 1.00 16.88 36 LYS E CA 1
ATOM 2612 C C . LYS D 1 36 ? 41.539 19.755 66.902 1.00 21.24 36 LYS E C 1
ATOM 2613 O O . LYS D 1 36 ? 41.814 20.860 66.406 1.00 22.17 36 LYS E O 1
ATOM 2619 N N . ILE D 1 37 ? 40.282 19.324 67.019 1.00 20.10 37 ILE E N 1
ATOM 2620 C CA . ILE D 1 37 ? 39.226 20.094 66.375 1.00 18.56 37 ILE E CA 1
ATOM 2621 C C . ILE D 1 37 ? 38.883 21.331 67.192 1.00 18.13 37 ILE E C 1
ATOM 2622 O O . ILE D 1 37 ? 38.539 22.369 66.623 1.00 17.97 37 ILE E O 1
ATOM 2627 N N . THR D 1 38 ? 38.970 21.257 68.524 1.00 14.68 38 THR E N 1
ATOM 2628 C CA . THR D 1 38 ? 38.795 22.460 69.334 1.00 16.21 38 THR E CA 1
ATOM 2629 C C . THR D 1 38 ? 39.807 23.525 68.958 1.00 14.08 38 THR E C 1
ATOM 2630 O O . THR D 1 38 ? 39.455 24.709 68.800 1.00 18.78 38 THR E O 1
ATOM 2634 N N . THR D 1 39 ? 41.067 23.119 68.774 1.00 15.62 39 THR E N 1
ATOM 2635 C CA . THR D 1 39 ? 42.114 24.070 68.418 1.00 18.49 39 THR E CA 1
ATOM 2636 C C . THR D 1 39 ? 41.882 24.670 67.043 1.00 24.00 39 THR E C 1
ATOM 2637 O O . THR D 1 39 ? 42.057 25.882 66.855 1.00 16.03 39 THR E O 1
ATOM 2641 N N . GLU D 1 40 ? 41.496 23.839 66.071 1.00 20.57 40 GLU E N 1
ATOM 2642 C CA . GLU D 1 40 ? 41.253 24.339 64.721 1.00 21.88 40 GLU E CA 1
ATOM 2643 C C . GLU D 1 40 ? 40.087 25.315 64.713 1.00 20.47 40 GLU E C 1
ATOM 2644 O O . GLU D 1 40 ? 40.177 26.394 64.119 1.00 26.55 40 GLU E O 1
ATOM 2650 N N . VAL D 1 41 ? 38.982 24.954 65.371 1.00 19.25 41 VAL E N 1
ATOM 2651 C CA . VAL D 1 41 ? 37.850 25.873 65.475 1.00 24.20 41 VAL E CA 1
ATOM 2652 C C . VAL D 1 41 ? 38.272 27.153 66.189 1.00 21.35 41 VAL E C 1
ATOM 2653 O O . VAL D 1 41 ? 37.905 28.259 65.778 1.00 19.47 41 VAL E O 1
ATOM 2657 N N . ALA D 1 42 ? 39.076 27.029 67.247 1.00 18.79 42 ALA E N 1
ATOM 2658 C CA . ALA D 1 42 ? 39.501 28.217 67.985 1.00 15.89 42 ALA E CA 1
ATOM 2659 C C . ALA D 1 42 ? 40.374 29.127 67.130 1.00 21.24 42 ALA E C 1
ATOM 2660 O O . ALA D 1 42 ? 40.255 30.359 67.215 1.00 17.39 42 ALA E O 1
ATOM 2662 N N . GLU D 1 43 ? 41.268 28.552 66.310 1.00 16.72 43 GLU E N 1
ATOM 2663 C CA . GLU D 1 43 ? 42.064 29.389 65.408 1.00 24.74 43 GLU E CA 1
ATOM 2664 C C . GLU D 1 43 ? 41.179 30.107 64.394 1.00 24.30 43 GLU E C 1
ATOM 2665 O O . GLU D 1 43 ? 41.413 31.280 64.071 1.00 20.68 43 GLU E O 1
ATOM 2671 N N . GLN D 1 44 ? 40.171 29.417 63.859 1.00 17.24 44 GLN E N 1
ATOM 2672 C CA . GLN D 1 44 ? 39.263 30.076 62.926 1.00 20.88 44 GLN E CA 1
ATOM 2673 C C . GLN D 1 44 ? 38.512 31.208 63.607 1.00 23.38 44 GLN E C 1
ATOM 2674 O O . GLN D 1 44 ? 38.239 32.236 62.980 1.00 24.69 44 GLN E O 1
ATOM 2680 N N . ASN D 1 45 ? 38.195 31.044 64.893 1.00 24.66 45 ASN E N 1
ATOM 2681 C CA . ASN D 1 45 ? 37.490 32.077 65.639 1.00 20.70 45 ASN E CA 1
ATOM 2682 C C . ASN D 1 45 ? 38.382 33.285 65.895 1.00 19.38 45 ASN E C 1
ATOM 2683 O O . ASN D 1 45 ? 37.932 34.435 65.780 1.00 22.02 45 ASN E O 1
ATOM 2688 N N . ALA D 1 46 ? 39.654 33.046 66.203 1.00 19.82 46 ALA E N 1
ATOM 2689 C CA . ALA D 1 46 ? 40.602 34.144 66.369 1.00 22.37 46 ALA E CA 1
ATOM 2690 C C . ALA D 1 46 ? 40.822 34.902 65.049 1.00 24.93 46 ALA E C 1
ATOM 2691 O O . ALA D 1 46 ? 40.971 36.138 65.044 1.00 24.27 46 ALA E O 1
ATOM 2693 N N . ARG D 1 47 ? 40.827 34.184 63.914 1.00 20.57 47 ARG E N 1
ATOM 2694 C CA . ARG D 1 47 ? 40.975 34.837 62.613 1.00 20.76 47 ARG E CA 1
ATOM 2695 C C . ARG D 1 47 ? 39.796 35.746 62.303 1.00 21.05 47 ARG E C 1
ATOM 2696 O O . ARG D 1 47 ? 39.980 36.853 61.786 1.00 22.02 47 ARG E O 1
ATOM 2704 N N . LYS D 1 48 ? 38.577 35.289 62.592 1.00 21.01 48 LYS E N 1
ATOM 2705 C CA . LYS D 1 48 ? 37.405 36.127 62.401 1.00 28.43 48 LYS E CA 1
ATOM 2706 C C . LYS D 1 48 ? 37.544 37.467 63.111 1.00 30.83 48 LYS E C 1
ATOM 2707 O O . LYS D 1 48 ? 36.916 38.447 62.693 1.00 24.67 48 LYS E O 1
ATOM 2713 N N . GLU D 1 49 ? 38.358 37.540 64.162 1.00 29.09 49 GLU E N 1
ATOM 2714 C CA . GLU D 1 49 ? 38.541 38.788 64.894 1.00 29.11 49 GLU E CA 1
ATOM 2715 C C . GLU D 1 49 ? 39.889 39.447 64.616 1.00 26.33 49 GLU E C 1
ATOM 2716 O O . GLU D 1 49 ? 40.276 40.363 65.343 1.00 28.96 49 GLU E O 1
ATOM 2722 N N . GLY D 1 50 ? 40.606 39.008 63.584 1.00 25.58 50 GLY E N 1
ATOM 2723 C CA . GLY D 1 50 ? 41.860 39.636 63.212 1.00 27.99 50 GLY E CA 1
ATOM 2724 C C . GLY D 1 50 ? 43.011 39.365 64.151 1.00 29.19 50 GLY E C 1
ATOM 2725 O O . GLY D 1 50 ? 43.984 40.119 64.156 1.00 30.76 50 GLY E O 1
ATOM 2726 N N . ARG D 1 51 ? 42.928 38.308 64.949 1.00 31.33 51 ARG E N 1
ATOM 2727 C CA . ARG D 1 51 ? 43.936 37.983 65.945 1.00 31.83 51 ARG E CA 1
ATOM 2728 C C . ARG D 1 51 ? 44.775 36.799 65.497 1.00 32.72 51 ARG E C 1
ATOM 2729 O O . ARG D 1 51 ? 44.314 35.934 64.745 1.00 30.12 51 ARG E O 1
ATOM 2737 N N . LYS D 1 52 ? 46.008 36.769 66.003 1.00 28.07 52 LYS E N 1
ATOM 2738 C CA . LYS D 1 52 ? 46.940 35.671 65.820 1.00 33.51 52 LYS E CA 1
ATOM 2739 C C . LYS D 1 52 ? 47.192 34.933 67.129 1.00 32.42 52 LYS E C 1
ATOM 2740 O O . LYS D 1 52 ? 48.165 34.179 67.243 1.00 36.32 52 LYS E O 1
ATOM 2746 N N . THR D 1 53 ? 46.334 35.153 68.122 1.00 29.78 53 THR E N 1
ATOM 2747 C CA . THR D 1 53 ? 46.424 34.500 69.418 1.00 27.63 53 THR E CA 1
ATOM 2748 C C . THR D 1 53 ? 45.071 33.896 69.740 1.00 23.55 53 THR E C 1
ATOM 2749 O O . THR D 1 53 ? 44.042 34.566 69.603 1.00 22.26 53 THR E O 1
ATOM 2753 N N . ILE D 1 54 ? 45.068 32.624 70.129 1.00 22.98 54 ILE E N 1
ATOM 2754 C CA . ILE D 1 54 ? 43.840 31.980 70.578 1.00 23.33 54 ILE E CA 1
ATOM 2755 C C . ILE D 1 54 ? 43.573 32.371 72.026 1.00 23.89 54 ILE E C 1
ATOM 2756 O O . ILE D 1 54 ? 44.441 32.222 72.894 1.00 26.22 54 ILE E O 1
ATOM 2761 N N . LYS D 1 55 ? 42.374 32.887 72.284 1.00 22.70 55 LYS E N 1
ATOM 2762 C CA . LYS D 1 55 ? 41.947 33.333 73.600 1.00 21.46 55 LYS E CA 1
ATOM 2763 C C . LYS D 1 55 ? 40.721 32.542 74.024 1.00 24.48 55 LYS E C 1
ATOM 2764 O O . LYS D 1 55 ? 40.071 31.873 73.213 1.00 20.32 55 LYS E O 1
ATOM 2770 N N . ALA D 1 56 ? 40.383 32.659 75.312 1.00 28.38 56 ALA E N 1
ATOM 2771 C CA . ALA D 1 56 ? 39.262 31.898 75.850 1.00 21.62 56 ALA E CA 1
ATOM 2772 C C . ALA D 1 56 ? 37.953 32.242 75.147 1.00 22.10 56 ALA E C 1
ATOM 2773 O O . ALA D 1 56 ? 37.058 31.391 75.067 1.00 20.16 56 ALA E O 1
ATOM 2775 N N . ARG D 1 57 ? 37.833 33.464 74.604 1.00 26.40 57 ARG E N 1
ATOM 2776 C CA . ARG D 1 57 ? 36.658 33.824 73.810 1.00 28.00 57 ARG E CA 1
ATOM 2777 C C . ARG D 1 57 ? 36.531 33.020 72.515 1.00 23.59 57 ARG E C 1
ATOM 2778 O O . ARG D 1 57 ? 35.471 33.065 71.872 1.00 19.45 57 ARG E O 1
ATOM 2786 N N . ASP D 1 58 ? 37.557 32.275 72.123 1.00 21.11 58 ASP E N 1
ATOM 2787 C CA . ASP D 1 58 ? 37.507 31.524 70.872 1.00 19.59 58 ASP E CA 1
ATOM 2788 C C . ASP D 1 58 ? 36.963 30.113 71.052 1.00 22.99 58 ASP E C 1
ATOM 2789 O O . ASP D 1 58 ? 36.856 29.359 70.074 1.00 22.06 58 ASP E O 1
ATOM 2794 N N . ILE D 1 59 ? 36.597 29.750 72.269 1.00 20.55 59 ILE E N 1
ATOM 2795 C CA . ILE D 1 59 ? 35.867 28.527 72.557 1.00 18.64 59 ILE E CA 1
ATOM 2796 C C . ILE D 1 59 ? 34.468 28.955 72.961 1.00 24.36 59 ILE E C 1
ATOM 2797 O O . ILE D 1 59 ? 34.282 29.613 73.991 1.00 25.24 59 ILE E O 1
ATOM 2802 N N . LYS D 1 60 ? 33.481 28.610 72.149 1.00 20.34 60 LYS E N 1
ATOM 2803 C CA . LYS D 1 60 ? 32.171 29.229 72.236 1.00 21.78 60 LYS E CA 1
ATOM 2804 C C . LYS D 1 60 ? 31.096 28.211 72.575 1.00 29.03 60 LYS E C 1
ATOM 2805 O O . LYS D 1 60 ? 31.203 27.026 72.250 1.00 24.89 60 LYS E O 1
ATOM 2811 N N . GLN D 1 61 ? 30.061 28.700 73.239 1.00 32.65 61 GLN E N 1
ATOM 2812 C CA . GLN D 1 61 ? 28.806 27.983 73.428 1.00 41.48 61 GLN E CA 1
ATOM 2813 C C . GLN D 1 61 ? 27.755 28.812 72.705 1.00 53.34 61 GLN E C 1
ATOM 2814 O O . GLN D 1 61 ? 27.276 29.818 73.240 1.00 64.35 61 GLN E O 1
ATOM 2820 N N . CYS D 1 62 ? 27.415 28.415 71.481 1.00 56.56 62 CYS E N 1
ATOM 2821 C CA . CYS D 1 62 ? 26.390 29.137 70.744 1.00 62.98 62 CYS E CA 1
ATOM 2822 C C . CYS D 1 62 ? 25.079 29.101 71.518 1.00 61.10 62 CYS E C 1
ATOM 2823 O O . CYS D 1 62 ? 24.842 28.205 72.335 1.00 67.33 62 CYS E O 1
ATOM 2826 N N . ASP D 1 63 ? 24.228 30.094 71.276 1.00 50.82 63 ASP E N 1
ATOM 2827 C CA . ASP D 1 63 ? 22.961 30.124 71.983 1.00 60.40 63 ASP E CA 1
ATOM 2828 C C . ASP D 1 63 ? 22.105 28.923 71.574 1.00 59.61 63 ASP E C 1
ATOM 2829 O O . ASP D 1 63 ? 22.436 28.167 70.655 1.00 58.65 63 ASP E O 1
ATOM 2834 N N . ASP D 1 64 ? 20.991 28.744 72.284 1.00 50.38 64 ASP E N 1
ATOM 2835 C CA . ASP D 1 64 ? 20.211 27.522 72.128 1.00 51.80 64 ASP E CA 1
ATOM 2836 C C . ASP D 1 64 ? 19.566 27.420 70.750 1.00 56.57 64 ASP E C 1
ATOM 2837 O O . ASP D 1 64 ? 19.387 26.311 70.237 1.00 54.80 64 ASP E O 1
ATOM 2842 N N . GLU D 1 65 ? 19.230 28.551 70.130 1.00 63.04 65 GLU E N 1
ATOM 2843 C CA . GLU D 1 65 ? 18.642 28.520 68.794 1.00 63.22 65 GLU E CA 1
ATOM 2844 C C . GLU D 1 65 ? 19.626 27.968 67.771 1.00 57.26 65 GLU E C 1
ATOM 2845 O O . GLU D 1 65 ? 19.325 27.005 67.057 1.00 55.64 65 GLU E O 1
ATOM 2851 N N . ARG D 1 66 ? 20.811 28.580 67.670 1.00 49.51 66 ARG E N 1
ATOM 2852 C CA . ARG D 1 66 ? 21.789 28.103 66.697 1.00 53.79 66 ARG E CA 1
ATOM 2853 C C . ARG D 1 66 ? 22.228 26.683 67.017 1.00 46.74 66 ARG E C 1
ATOM 2854 O O . ARG D 1 66 ? 22.391 25.857 66.111 1.00 44.02 66 ARG E O 1
ATOM 2862 N N . LEU D 1 67 ? 22.404 26.375 68.303 1.00 44.39 67 LEU E N 1
ATOM 2863 C CA . LEU D 1 67 ? 22.840 25.040 68.687 1.00 35.88 67 LEU E CA 1
ATOM 2864 C C . LEU D 1 67 ? 21.799 23.999 68.309 1.00 35.53 67 LEU E C 1
ATOM 2865 O O . LEU D 1 67 ? 22.148 22.920 67.808 1.00 33.59 67 LEU E O 1
ATOM 2870 N N . LYS D 1 68 ? 20.517 24.317 68.504 1.00 38.45 68 LYS E N 1
ATOM 2871 C CA . LYS D 1 68 ? 19.451 23.389 68.130 1.00 45.20 68 LYS E CA 1
ATOM 2872 C C . LYS D 1 68 ? 19.539 23.030 66.651 1.00 44.38 68 LYS E C 1
ATOM 2873 O O . LYS D 1 68 ? 19.626 21.855 66.282 1.00 38.59 68 LYS E O 1
ATOM 2879 N N . ARG D 1 69 ? 19.547 24.047 65.790 1.00 50.00 69 ARG E N 1
ATOM 2880 C CA . ARG D 1 69 ? 19.662 23.811 64.358 1.00 45.24 69 ARG E CA 1
ATOM 2881 C C . ARG D 1 69 ? 20.990 23.147 64.010 1.00 44.89 69 ARG E C 1
ATOM 2882 O O . ARG D 1 69 ? 21.024 22.195 63.223 1.00 42.22 69 ARG E O 1
ATOM 2890 N N . LYS D 1 70 ? 22.095 23.627 64.592 1.00 42.06 70 LYS E N 1
ATOM 2891 C CA . LYS D 1 70 ? 23.397 23.051 64.277 1.00 37.75 70 LYS E CA 1
ATOM 2892 C C . LYS D 1 70 ? 23.425 21.560 64.584 1.00 34.69 70 LYS E C 1
ATOM 2893 O O . LYS D 1 70 ? 23.880 20.759 63.760 1.00 34.92 70 LYS E O 1
ATOM 2899 N N . ILE D 1 71 ? 22.895 21.161 65.742 1.00 32.81 71 ILE E N 1
ATOM 2900 C CA . ILE D 1 71 ? 22.886 19.742 66.087 1.00 32.92 71 ILE E CA 1
ATOM 2901 C C . ILE D 1 71 ? 21.941 18.970 65.171 1.00 35.56 71 ILE E C 1
ATOM 2902 O O . ILE D 1 71 ? 22.291 17.900 64.661 1.00 32.52 71 ILE E O 1
ATOM 2907 N N . MET D 1 72 ? 20.736 19.494 64.942 1.00 37.81 72 MET E N 1
ATOM 2908 C CA . MET D 1 72 ? 19.830 18.841 64.001 1.00 44.88 72 MET E CA 1
ATOM 2909 C C . MET D 1 72 ? 20.480 18.688 62.632 1.00 47.09 72 MET E C 1
ATOM 2910 O O . MET D 1 72 ? 20.318 17.657 61.972 1.00 42.03 72 MET E O 1
ATOM 2915 N N . GLU D 1 73 ? 21.241 19.692 62.195 1.00 41.05 73 GLU E N 1
ATOM 2916 C CA . GLU D 1 73 ? 21.940 19.552 60.923 1.00 42.78 73 GLU E CA 1
ATOM 2917 C C . GLU D 1 73 ? 23.056 18.523 61.013 1.00 43.92 73 GLU E C 1
ATOM 2918 O O . GLU D 1 73 ? 23.395 17.888 60.009 1.00 47.06 73 GLU E O 1
ATOM 2924 N N . LEU D 1 74 ? 23.622 18.333 62.206 1.00 35.91 74 LEU E N 1
ATOM 2925 C CA . LEU D 1 74 ? 24.662 17.331 62.400 1.00 33.43 74 LEU E CA 1
ATOM 2926 C C . LEU D 1 74 ? 24.118 15.924 62.226 1.00 35.77 74 LEU E C 1
ATOM 2927 O O . LEU D 1 74 ? 24.841 15.033 61.762 1.00 34.17 74 LEU E O 1
ATOM 2932 N N . SER D 1 75 ? 22.853 15.701 62.581 1.00 40.85 75 SER E N 1
ATOM 2933 C CA . SER D 1 75 ? 22.261 14.384 62.378 1.00 36.91 75 SER E CA 1
ATOM 2934 C C . SER D 1 75 ? 22.116 14.028 60.904 1.00 48.86 75 SER E C 1
ATOM 2935 O O . SER D 1 75 ? 21.836 12.868 60.595 1.00 51.34 75 SER E O 1
ATOM 2938 N N . GLU D 1 76 ? 22.284 14.991 59.996 1.00 50.78 76 GLU E N 1
ATOM 2939 C CA . GLU D 1 76 ? 22.266 14.708 58.566 1.00 56.01 76 GLU E CA 1
ATOM 2940 C C . GLU D 1 76 ? 23.608 14.220 58.039 1.00 59.01 76 GLU E C 1
ATOM 2941 O O . GLU D 1 76 ? 23.692 13.854 56.861 1.00 64.31 76 GLU E O 1
ATOM 2947 N N . ARG D 1 77 ? 24.659 14.207 58.867 1.00 47.19 77 ARG E N 1
ATOM 2948 C CA . ARG D 1 77 ? 26.010 13.970 58.374 1.00 46.30 77 ARG E CA 1
ATOM 2949 C C . ARG D 1 77 ? 26.695 12.819 59.106 1.00 40.74 77 ARG E C 1
ATOM 2950 O O . ARG D 1 77 ? 27.906 12.861 59.318 1.00 45.35 77 ARG E O 1
ATOM 2958 N N . THR D 1 78 ? 25.955 11.773 59.485 1.00 36.82 78 THR E N 1
ATOM 2959 C CA . THR D 1 78 ? 26.545 10.685 60.265 1.00 40.43 78 THR E CA 1
ATOM 2960 C C . THR D 1 78 ? 27.018 9.508 59.418 1.00 44.04 78 THR E C 1
ATOM 2961 O O . THR D 1 78 ? 27.562 8.549 59.973 1.00 42.72 78 THR E O 1
ATOM 2965 N N . ASP D 1 79 ? 26.812 9.532 58.104 1.00 47.71 79 ASP E N 1
ATOM 2966 C CA . ASP D 1 79 ? 27.313 8.426 57.297 1.00 52.80 79 ASP E CA 1
ATOM 2967 C C . ASP D 1 79 ? 28.822 8.506 57.106 1.00 49.75 79 ASP E C 1
ATOM 2968 O O . ASP D 1 79 ? 29.477 7.469 56.957 1.00 57.06 79 ASP E O 1
ATOM 2973 N N . LYS D 1 80 ? 29.386 9.716 57.117 1.00 41.33 80 LYS E N 1
ATOM 2974 C CA . LYS D 1 80 ? 30.821 9.930 56.985 1.00 41.36 80 LYS E CA 1
ATOM 2975 C C . LYS D 1 80 ? 31.428 10.501 58.260 1.00 31.25 80 LYS E C 1
ATOM 2976 O O . LYS D 1 80 ? 32.556 10.999 58.246 1.00 26.60 80 LYS E O 1
ATOM 2982 N N . MET D 1 81 ? 30.693 10.454 59.348 1.00 29.15 81 MET E N 1
ATOM 2983 C CA . MET D 1 81 ? 31.213 10.934 60.616 1.00 30.72 81 MET E CA 1
ATOM 2984 C C . MET D 1 81 ? 32.387 10.062 61.063 1.00 27.98 81 MET E C 1
ATOM 2985 O O . MET D 1 81 ? 32.280 8.830 61.018 1.00 23.55 81 MET E O 1
ATOM 2990 N N . PRO D 1 82 ? 33.514 10.650 61.483 1.00 31.31 82 PRO E N 1
ATOM 2991 C CA . PRO D 1 82 ? 34.639 9.833 61.970 1.00 32.35 82 PRO E CA 1
ATOM 2992 C C . PRO D 1 82 ? 34.245 9.005 63.190 1.00 26.79 82 PRO E C 1
ATOM 2993 O O . PRO D 1 82 ? 33.411 9.418 64.003 1.00 26.47 82 PRO E O 1
ATOM 2997 N N . ILE D 1 83 ? 34.850 7.810 63.300 1.00 23.25 83 ILE E N 1
ATOM 2998 C CA . ILE D 1 83 ? 34.472 6.886 64.369 1.00 25.37 83 ILE E CA 1
ATOM 2999 C C . ILE D 1 83 ? 34.608 7.549 65.732 1.00 22.47 83 ILE E C 1
ATOM 3000 O O . ILE D 1 83 ? 33.724 7.423 66.587 1.00 22.17 83 ILE E O 1
ATOM 3005 N N . LEU D 1 84 ? 35.709 8.272 65.952 1.00 20.65 84 LEU E N 1
ATOM 3006 C CA . LEU D 1 84 ? 35.938 8.896 67.251 1.00 28.18 84 LEU E CA 1
ATOM 3007 C C . LEU D 1 84 ? 34.885 9.951 67.580 1.00 22.82 84 LEU E C 1
ATOM 3008 O O . LEU D 1 84 ? 34.556 10.137 68.757 1.00 28.41 84 LEU E O 1
ATOM 3013 N N . ILE D 1 85 ? 34.363 10.663 66.575 1.00 20.88 85 ILE E N 1
ATOM 3014 C CA . ILE D 1 85 ? 33.286 11.623 66.817 1.00 27.65 85 ILE E CA 1
ATOM 3015 C C . ILE D 1 85 ? 31.979 10.902 67.135 1.00 23.90 85 ILE E C 1
ATOM 3016 O O . ILE D 1 85 ? 31.232 11.306 68.033 1.00 19.80 85 ILE E O 1
ATOM 3021 N N . LYS D 1 86 ? 31.663 9.846 66.379 1.00 20.91 86 LYS E N 1
ATOM 3022 C CA . LYS D 1 86 ? 30.508 9.010 66.696 1.00 29.95 86 LYS E CA 1
ATOM 3023 C C . LYS D 1 86 ? 30.583 8.493 68.127 1.00 27.07 86 LYS E C 1
ATOM 3024 O O . LYS D 1 86 ? 29.562 8.399 68.814 1.00 28.83 86 LYS E O 1
ATOM 3030 N N . GLU D 1 87 ? 31.780 8.139 68.588 1.00 22.99 87 GLU E N 1
ATOM 3031 C CA . GLU D 1 87 ? 31.920 7.642 69.957 1.00 22.91 87 GLU E CA 1
ATOM 3032 C C . GLU D 1 87 ? 31.617 8.729 70.977 1.00 20.05 87 GLU E C 1
ATOM 3033 O O . GLU D 1 87 ? 30.911 8.481 71.960 1.00 20.61 87 GLU E O 1
ATOM 3039 N N . MET D 1 88 ? 32.139 9.941 70.756 1.00 24.48 88 MET E N 1
ATOM 3040 C CA A MET D 1 88 ? 31.824 11.046 71.652 0.50 18.95 88 MET E CA 1
ATOM 3041 C CA B MET D 1 88 ? 31.823 11.067 71.633 0.50 18.94 88 MET E CA 1
ATOM 3042 C C . MET D 1 88 ? 30.320 11.296 71.695 1.00 21.48 88 MET E C 1
ATOM 3043 O O . MET D 1 88 ? 29.734 11.438 72.779 1.00 20.10 88 MET E O 1
ATOM 3052 N N . LEU D 1 89 ? 29.684 11.356 70.527 1.00 20.12 89 LEU E N 1
ATOM 3053 C CA . LEU D 1 89 ? 28.258 11.637 70.468 1.00 21.28 89 LEU E CA 1
ATOM 3054 C C . LEU D 1 89 ? 27.453 10.521 71.104 1.00 23.80 89 LEU E C 1
ATOM 3055 O O . LEU D 1 89 ? 26.421 10.774 71.736 1.00 30.21 89 LEU E O 1
ATOM 3060 N N . ASN D 1 90 ? 27.900 9.276 70.940 1.00 22.51 90 ASN E N 1
ATOM 3061 C CA . ASN D 1 90 ? 27.202 8.181 71.587 1.00 25.95 90 ASN E CA 1
ATOM 3062 C C . ASN D 1 90 ? 27.277 8.320 73.097 1.00 24.76 90 ASN E C 1
ATOM 3063 O O . ASN D 1 90 ? 26.274 8.144 73.785 1.00 25.28 90 ASN E O 1
ATOM 3068 N N . VAL D 1 91 ? 28.462 8.652 73.619 1.00 26.53 91 VAL E N 1
ATOM 3069 C CA . VAL D 1 91 ? 28.635 8.903 75.050 1.00 24.61 91 VAL E CA 1
ATOM 3070 C C . VAL D 1 91 ? 27.732 10.045 75.502 1.00 25.06 91 VAL E C 1
ATOM 3071 O O . VAL D 1 91 ? 27.008 9.933 76.497 1.00 29.35 91 VAL E O 1
ATOM 3075 N N . ILE D 1 92 ? 27.752 11.159 74.769 1.00 22.10 92 ILE E N 1
ATOM 3076 C CA . ILE D 1 92 ? 26.984 12.324 75.186 1.00 22.86 92 ILE E CA 1
ATOM 3077 C C . ILE D 1 92 ? 25.497 12.012 75.162 1.00 27.36 92 ILE E C 1
ATOM 3078 O O . ILE D 1 92 ? 24.745 12.442 76.043 1.00 25.53 92 ILE E O 1
ATOM 3083 N N . THR D 1 93 ? 25.043 11.269 74.155 1.00 24.67 93 THR E N 1
ATOM 3084 C CA . THR D 1 93 ? 23.636 10.892 74.127 1.00 26.59 93 THR E CA 1
ATOM 3085 C C . THR D 1 93 ? 23.329 9.727 75.058 1.00 33.21 93 THR E C 1
ATOM 3086 O O . THR D 1 93 ? 22.155 9.487 75.359 1.00 36.47 93 THR E O 1
ATOM 3090 N N . SER D 1 94 ? 24.350 9.005 75.526 1.00 33.19 94 SER E N 1
ATOM 3091 C CA . SER D 1 94 ? 24.152 7.944 76.508 1.00 45.24 94 SER E CA 1
ATOM 3092 C C . SER D 1 94 ? 24.170 8.453 77.942 1.00 56.83 94 SER E C 1
ATOM 3093 O O . SER D 1 94 ? 23.807 7.705 78.856 1.00 61.11 94 SER E O 1
ATOM 3096 N N . GLU D 1 95 ? 24.585 9.699 78.153 1.00 62.98 95 GLU E N 1
ATOM 3097 C CA . GLU D 1 95 ? 24.603 10.342 79.461 1.00 63.33 95 GLU E CA 1
ATOM 3098 C C . GLU D 1 95 ? 23.483 11.356 79.644 1.00 67.40 95 GLU E C 1
ATOM 3099 O O . GLU D 1 95 ? 22.879 11.411 80.718 1.00 71.31 95 GLU E O 1
ATOM 3105 N N . LEU D 1 96 ? 23.176 12.147 78.618 1.00 67.85 96 LEU E N 1
ATOM 3106 C CA . LEU D 1 96 ? 22.148 13.186 78.715 1.00 71.53 96 LEU E CA 1
ATOM 3107 C C . LEU D 1 96 ? 20.778 12.687 78.259 1.00 72.72 96 LEU E C 1
ATOM 3108 O O . LEU D 1 96 ? 19.973 13.456 77.722 1.00 71.11 96 LEU E O 1
#

Sequence (384 aa):
MLPKATVKRIMKQHTDFNISAEAVDELCNMLEEIIKITTEVAEQNARKEGRKTIKARDIKQCDDERLKRKIMELSERTDKMPILIKEMMLNVITSELMLPKATVKRIMKQHTDFNISAEAVDELCNMLEEIIKITTEVAEQNARKEGRKTIKARDIKQCDDERLKRKIMELSERTDKMPILIKEMMLNVITSELMLPKATVKRIMKQHTDFNISAEAVDELCNMLEEIIKITTEVAEQNARKEGRKTIKARDIKQCDDERLKRKIMELSERTDKMPILIKEMMLNVITSELMLPKATVKRIMKQHTDFNISAEAVDELCNMLEEIIKITTEVAEQNARKEGRKTIKARDIKQCDDERLKRKIMELSERTDKMPILIKEMMLNVITSEL

Nearest PDB structures (foldseek):
  8bdk-assembly2_E  TM=9.976E-01  e=5.952E-14  Methanocaldococcus jannaschii
  3vh5-assembly1_W  TM=8.660E-01  e=3.400E-02  Gallus gallus
  7ywx-assembly1_W  TM=8.801E-01  e=1.007E-01  Homo sapiens
  7xvl-assembly1_A  TM=7.394E-01  e=1.732E-01  Homo sapiens
  8yti-assembly1_A  TM=7.327E-01  e=2.273E-01  Homo sapiens

Organism: Methanocaldococcus jannaschii (strain ATCC 43067 / DSM 2661 / JAL-1 / JCM 10045 / NBRC 100440) (NCBI:txid243232)

B-factor: mean 38.5, std 18.47, range [11.54, 113.97]

Secondary structure (DSSP, 8-state):
---HHHHHHHHTTS-SSEE-HHHHHHHHHHHHHHHHHHHHHHHHHHHHTT-SEE-GGGS----HHHHHHHHHHHTTS-TT--HHHHHHHHHHHHH-/---HHHHHHHHTTS--SEE-HHHHHHHHHHHHHHHHHHHHHHHHHHHHTT-SEE-GGGS----HHHHHHHHHHHHTTGGG--HHHHHHHHHHHH--/---HHHHHHHHTTT--SEE-HHHHHHHHHHHHHHHHHHHHHHHHHHHHTT-SEE-GGGS----HHHHHHHHHHHHHTSTT--HHHHHHHHHHHH--/---HHHHHHHHTTS--SEE-HHHHHHHHHHHHHHHHHHHHHHHHHHHHTT-SEE-GGGS----HHHHHHHHHHHTT--SS--HHHHHHHHHHHHH-

Foldseek 3Di:
DDDLVVQVVVVCVVDVDDDDPVRSVLVVVLVVVVVVVLVVQQCVQCVVVPHPDRDPPSRDDPPPVVVVVVVVVVVPVPVPDDPSVVVVVVVVVVVD/DPDLVVQVVVVVVPDVDDDDPVNSVLVVVLVVVCVVVQVVQQCVQCVVVPHPDRDPVSSDDDDPVVVVVVVVVVVVVPVVDDPSNVVVVVVVVVPD/DDDLVVQVVVVCVPDVDDDDSVRSVLVVVLVVVVVVVLVVQQCVQQVVVPHPDRDPVSNDDDDPVVVVVVVVVVVVCPVVDDPSVVVVVVVVVVVD/DDDLVVQVVVVCVVDVDDDDPVNSVLVVVLVVVCVVVLVVQQCVQCVVVVHPDRDPPSRDDDDPVVVVVVVVVVVVPPVPDDPSVVVVVVVVVVVD

Solvent-accessible surface area: 18165 Å² total; per-residue (Å²): 157,1,51,86,73,18,0,74,135,9,0,93,121,63,10,137,6,92,9,26,70,109,0,6,56,41,0,1,66,0,0,52,30,0,0,71,8,1,0,45,13,1,32,56,12,0,106,72,92,58,42,141,39,0,82,35,149,2,12,91,76,31,102,54,119,88,0,48,45,31,0,71,49,0,1,96,80,6,118,91,9,58,83,44,5,17,12,1,0,3,3,0,10,52,67,59,166,0,51,87,81,49,0,68,179,6,0,99,112,53,9,148,13,96,8,32,76,121,0,6,45,41,0,1,67,1,0,43,23,1,0,69,0,0,0,77,11,0,31,105,20,0,130,165,78,74,61,155,45,0,36,39,124,1,8,61,71,53,84,37,118,122,3,79,151,22,0,73,81,2,0,104,99,7,124,171,13,57,97,43,2,20,10,1,0,7,2,1,11,26,39,76,121,0,57,67,62,19,0,77,146,10,0,90,131,62,12,100,16,94,9,25,70,109,0,5,50,17,0,0,33,0,0,36,27,0,0,41,5,0,0,21,9,0,22,45,23,0,105,161,91,73,53,138,46,0,90,38,127,2,7,65,86,11,81,43,143,139,0,102,144,44,0,62,74,5,0,106,115,6,108,138,10,19,49,24,0,26,0,4,0,6,4,10,9,48,51,106,158,1,49,77,68,18,0,80,143,7,0,72,40,53,10,122,1,98,9,26,71,107,0,6,55,37,0,1,60,2,0,50,36,7,0,81,13,1,0,75,18,0,35,101,11,0,119,142,91,65,44,118,36,0,90,35,150,2,9,87,74,29,90,48,145,148,0,96,109,33,0,66,65,7,2,139,97,6,131,196,19,76,96,45,12,22,10,1,0,3,2,0,20,54,25,71